Protein AF-A0A966CWB8-F1 (afdb_monomer)

Solvent-accessible surface area (backbone atoms only — not comparable to full-atom values): 23550 Å² total; per-residue (Å²): 134,89,81,81,77,79,82,56,62,66,61,51,50,53,54,48,52,54,50,48,54,52,50,51,52,49,50,55,50,50,57,49,66,75,38,50,70,63,52,50,51,51,51,50,52,50,51,51,50,48,52,49,58,73,41,42,63,60,53,49,53,50,52,48,49,56,50,52,53,50,53,51,49,52,53,52,52,51,50,52,53,50,52,52,49,50,54,51,51,51,50,50,50,48,22,51,52,28,54,66,62,64,37,64,66,55,56,42,50,52,50,39,49,51,42,50,73,35,65,46,81,71,55,40,69,40,75,34,88,96,42,88,98,39,73,39,48,28,24,76,61,92,88,41,76,42,73,61,86,74,88,74,53,72,27,56,51,49,50,53,53,49,52,52,50,49,50,56,69,78,42,51,92,43,62,61,53,56,71,65,79,37,75,47,79,44,77,42,91,58,64,77,49,55,76,56,40,41,55,50,52,39,52,55,49,40,51,54,50,49,28,28,48,43,70,70,55,85,61,94,62,99,63,66,44,44,34,73,44,78,46,80,46,70,90,50,63,67,59,52,48,69,58,37,73,92,46,46,84,39,44,93,82,43,87,48,74,47,80,47,67,50,101,83,72,49,78,49,79,43,74,30,62,44,77,41,90,50,94,89,49,60,70,35,49,42,77,86,71,73,51,75,70,54,52,41,43,34,47,54,63,71,52,86,46,50,66,62,37,51,54,34,51,30,52,52,50,43,48,44,45,38,67,69,72,58,46,50,78,69,52,51,49,40,63,53,50,70,72,38,50,88,80,40,54,78,68,46,42,52,50,48,52,48,49,53,49,56,48,57,56,66,77,77,50,97,69,94,68,82,92,68,69,71,90,79,55,53,59,68,54,54,51,52,41,54,54,46,52,32,48,77,72,71,40,42,68,58,54,56,52,49,54,61,75,39,105

Sequence (407 aa):
EIITLEDLVPLSVDLNAVATTINDEVTAYMAVLADIPGQQQKCNEMVWGMMANDCANEIRDWLQRTSDDRDAWKAKTEEEKQLRAQAGDLGKEIALLNSQNVNTTKTMQDINRSISSAGFRGFELQEKPGAKYVYQLVRDQGGKKEVVDKNLSEGERHFIAFLYFYHLVMGSQSDEGKVENKIVIIDDPVSSMDSSSLFVVASLVREMIAVCYNNYELSEENKDDHIRQFFCMTHNPYFFREITYNRLGDYECASFFEIKKDGNNQTSIEECDDDDTLAGGGKINRSPVRNTYDALWDEYMHTENPETLMMVIRQILEYYFVQMVGYQNADLRQDLLDKHPEDFEKDDYVAASAMIAMINVGATGFNDGLYYDSSAADVKQLRSVFEKIFKVMKQEQHYNMMTRRAR

Secondary structure (DSSP, 8-state):
---PPP--HHHHHHHHHHHHHHHHHHHHHHHHHHTHHHHHHHHHHHHHHHHHHHTHHHHHHHHHHHHHHHHHHHHHHHHHHHHHHHHHHHHHHHHHHHHHH--HHHHHHHHHHHHHHTT--S-EEEEPTT-TT-EEEEEEETTEEEE-SS---HHHHHHHHHHHHHHHHHS--STT-----EEEEEE-TTTT--HHHHHHHHHHHHHHHHHHHTTTS---S-----EEEEEEE-S-HHHHHHHHTTTTT-TTT---EEEEE-TTS-EEEEE-EEE-SSTT--EEEPPS---HHHHHHHHHHH---HHHHHHHHHHHHIIIIIIIS---HHHHHIIIIIS-GGGS-HHHHHHHHHHHHHHHHTTSS--------TTS--HHHHHHHHHHHHHHTT-HHHHHHHHHHT-

Radius of gyration: 49.51 Å; Cα contacts (8 Å, |Δi|>4): 347; chains: 1; bounding box: 162×90×101 Å

pLDDT: mean 81.26, std 12.11, range [39.44, 96.62]

Foldseek 3Di:
DPDDDDDCVVVVVVVVVVVVVVVVVVVVVVVCVVCVPVVVVVVVVVVVVVVCVVCVVVVVVVVVVVVVVVVVVVVVVVVVVVVVVVVVVVLVVLLVVLLVVVPLVVLQVVLQVLCVQLVNQAWGWDDDPPDPPDIFIFGDDPNDTDTPPDDDDPQRVLLSVLSVVLCVQVADPDSSRDLAADAEAEEASQPPHDPSSLLSSLVSLLVLVVLCCVVVVPDPPPGNNSHVHYHYHHPDLVSVCSNCVVPQAVVVRDWDWDWDADPVRDIDIDTQWDADPDDVGGITGDDPDDDPLLVLLLCCQPDQQQVSNLVSLLVNCCCPVCVPVNDDLVRLCCQQCVVPVVLADPLLSVLLVVSSVSNVVVVPDDDPDDPDPSVSDGSVSNVVSSCSSCVSVVNNVVVVVSNVSSD

Nearest PDB structures (foldseek):
  8roh-assembly1_A  TM=3.800E-01  e=2.284E-03  Homo sapiens
  2hsb-assembly1_A  TM=4.294E-01  e=1.655E+00  Archaeoglobus fulgidus
  8fn1-assembly1_A  TM=1.098E-01  e=3.213E+00  Rattus norvegicus

Mean predicted aligned error: 16.62 Å

Structure (mmCIF, N/CA/C/O backbone):
data_AF-A0A966CWB8-F1
#
_entry.id   AF-A0A966CWB8-F1
#
loop_
_atom_site.group_PDB
_atom_site.id
_atom_site.type_symbol
_atom_site.label_atom_id
_atom_site.label_alt_id
_atom_site.label_comp_id
_atom_site.label_asym_id
_atom_site.label_entity_id
_atom_site.label_seq_id
_atom_site.pdbx_PDB_ins_code
_atom_site.Cartn_x
_atom_site.Cartn_y
_atom_site.Cartn_z
_atom_site.occupancy
_atom_site.B_iso_or_equiv
_atom_site.auth_seq_id
_atom_site.auth_comp_id
_atom_site.auth_asym_id
_atom_site.auth_atom_id
_atom_site.pdbx_PDB_model_num
ATOM 1 N N . GLU A 1 1 ? -128.162 -60.404 44.913 1.00 47.28 1 GLU A N 1
ATOM 2 C CA . GLU A 1 1 ? -126.728 -60.700 44.732 1.00 47.28 1 GLU A CA 1
ATOM 3 C C . GLU A 1 1 ? -125.954 -60.005 45.827 1.00 47.28 1 GLU A C 1
ATOM 5 O O . GLU A 1 1 ? -126.180 -58.823 46.055 1.00 47.28 1 GLU A O 1
ATOM 10 N N . ILE A 1 2 ? -125.127 -60.745 46.562 1.00 49.69 2 ILE A N 1
ATOM 11 C CA . ILE A 1 2 ? -124.214 -60.137 47.529 1.00 49.69 2 ILE A CA 1
ATOM 12 C C . ILE A 1 2 ? -123.005 -59.694 46.712 1.00 49.69 2 ILE A C 1
ATOM 14 O O . ILE A 1 2 ? -122.260 -60.529 46.210 1.00 49.69 2 ILE A O 1
ATOM 18 N N . ILE A 1 3 ? -122.880 -58.387 46.506 1.00 54.22 3 ILE A N 1
ATOM 19 C CA . ILE A 1 3 ? -121.762 -57.787 45.782 1.00 54.22 3 ILE A CA 1
ATOM 20 C C . ILE A 1 3 ? -120.574 -57.766 46.746 1.00 54.22 3 ILE A C 1
ATOM 22 O O . ILE A 1 3 ? -120.573 -57.015 47.720 1.00 54.22 3 ILE A O 1
ATOM 26 N N . THR A 1 4 ? -119.586 -58.624 46.509 1.00 65.25 4 THR A N 1
ATOM 27 C CA . THR A 1 4 ? -118.279 -58.555 47.171 1.00 65.25 4 THR A CA 1
ATOM 28 C C . THR A 1 4 ? -117.494 -57.389 46.590 1.00 65.25 4 THR A C 1
ATOM 30 O O . THR A 1 4 ? -117.187 -57.381 45.400 1.00 65.25 4 THR A O 1
ATOM 33 N N . LEU A 1 5 ? -117.202 -56.399 47.430 1.00 66.50 5 LEU A N 1
ATOM 34 C CA . LEU A 1 5 ? -116.341 -55.272 47.085 1.00 66.50 5 LEU A CA 1
ATOM 35 C C . LEU A 1 5 ? -114.877 -55.723 47.149 1.00 66.50 5 LEU A C 1
ATOM 37 O O . LEU A 1 5 ? -114.477 -56.360 48.124 1.00 66.50 5 LEU A O 1
ATOM 41 N N . GLU A 1 6 ? -114.100 -55.410 46.112 1.00 73.88 6 GLU A N 1
ATOM 42 C CA . GLU A 1 6 ? -112.649 -55.611 46.115 1.00 73.88 6 GLU A CA 1
ATOM 43 C C . GLU A 1 6 ? -111.985 -54.760 47.201 1.00 73.88 6 GLU A C 1
ATOM 45 O O . GLU A 1 6 ? -112.377 -53.617 47.449 1.00 73.88 6 GLU A O 1
ATOM 50 N N . ASP A 1 7 ? -110.973 -55.335 47.852 1.00 76.75 7 ASP A N 1
ATOM 51 C CA . ASP A 1 7 ? -110.164 -54.632 48.838 1.00 76.75 7 ASP A CA 1
ATOM 52 C C . ASP A 1 7 ? -109.239 -53.638 48.126 1.00 76.75 7 ASP A C 1
ATOM 54 O O . ASP A 1 7 ? -108.260 -54.008 47.479 1.00 76.75 7 ASP A O 1
ATOM 58 N N . LEU A 1 8 ? -109.581 -52.356 48.234 1.00 78.88 8 LEU A N 1
ATOM 59 C CA . LEU A 1 8 ? -108.845 -51.250 47.626 1.00 78.88 8 LEU A CA 1
ATOM 60 C C . LEU A 1 8 ? -107.685 -50.751 48.506 1.00 78.88 8 LEU A C 1
ATOM 62 O O . LEU A 1 8 ? -106.982 -49.821 48.105 1.00 78.88 8 LEU A O 1
ATOM 66 N N . VAL A 1 9 ? -107.461 -51.339 49.689 1.00 82.38 9 VAL A N 1
ATOM 67 C CA . VAL A 1 9 ? -106.385 -50.929 50.607 1.00 82.38 9 VAL A CA 1
ATOM 68 C C . VAL A 1 9 ? -104.990 -51.039 49.968 1.00 82.38 9 VAL A C 1
ATOM 70 O O . VAL A 1 9 ? -104.239 -50.069 50.082 1.00 82.38 9 VAL A O 1
ATOM 73 N N . PRO A 1 10 ? -104.618 -52.113 49.239 1.00 82.69 10 PRO A N 1
ATOM 74 C CA . PRO A 1 10 ? -103.304 -52.201 48.593 1.00 82.69 10 PRO A CA 1
ATOM 75 C C . PRO A 1 10 ? -103.083 -51.099 47.548 1.00 82.69 10 PRO A C 1
ATOM 77 O O . PRO A 1 10 ? -102.050 -50.436 47.553 1.00 82.69 10 PRO A O 1
ATOM 80 N N . LEU A 1 11 ? -104.097 -50.824 46.720 1.00 82.31 11 LEU A N 1
ATOM 81 C CA . LEU A 1 11 ? -104.038 -49.766 45.708 1.00 82.31 11 LEU A CA 1
ATOM 82 C C . LEU A 1 11 ? -103.922 -48.373 46.353 1.00 82.31 11 LEU A C 1
ATOM 84 O O . LEU A 1 11 ? -103.203 -47.509 45.858 1.00 82.31 11 LEU A O 1
ATOM 88 N N . SER A 1 12 ? -104.602 -48.157 47.483 1.00 81.56 12 SER A N 1
ATOM 89 C CA . SER A 1 12 ? -104.478 -46.936 48.284 1.00 81.56 12 SER A CA 1
ATOM 90 C C . SER A 1 12 ? -103.073 -46.755 48.859 1.00 81.56 12 SER A C 1
ATOM 92 O O . SER A 1 12 ? -102.603 -45.619 48.932 1.00 81.56 12 SER A O 1
ATOM 94 N N . VAL A 1 13 ? -102.417 -47.832 49.293 1.00 87.19 13 VAL A N 1
ATOM 95 C CA . VAL A 1 13 ? -101.048 -47.777 49.823 1.00 87.19 13 VAL A CA 1
ATOM 96 C C . VAL A 1 13 ? -100.061 -47.431 48.712 1.00 87.19 13 VAL A C 1
ATOM 98 O O . VAL A 1 13 ? -99.249 -46.527 48.901 1.00 87.19 13 VAL A O 1
ATOM 101 N N . ASP A 1 14 ? -100.183 -48.057 47.541 1.00 86.56 14 ASP A N 1
ATOM 102 C CA . ASP A 1 14 ? -99.322 -47.772 46.389 1.00 86.56 14 ASP A CA 1
ATOM 103 C C . ASP A 1 14 ? -99.495 -46.329 45.891 1.00 86.56 14 ASP A C 1
ATOM 105 O O . ASP A 1 14 ? -98.514 -45.618 45.670 1.00 86.56 14 ASP A O 1
ATOM 109 N N . LEU A 1 15 ? -100.740 -45.847 45.789 1.00 85.81 15 LEU A N 1
ATOM 110 C CA . LEU A 1 15 ? -101.022 -44.457 45.419 1.00 85.81 15 LEU A CA 1
ATOM 111 C C . LEU A 1 15 ? -100.471 -43.463 46.445 1.00 85.81 15 LEU A C 1
ATOM 113 O O . LEU A 1 15 ? -99.948 -42.420 46.058 1.00 85.81 15 LEU A O 1
ATOM 117 N N . ASN A 1 16 ? -100.540 -43.784 47.740 1.00 87.88 16 ASN A N 1
ATOM 118 C CA . ASN A 1 16 ? -99.958 -42.945 48.786 1.00 87.88 16 ASN A CA 1
ATOM 119 C C . ASN A 1 16 ? -98.425 -42.959 48.753 1.00 87.88 16 ASN A C 1
ATOM 121 O O . ASN A 1 16 ? -97.809 -41.921 48.993 1.00 87.88 16 ASN A O 1
ATOM 125 N N . ALA A 1 17 ? -97.797 -44.092 48.430 1.00 90.38 17 ALA A N 1
ATOM 126 C CA . ALA A 1 17 ? -96.351 -44.171 48.247 1.00 90.38 17 ALA A CA 1
ATOM 127 C C . ALA A 1 17 ? -95.898 -43.288 47.075 1.00 90.38 17 ALA A C 1
ATOM 129 O O . ALA A 1 17 ? -95.015 -42.451 47.247 1.00 90.38 17 ALA A O 1
ATOM 130 N N . VAL A 1 18 ? -96.579 -43.387 45.927 1.00 89.81 18 VAL A N 1
ATOM 131 C CA . VAL A 1 18 ? -96.333 -42.522 44.762 1.00 89.81 18 VAL A CA 1
ATOM 132 C C . VAL A 1 18 ? -96.567 -41.049 45.107 1.00 89.81 18 VAL A C 1
ATOM 134 O O . VAL A 1 18 ? -95.736 -40.204 44.783 1.00 89.81 18 VAL A O 1
ATOM 137 N N . ALA A 1 19 ? -97.655 -40.725 45.812 1.00 87.00 19 ALA A N 1
ATOM 138 C CA . ALA A 1 19 ? -97.941 -39.357 46.243 1.00 87.00 19 ALA A CA 1
ATOM 139 C C . ALA A 1 19 ? -96.866 -38.811 47.194 1.00 87.00 19 ALA A C 1
ATOM 141 O O . ALA A 1 19 ? -96.529 -37.631 47.125 1.00 87.00 19 ALA A O 1
ATOM 142 N N . THR A 1 20 ? -96.304 -39.659 48.057 1.00 92.44 20 THR A N 1
ATOM 143 C CA . THR A 1 20 ? -95.221 -39.278 48.973 1.00 92.44 20 THR A CA 1
ATOM 144 C C . THR A 1 20 ? -93.943 -38.987 48.194 1.00 92.44 20 THR A C 1
ATOM 146 O O . THR A 1 20 ? -93.377 -37.916 48.369 1.00 92.44 20 THR A O 1
ATOM 149 N N . THR A 1 21 ? -93.549 -39.853 47.254 1.00 92.62 21 THR A N 1
ATOM 150 C CA . THR A 1 21 ? -92.386 -39.612 46.384 1.00 92.62 21 THR A CA 1
ATOM 151 C C . THR A 1 21 ? -92.523 -38.312 45.590 1.00 92.62 21 THR A C 1
ATOM 153 O O . THR A 1 21 ? -91.589 -37.516 45.552 1.00 92.62 21 THR A O 1
ATOM 156 N N . ILE A 1 22 ? -93.702 -38.049 45.017 1.00 89.19 22 ILE A N 1
ATOM 157 C CA . ILE A 1 22 ? -93.961 -36.796 44.293 1.00 89.19 22 ILE A CA 1
ATOM 158 C C . ILE A 1 22 ? -93.875 -35.593 45.241 1.00 89.19 22 ILE A C 1
ATOM 160 O O . ILE A 1 22 ? -93.283 -34.577 44.889 1.00 89.19 22 ILE A O 1
ATOM 164 N N . ASN A 1 23 ? -94.436 -35.685 46.448 1.00 88.94 23 ASN A N 1
ATOM 165 C CA . ASN A 1 23 ? -94.363 -34.596 47.423 1.00 88.94 23 ASN A CA 1
ATOM 166 C C . ASN A 1 23 ? -92.929 -34.334 47.903 1.00 88.94 23 ASN A C 1
ATOM 168 O O . ASN A 1 23 ? -92.564 -33.172 48.100 1.00 88.94 23 ASN A O 1
ATOM 172 N N . ASP A 1 24 ? -92.108 -35.373 48.046 1.00 92.25 24 ASP A N 1
ATOM 173 C CA . ASP A 1 24 ? -90.689 -35.242 48.381 1.00 92.25 24 ASP A CA 1
ATOM 174 C C . ASP A 1 24 ? -89.922 -34.537 47.247 1.00 92.25 24 ASP A C 1
ATOM 176 O O . ASP A 1 24 ? -89.163 -33.598 47.505 1.00 92.25 24 ASP A O 1
ATOM 180 N N . GLU A 1 25 ? -90.178 -34.902 45.983 1.00 89.81 25 GLU A N 1
ATOM 181 C CA . GLU A 1 25 ? -89.609 -34.228 44.806 1.00 89.81 25 GLU A CA 1
ATOM 182 C C . GLU A 1 25 ? -90.044 -32.759 44.709 1.00 89.81 25 GLU A C 1
ATOM 184 O O . GLU A 1 25 ? -89.217 -31.872 44.474 1.00 89.81 25 GLU A O 1
ATOM 189 N N . VAL A 1 26 ? -91.328 -32.474 44.944 1.00 83.88 26 VAL A N 1
ATOM 190 C CA . VAL A 1 26 ? -91.864 -31.106 44.958 1.00 83.88 26 VAL A CA 1
ATOM 191 C C . VAL A 1 26 ? -91.223 -30.291 46.076 1.00 83.88 26 VAL A C 1
ATOM 193 O O . VAL A 1 26 ? -90.824 -29.151 45.848 1.00 83.88 26 VAL A O 1
ATOM 196 N N . THR A 1 27 ? -91.065 -30.866 47.268 1.00 89.31 27 THR A N 1
ATOM 197 C CA . THR A 1 27 ? -90.435 -30.184 48.406 1.00 89.31 27 THR A CA 1
ATOM 198 C C . THR A 1 27 ? -88.968 -29.870 48.114 1.00 89.31 27 THR A C 1
ATOM 200 O O . THR A 1 27 ? -88.519 -28.748 48.359 1.00 89.31 27 THR A O 1
ATOM 203 N N . ALA A 1 28 ? -88.231 -30.814 47.521 1.00 84.56 28 ALA A N 1
ATOM 204 C CA . ALA A 1 28 ? -86.855 -30.596 47.084 1.00 84.56 28 ALA A CA 1
ATOM 205 C C . ALA A 1 28 ? -86.760 -29.489 46.017 1.00 84.56 28 ALA A C 1
ATOM 207 O O . ALA A 1 28 ? -85.888 -28.623 46.097 1.00 84.56 28 ALA A O 1
ATOM 208 N N . TYR A 1 29 ? -87.689 -29.460 45.058 1.00 83.25 29 TYR A N 1
ATOM 209 C CA . TYR A 1 29 ? -87.750 -28.418 44.033 1.00 83.25 29 TYR A CA 1
ATOM 210 C C . TYR A 1 29 ? -88.093 -27.036 44.613 1.00 83.25 29 TYR A C 1
ATOM 212 O O . TYR A 1 29 ? -87.454 -26.038 44.275 1.00 83.25 29 TYR A O 1
ATOM 220 N N . MET A 1 30 ? -89.053 -26.958 45.538 1.00 84.19 30 MET A N 1
ATOM 221 C CA . MET A 1 30 ? -89.394 -25.703 46.212 1.00 84.19 30 MET A CA 1
ATOM 222 C C . MET A 1 30 ? -88.238 -25.179 47.073 1.00 84.19 30 MET A C 1
ATOM 224 O O . MET A 1 30 ? -88.034 -23.969 47.127 1.00 84.19 30 MET A O 1
ATOM 228 N N . ALA A 1 31 ? -87.440 -26.061 47.684 1.00 83.06 31 ALA A N 1
ATOM 229 C CA . ALA A 1 31 ? -86.232 -25.670 48.411 1.00 83.06 31 ALA A CA 1
ATOM 230 C C . ALA A 1 31 ? -85.162 -25.048 47.491 1.00 83.06 31 ALA A C 1
ATOM 232 O O . ALA A 1 31 ? -84.494 -24.098 47.893 1.00 83.06 31 ALA A O 1
ATOM 233 N N . VAL A 1 32 ? -85.037 -25.522 46.244 1.00 81.31 32 VAL A N 1
ATOM 234 C CA . VAL A 1 32 ? -84.165 -24.907 45.222 1.00 81.31 32 VAL A CA 1
ATOM 235 C C . VAL A 1 32 ? -84.671 -23.516 44.826 1.00 81.31 32 VAL A C 1
ATOM 237 O O . VAL A 1 32 ? -83.877 -22.586 44.705 1.00 81.31 32 VAL A O 1
ATOM 240 N N . LEU A 1 33 ? -85.987 -23.347 44.659 1.00 81.06 33 LEU A N 1
ATOM 241 C CA . LEU A 1 33 ? -86.590 -22.053 44.312 1.00 81.06 33 LEU A CA 1
ATOM 242 C C . LEU A 1 33 ? -86.564 -21.033 45.458 1.00 81.06 33 LEU A C 1
ATOM 244 O O . LEU A 1 33 ? -86.566 -19.829 45.201 1.00 81.06 33 LEU A O 1
ATOM 248 N N . ALA A 1 34 ? -86.538 -21.493 46.709 1.00 86.06 34 ALA A N 1
ATOM 249 C CA . ALA A 1 34 ? -86.452 -20.623 47.878 1.00 86.06 34 ALA A CA 1
ATOM 250 C C . ALA A 1 34 ? -85.098 -19.892 47.983 1.00 86.06 34 ALA A C 1
ATOM 252 O O . ALA A 1 34 ? -85.045 -18.811 48.568 1.00 86.06 34 ALA A O 1
ATOM 253 N N . ASP A 1 35 ? -84.030 -20.445 47.394 1.00 86.81 35 ASP A N 1
ATOM 254 C CA . ASP A 1 35 ? -82.678 -19.870 47.395 1.00 86.81 35 ASP A CA 1
ATOM 255 C C . ASP A 1 35 ? -82.020 -19.947 46.005 1.00 86.81 35 ASP A C 1
ATOM 257 O O . ASP A 1 35 ? -80.982 -20.576 45.787 1.00 86.81 35 ASP A O 1
ATOM 261 N N . ILE A 1 36 ? -82.646 -19.286 45.029 1.00 83.06 36 ILE A N 1
ATOM 262 C CA . ILE A 1 36 ? -82.109 -19.172 43.665 1.00 83.06 36 ILE A CA 1
ATOM 263 C C . ILE A 1 36 ? -80.678 -18.593 43.647 1.00 83.06 36 ILE A C 1
ATOM 265 O O . ILE A 1 36 ? -79.840 -19.165 42.944 1.00 83.06 36 ILE A O 1
ATOM 269 N N . PRO A 1 37 ? -80.343 -17.515 44.394 1.00 87.25 37 PRO A N 1
ATOM 270 C CA . PRO A 1 37 ? -78.991 -16.954 44.376 1.00 87.25 37 PRO A CA 1
ATOM 271 C C . PRO A 1 37 ? -77.926 -17.936 44.884 1.00 87.25 37 PRO A C 1
ATOM 273 O O . PRO A 1 37 ? -76.882 -18.080 44.245 1.00 87.25 37 PRO A O 1
ATOM 276 N N . GLY A 1 38 ? -78.192 -18.651 45.985 1.00 88.38 38 GLY A N 1
ATOM 277 C CA . GLY A 1 38 ? -77.258 -19.634 46.538 1.00 88.38 38 GLY A CA 1
ATOM 278 C C . GLY A 1 38 ? -77.046 -20.836 45.616 1.00 88.38 38 GLY A C 1
ATOM 279 O O . GLY A 1 38 ? -75.912 -21.280 45.421 1.00 88.38 38 GLY A O 1
ATOM 280 N N . GLN A 1 39 ? -78.106 -21.328 44.965 1.00 86.56 39 GLN A N 1
ATOM 281 C CA . GLN A 1 39 ? -77.988 -22.431 44.002 1.00 86.56 39 GLN A CA 1
ATOM 282 C C . GLN A 1 39 ? -77.254 -22.016 42.722 1.00 86.56 39 GLN A C 1
ATOM 284 O O . GLN A 1 39 ? -76.437 -22.783 42.214 1.00 86.56 39 GLN A O 1
ATOM 289 N N . GLN A 1 40 ? -77.465 -20.791 42.229 1.00 86.69 40 GLN A N 1
ATOM 290 C CA . GLN A 1 40 ? -76.696 -20.248 41.104 1.00 86.69 40 GLN A CA 1
ATOM 291 C C . GLN A 1 40 ? -75.203 -20.144 41.431 1.00 86.69 40 GLN A C 1
ATOM 293 O O . GLN A 1 40 ? -74.371 -20.543 40.615 1.00 86.69 40 GLN A O 1
ATOM 298 N N . GLN A 1 41 ? -74.852 -19.659 42.626 1.00 91.12 41 GLN A N 1
ATOM 299 C CA . GLN A 1 41 ? -73.461 -19.612 43.073 1.00 91.12 41 GLN A CA 1
ATOM 300 C C . GLN A 1 41 ? -72.849 -21.016 43.132 1.00 91.12 41 GLN A C 1
ATOM 302 O O . GLN A 1 41 ? -71.764 -21.234 42.596 1.00 91.12 41 GLN A O 1
ATOM 307 N N . LYS A 1 42 ? -73.566 -21.982 43.710 1.00 89.44 42 LYS A N 1
ATOM 308 C CA . LYS A 1 42 ? -73.109 -23.371 43.797 1.00 89.44 42 LYS A CA 1
ATOM 309 C C . LYS A 1 42 ? -72.904 -24.000 42.418 1.00 89.44 42 LYS A C 1
ATOM 311 O O . LYS A 1 42 ? -71.895 -24.662 42.193 1.00 89.44 42 LYS A O 1
ATOM 316 N N . CYS A 1 43 ? -73.816 -23.767 41.473 1.00 87.56 43 CYS A N 1
ATOM 317 C CA . CYS A 1 43 ? -73.644 -24.202 40.088 1.00 87.56 43 CYS A CA 1
ATOM 318 C C . CYS A 1 43 ? -72.410 -23.564 39.442 1.00 87.56 43 CYS A C 1
ATOM 320 O O . CYS A 1 43 ? -71.642 -24.273 38.798 1.00 87.56 43 CYS A O 1
ATOM 322 N N . ASN A 1 44 ? -72.179 -22.264 39.646 1.00 90.62 44 ASN A N 1
ATOM 323 C CA . ASN A 1 44 ? -70.979 -21.598 39.141 1.00 90.62 44 ASN A CA 1
ATOM 324 C C . ASN A 1 44 ? -69.706 -22.224 39.726 1.00 90.62 44 ASN A C 1
ATOM 326 O O . ASN A 1 44 ? -68.785 -22.532 38.977 1.00 90.62 44 ASN A O 1
ATOM 330 N N . 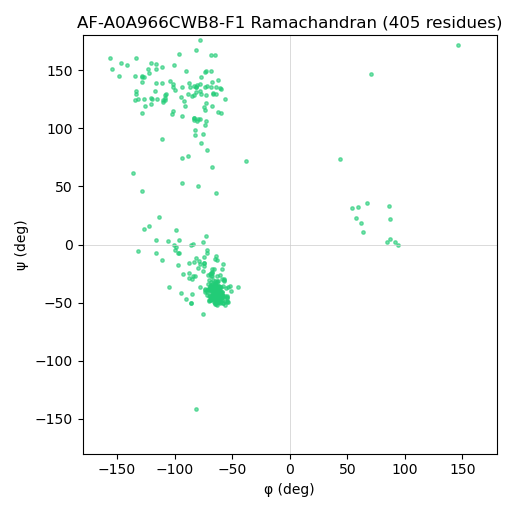GLU A 1 45 ? -69.660 -22.466 41.037 1.00 93.00 45 GLU A N 1
ATOM 331 C CA . GLU A 1 45 ? -68.529 -23.128 41.698 1.00 93.00 45 GLU A CA 1
ATOM 332 C C . GLU A 1 45 ? -68.300 -24.548 41.166 1.00 93.00 45 GLU A C 1
ATOM 334 O O . GLU A 1 45 ? -67.158 -24.937 40.934 1.00 93.00 45 GLU A O 1
ATOM 339 N N . MET A 1 46 ? -69.367 -25.310 40.908 1.00 91.44 46 MET A N 1
ATOM 340 C CA . MET A 1 46 ? -69.272 -26.649 40.320 1.00 91.44 46 MET A CA 1
ATOM 341 C C . MET A 1 46 ? -68.744 -26.618 38.884 1.00 91.44 46 MET A C 1
ATOM 343 O O . MET A 1 46 ? -67.887 -27.431 38.542 1.00 91.44 46 MET A O 1
ATOM 347 N N . VAL A 1 47 ? -69.217 -25.683 38.054 1.00 91.69 47 VAL A N 1
ATOM 348 C CA . VAL A 1 47 ? -68.735 -25.514 36.673 1.00 91.69 47 VAL A CA 1
ATOM 349 C C . VAL A 1 47 ? -67.263 -25.108 36.676 1.00 91.69 47 VAL A C 1
ATOM 351 O O . VAL A 1 47 ? -66.463 -25.733 35.985 1.00 91.69 47 VAL A O 1
ATOM 354 N N . TRP A 1 48 ? -66.874 -24.133 37.501 1.00 90.44 48 TRP A N 1
ATOM 355 C CA . TRP A 1 48 ? -65.472 -23.737 37.646 1.00 90.44 48 TRP A CA 1
ATOM 356 C C . TRP A 1 48 ? -64.601 -24.862 38.203 1.00 90.44 48 TRP A C 1
ATOM 358 O O . TRP A 1 48 ? -63.482 -25.044 37.735 1.00 90.44 48 TRP A O 1
ATOM 368 N N . GLY A 1 49 ? -65.107 -25.643 39.159 1.00 91.62 49 GLY A N 1
ATOM 369 C CA . GLY A 1 49 ? -64.415 -26.809 39.704 1.00 91.62 49 GLY A CA 1
ATOM 370 C C . GLY A 1 49 ? -64.204 -27.906 38.661 1.00 91.62 49 GLY A C 1
ATOM 371 O O . GLY A 1 49 ? -63.118 -28.476 38.589 1.00 91.62 49 GLY A O 1
ATOM 372 N N . MET A 1 50 ? -65.206 -28.159 37.814 1.00 91.69 50 MET A N 1
ATOM 373 C CA . MET A 1 50 ? -65.096 -29.095 36.694 1.00 91.69 50 MET A CA 1
ATOM 374 C C . MET A 1 50 ? -64.074 -28.602 35.666 1.00 91.69 50 MET A C 1
ATOM 376 O O . MET A 1 50 ? -63.147 -29.336 35.345 1.00 91.69 50 MET A O 1
ATOM 380 N N . MET A 1 51 ? -64.170 -27.342 35.231 1.00 89.56 51 MET A N 1
ATOM 381 C CA . MET A 1 51 ? -63.209 -26.745 34.295 1.00 89.56 51 MET A CA 1
ATOM 382 C C . MET A 1 51 ? -61.780 -26.757 34.854 1.00 89.56 51 MET A C 1
ATOM 384 O O . MET A 1 51 ? -60.838 -27.089 34.140 1.00 89.56 51 MET A O 1
ATOM 388 N N . ALA A 1 52 ? -61.602 -26.442 36.140 1.00 88.31 52 ALA A N 1
ATOM 389 C CA . ALA A 1 52 ? -60.301 -26.491 36.800 1.00 88.31 52 ALA A CA 1
ATOM 390 C C . ALA A 1 52 ? -59.737 -27.918 36.872 1.00 88.31 52 ALA A C 1
ATOM 392 O O . ALA A 1 52 ? -58.527 -28.096 36.751 1.00 88.31 52 ALA A O 1
ATOM 393 N N . ASN A 1 53 ? -60.594 -28.925 37.057 1.00 92.25 53 ASN A N 1
ATOM 394 C CA . ASN A 1 53 ? -60.193 -30.327 37.063 1.00 92.25 53 ASN A CA 1
ATOM 395 C C . ASN A 1 53 ? -59.823 -30.825 35.658 1.00 92.25 53 ASN A C 1
ATOM 397 O O . ASN A 1 53 ? -58.794 -31.479 35.498 1.00 92.25 53 ASN A O 1
ATOM 401 N N . ASP A 1 54 ? -60.610 -30.467 34.644 1.00 92.06 54 ASP A N 1
ATOM 402 C CA . ASP A 1 54 ? -60.351 -30.829 33.248 1.00 92.06 54 ASP A CA 1
ATOM 403 C C . ASP A 1 54 ? -59.031 -30.208 32.756 1.00 92.06 54 ASP A C 1
ATOM 405 O O . ASP A 1 54 ? -58.210 -30.886 32.138 1.00 92.06 54 ASP A O 1
ATOM 409 N N . CYS A 1 55 ? -58.759 -28.953 33.131 1.00 92.94 55 CYS A N 1
ATOM 410 C CA . CYS A 1 55 ? -57.508 -28.255 32.822 1.00 92.94 55 CYS A CA 1
ATOM 411 C C . CYS A 1 55 ? -56.359 -28.555 33.808 1.00 92.94 55 CYS A C 1
ATOM 413 O O . CYS A 1 55 ? -55.267 -28.005 33.654 1.00 92.94 55 CYS A O 1
ATOM 415 N N . ALA A 1 56 ? -56.547 -29.392 34.836 1.00 92.31 56 ALA A N 1
ATOM 416 C CA . ALA A 1 56 ? -55.567 -29.536 35.921 1.00 92.31 56 ALA A CA 1
ATOM 417 C C . ALA A 1 56 ? -54.197 -30.032 35.434 1.00 92.31 56 ALA A C 1
ATOM 419 O O . ALA A 1 56 ? -53.158 -29.610 35.947 1.00 92.31 56 ALA A O 1
ATOM 420 N N . ASN A 1 57 ? -54.189 -30.930 34.445 1.00 92.12 57 ASN A N 1
ATOM 421 C CA . ASN A 1 57 ? -52.954 -31.439 33.849 1.00 92.12 57 ASN A CA 1
ATOM 422 C C . ASN A 1 57 ? -52.256 -30.361 33.012 1.00 92.12 57 ASN A C 1
ATOM 424 O O . ASN A 1 57 ? -51.063 -30.149 33.187 1.00 92.12 57 ASN A O 1
ATOM 428 N N . GLU A 1 58 ? -53.005 -29.620 32.193 1.00 92.12 58 GLU A N 1
ATOM 429 C CA . GLU A 1 58 ? -52.471 -28.530 31.367 1.00 92.12 58 GLU A CA 1
ATOM 430 C C . GLU A 1 58 ? -51.867 -27.411 32.224 1.00 92.12 58 GLU A C 1
ATOM 432 O O . GLU A 1 58 ? -50.778 -26.918 31.933 1.00 92.12 58 GLU A O 1
ATOM 437 N N . ILE A 1 59 ? -52.535 -27.050 33.326 1.00 90.19 59 ILE A N 1
ATOM 438 C CA . ILE A 1 59 ? -52.035 -26.063 34.290 1.00 90.19 59 ILE A CA 1
ATOM 439 C C . ILE A 1 59 ? -50.752 -26.567 34.957 1.00 90.19 59 ILE A C 1
ATOM 441 O O . ILE A 1 59 ? -49.801 -25.800 35.107 1.00 90.19 59 ILE A O 1
ATOM 445 N N . ARG A 1 60 ? -50.699 -27.846 35.350 1.00 93.44 60 ARG A N 1
ATOM 446 C CA . ARG A 1 60 ? -49.504 -28.439 35.966 1.00 93.44 60 ARG A CA 1
ATOM 447 C C . ARG A 1 60 ? -48.324 -28.447 34.997 1.00 93.44 60 ARG A C 1
ATOM 449 O O . ARG A 1 60 ? -47.234 -28.030 35.381 1.00 93.44 60 ARG A O 1
ATOM 456 N N . ASP A 1 61 ? -48.553 -28.857 33.755 1.00 93.62 61 ASP A N 1
ATOM 457 C CA . ASP A 1 61 ? -47.527 -28.889 32.713 1.00 93.62 61 ASP A CA 1
ATOM 458 C C . ASP A 1 61 ? -47.036 -27.476 32.379 1.00 93.62 61 ASP A C 1
ATOM 460 O O . ASP A 1 61 ? -45.834 -27.252 32.231 1.00 93.62 61 ASP A O 1
ATOM 464 N N . TRP A 1 62 ? -47.943 -26.497 32.312 1.00 93.19 62 TRP A N 1
ATOM 465 C CA . TRP A 1 62 ? -47.585 -25.094 32.112 1.00 93.19 62 TRP A CA 1
ATOM 466 C C . TRP A 1 62 ? -46.763 -24.533 33.278 1.00 93.19 62 TRP A C 1
ATOM 468 O O . TRP A 1 62 ? -45.752 -23.867 33.045 1.00 93.19 62 TRP A O 1
ATOM 478 N N . LEU A 1 63 ? -47.148 -24.821 34.526 1.00 94.25 63 LEU A N 1
ATOM 479 C CA . LEU A 1 63 ? -46.395 -24.405 35.713 1.00 94.25 63 LEU A CA 1
ATOM 480 C C . LEU A 1 63 ? -44.995 -25.021 35.730 1.00 94.25 63 LEU A C 1
ATOM 482 O O . LEU A 1 63 ? -44.031 -24.312 36.017 1.00 94.25 63 LEU A O 1
ATOM 486 N N . GLN A 1 64 ? -44.881 -26.308 35.387 1.00 94.38 64 GLN A N 1
ATOM 487 C CA . GLN A 1 64 ? -43.597 -26.998 35.316 1.00 94.38 64 GLN A CA 1
ATOM 488 C C . GLN A 1 64 ? -42.707 -26.379 34.235 1.00 94.38 64 GLN A C 1
ATOM 490 O O . GLN A 1 64 ? -41.607 -25.936 34.547 1.00 94.38 64 GLN A O 1
ATOM 495 N N . ARG A 1 65 ? -43.214 -26.228 33.004 1.00 94.56 65 ARG A N 1
ATOM 496 C CA . ARG A 1 65 ? -42.483 -25.578 31.900 1.00 94.56 65 ARG A CA 1
ATOM 497 C C . ARG A 1 65 ? -42.034 -24.167 32.258 1.00 94.56 65 ARG A C 1
ATOM 499 O O . ARG A 1 65 ? -40.888 -23.810 32.033 1.00 94.56 65 ARG A O 1
ATOM 506 N N . THR A 1 66 ? -42.913 -23.384 32.879 1.00 93.94 66 THR A N 1
ATOM 507 C CA . THR A 1 66 ? -42.596 -22.014 33.305 1.00 93.94 66 THR A CA 1
ATOM 508 C C . THR A 1 66 ? -41.515 -21.987 34.390 1.00 93.94 66 THR A C 1
ATOM 510 O O . THR A 1 66 ? -40.733 -21.036 34.457 1.00 93.94 66 THR A O 1
ATOM 513 N N . SER A 1 67 ? -41.467 -22.999 35.261 1.00 94.44 67 SER A N 1
ATOM 514 C CA . SER A 1 67 ? -40.393 -23.157 36.245 1.00 94.44 67 SER A CA 1
ATOM 515 C C . SER A 1 67 ? -39.077 -23.537 35.568 1.00 94.44 67 SER A C 1
ATOM 517 O O . SER A 1 67 ? -38.067 -22.881 35.811 1.00 94.44 67 SER A O 1
ATOM 519 N N . ASP A 1 68 ? -39.107 -24.532 34.682 1.00 94.25 68 ASP A N 1
ATOM 520 C CA . ASP A 1 68 ? -37.929 -25.032 33.970 1.00 94.25 68 ASP A CA 1
ATOM 521 C C . ASP A 1 68 ? -37.304 -23.932 33.094 1.00 94.25 68 ASP A C 1
ATOM 523 O O . ASP A 1 68 ? -36.098 -23.692 33.162 1.00 94.25 68 ASP A O 1
ATOM 527 N N . ASP A 1 69 ? -38.124 -23.185 32.346 1.00 93.19 69 ASP A N 1
ATOM 528 C CA . ASP A 1 69 ? -37.687 -22.052 31.520 1.00 93.19 69 ASP A CA 1
ATOM 529 C C . ASP A 1 69 ? -37.072 -20.936 32.374 1.00 93.19 69 ASP A C 1
ATOM 531 O O . ASP A 1 69 ? -36.069 -20.323 32.000 1.00 93.19 69 ASP A O 1
ATOM 535 N N . ARG A 1 70 ? -37.646 -20.671 33.556 1.00 94.38 70 ARG A N 1
ATOM 536 C CA . ARG A 1 70 ? -37.121 -19.670 34.493 1.00 94.38 70 ARG A CA 1
ATOM 537 C C . ARG A 1 70 ? -35.761 -20.082 35.044 1.00 94.38 70 ARG A C 1
ATOM 539 O O . ARG A 1 70 ? -34.883 -19.227 35.179 1.00 94.38 70 ARG A O 1
ATOM 546 N N . ASP A 1 71 ? -35.583 -21.355 35.374 1.00 94.19 71 ASP A N 1
ATOM 547 C CA . ASP A 1 71 ? -34.318 -21.872 35.890 1.00 94.19 71 ASP A CA 1
ATOM 548 C C . ASP A 1 71 ? -33.250 -21.931 34.788 1.00 94.19 71 ASP A C 1
ATOM 550 O O . ASP A 1 71 ? -32.113 -21.511 35.019 1.00 94.19 71 ASP A O 1
ATOM 554 N N . ALA A 1 72 ? -33.623 -22.311 33.561 1.00 93.56 72 ALA A N 1
ATOM 555 C CA . ALA A 1 72 ? -32.752 -22.242 32.388 1.00 93.56 72 ALA A CA 1
ATOM 556 C C . ALA A 1 72 ? -32.312 -20.799 32.076 1.00 93.56 72 ALA A C 1
ATOM 558 O O . ALA A 1 72 ? -31.129 -20.545 31.832 1.00 93.56 72 ALA A O 1
ATOM 559 N N . TRP A 1 73 ? -33.236 -19.834 32.144 1.00 93.62 73 TRP A N 1
ATOM 560 C CA . TRP A 1 73 ? -32.931 -18.415 31.950 1.00 93.62 73 TRP A CA 1
ATOM 561 C C . TRP A 1 73 ? -31.955 -17.884 33.007 1.00 93.62 73 TRP A C 1
ATOM 563 O O . TRP A 1 73 ? -30.972 -17.219 32.666 1.00 93.62 73 TRP A O 1
ATOM 573 N N . LYS A 1 74 ? -32.172 -18.220 34.287 1.00 95.00 74 LYS A N 1
ATOM 574 C CA . LYS A 1 74 ? -31.247 -17.858 35.375 1.00 95.00 74 LYS A CA 1
ATOM 575 C C . LYS A 1 74 ? -29.858 -18.453 35.161 1.00 95.00 74 LYS A C 1
ATOM 577 O O . LYS A 1 74 ? -28.875 -17.738 35.330 1.00 95.00 74 LYS A O 1
ATOM 582 N N . ALA A 1 75 ? -29.774 -19.726 34.770 1.00 94.56 75 ALA A N 1
ATOM 583 C CA . ALA A 1 75 ? -28.500 -20.383 34.489 1.00 94.56 75 ALA A CA 1
ATOM 584 C C . ALA A 1 75 ? -27.743 -19.678 33.353 1.00 94.56 75 ALA A C 1
ATOM 586 O O . ALA A 1 75 ? -26.559 -19.383 33.498 1.00 94.56 75 ALA A O 1
ATOM 587 N N . LYS A 1 76 ? -28.440 -19.321 32.264 1.00 94.25 76 LYS A N 1
ATOM 588 C CA . LYS A 1 76 ? -27.847 -18.580 31.140 1.00 94.25 76 LYS A CA 1
ATOM 589 C C . LYS A 1 76 ? -27.410 -17.165 31.510 1.00 94.25 76 LYS A C 1
ATOM 591 O O . LYS A 1 76 ? -26.363 -16.721 31.055 1.00 94.25 76 LYS A O 1
ATOM 596 N N . THR A 1 77 ? -28.164 -16.476 32.363 1.00 94.88 77 THR A N 1
ATOM 597 C CA . THR A 1 77 ? -27.785 -15.136 32.846 1.00 94.88 77 THR A CA 1
ATOM 598 C C . THR A 1 77 ? -26.537 -15.193 33.731 1.00 94.88 77 THR A C 1
ATOM 600 O O . THR A 1 77 ? -25.674 -14.320 33.641 1.00 94.88 77 THR A O 1
ATOM 603 N N . GLU A 1 78 ? -26.398 -16.228 34.563 1.00 94.38 78 GLU A N 1
ATOM 604 C CA . GLU A 1 78 ? -25.191 -16.409 35.375 1.00 94.38 78 GLU A CA 1
ATOM 605 C C . GLU A 1 78 ? -23.977 -16.792 34.511 1.00 94.38 78 GLU A C 1
ATOM 607 O O . GLU A 1 78 ? -22.889 -16.259 34.723 1.00 94.38 78 GLU A O 1
ATOM 612 N N . GLU A 1 79 ? -24.162 -17.635 33.488 1.00 94.62 79 GLU A N 1
ATOM 613 C CA . GLU A 1 79 ? -23.129 -17.952 32.491 1.00 94.62 79 GLU A CA 1
ATOM 614 C C . GLU A 1 79 ? -22.664 -16.689 31.745 1.00 94.62 79 GLU A C 1
ATOM 616 O O . GLU A 1 79 ? -21.465 -16.426 31.658 1.00 94.62 79 GLU A O 1
ATOM 621 N N . GLU A 1 80 ? -23.593 -15.845 31.282 1.00 93.88 80 GLU A N 1
ATOM 622 C CA . GLU A 1 80 ? -23.269 -14.568 30.634 1.00 93.88 80 GLU A CA 1
ATOM 623 C C . GLU A 1 80 ? -22.455 -13.657 31.563 1.00 93.88 80 GLU A C 1
ATOM 625 O O . GLU A 1 80 ? -21.464 -13.048 31.152 1.00 93.88 80 GLU A O 1
ATOM 630 N N . LYS A 1 81 ? -22.842 -13.575 32.838 1.00 94.88 81 LYS A N 1
ATOM 631 C CA . LYS A 1 81 ? -22.136 -12.774 33.839 1.00 94.88 81 LYS A CA 1
ATOM 632 C C . LYS A 1 81 ? -20.717 -13.290 34.085 1.00 94.88 81 LYS A C 1
ATOM 634 O O . LYS A 1 81 ? -19.796 -12.479 34.192 1.00 94.88 81 LYS A O 1
ATOM 639 N N . GLN A 1 82 ? -20.529 -14.609 34.140 1.00 94.25 82 GLN A N 1
ATOM 640 C CA . GLN A 1 82 ? -19.207 -15.229 34.261 1.00 94.25 82 GLN A CA 1
ATOM 641 C C . GLN A 1 82 ? -18.344 -14.954 33.029 1.00 94.25 82 GLN A C 1
ATOM 643 O O . GLN A 1 82 ? -17.199 -14.535 33.181 1.00 94.25 82 GLN A O 1
ATOM 648 N N . LEU A 1 83 ? -18.894 -15.104 31.821 1.00 93.31 83 LEU A N 1
ATOM 649 C CA . LEU A 1 83 ? -18.181 -14.808 30.575 1.00 93.31 83 LEU A CA 1
ATOM 650 C C . LEU A 1 83 ? -17.796 -13.327 30.475 1.00 93.31 83 LEU A C 1
ATOM 652 O O . LEU A 1 83 ? -16.669 -13.010 30.104 1.00 93.31 83 LEU A O 1
ATOM 656 N N . ARG A 1 84 ? -18.683 -12.405 30.873 1.00 92.56 84 ARG A N 1
ATOM 657 C CA . ARG A 1 84 ? -18.368 -10.966 30.939 1.00 92.56 84 ARG A CA 1
ATOM 658 C C . ARG A 1 84 ? -17.259 -10.664 31.948 1.00 92.56 84 ARG A C 1
ATOM 660 O O . ARG A 1 84 ? -16.407 -9.825 31.668 1.00 92.56 84 ARG A O 1
ATOM 667 N N . ALA A 1 85 ? -17.255 -11.334 33.102 1.00 93.38 85 ALA A N 1
ATOM 668 C CA . ALA A 1 85 ? -16.188 -11.190 34.091 1.00 93.38 85 ALA A CA 1
ATOM 669 C C . ALA A 1 85 ? -14.847 -11.709 33.548 1.00 93.38 85 ALA A C 1
ATOM 671 O O . ALA A 1 85 ? -13.855 -10.987 33.604 1.00 93.38 85 ALA A O 1
ATOM 672 N N . GLN A 1 86 ? -14.840 -12.896 32.932 1.00 93.38 86 GLN A N 1
ATOM 673 C CA . GLN A 1 86 ? -13.656 -13.474 32.288 1.00 93.38 86 GLN A CA 1
ATOM 674 C C . GLN A 1 86 ? -13.120 -12.586 31.161 1.00 93.38 86 GLN A C 1
ATOM 676 O O . GLN A 1 86 ? -11.920 -12.345 31.100 1.00 93.38 86 GLN A O 1
ATOM 681 N N . ALA A 1 87 ? -13.991 -12.044 30.306 1.00 88.19 87 ALA A N 1
ATOM 682 C CA . ALA A 1 87 ? -13.597 -11.103 29.259 1.00 88.19 87 ALA A CA 1
ATOM 683 C C . ALA A 1 87 ? -12.977 -9.822 29.843 1.00 88.19 87 ALA A C 1
ATOM 685 O O . ALA A 1 87 ? -11.992 -9.310 29.315 1.00 88.19 87 ALA A O 1
ATOM 686 N N . GLY A 1 88 ? -13.523 -9.319 30.955 1.00 89.31 88 GLY A N 1
ATOM 687 C CA . GLY A 1 88 ? -12.961 -8.178 31.674 1.00 89.31 88 GLY A CA 1
ATOM 688 C C . GLY A 1 88 ? -11.585 -8.468 32.277 1.00 89.31 88 GLY A C 1
ATOM 689 O O . GLY A 1 88 ? -10.697 -7.620 32.201 1.00 89.31 88 GLY A O 1
ATOM 690 N N . ASP A 1 89 ? -11.386 -9.652 32.853 1.00 91.62 89 ASP A N 1
ATOM 691 C CA . ASP A 1 89 ? -10.104 -10.053 33.439 1.00 91.62 89 ASP A CA 1
ATOM 692 C C . ASP A 1 89 ? -9.044 -10.336 32.366 1.00 91.62 89 ASP A C 1
ATOM 694 O O . ASP A 1 89 ? -7.927 -9.833 32.488 1.00 91.62 89 ASP A O 1
ATOM 698 N N . LEU A 1 90 ? -9.411 -11.000 31.264 1.00 88.56 90 LEU A N 1
ATOM 699 C CA . LEU A 1 90 ? -8.560 -11.129 30.075 1.00 88.56 90 LEU A CA 1
ATOM 700 C C . LEU A 1 90 ? -8.191 -9.758 29.500 1.00 88.56 90 LEU A C 1
ATOM 702 O O . LEU A 1 90 ? -7.040 -9.531 29.148 1.00 88.56 90 LEU A O 1
ATOM 706 N N . GLY A 1 91 ? -9.129 -8.807 29.458 1.00 79.94 91 GLY A N 1
ATOM 707 C CA . GLY A 1 91 ? -8.849 -7.433 29.036 1.00 79.94 91 GLY A CA 1
ATOM 708 C C . GLY A 1 91 ? -7.814 -6.730 29.923 1.00 79.94 91 GLY A C 1
ATOM 709 O O . GLY A 1 91 ? -6.937 -6.036 29.410 1.00 79.94 91 GLY A O 1
ATOM 710 N N . LYS A 1 92 ? -7.861 -6.940 31.247 1.00 84.06 92 LYS A N 1
ATOM 711 C CA . LYS A 1 92 ? -6.842 -6.420 32.179 1.00 84.06 92 LYS A CA 1
ATOM 712 C C . LYS A 1 92 ? -5.494 -7.108 31.994 1.00 84.06 92 LYS A C 1
ATOM 714 O O . LYS A 1 92 ? -4.470 -6.441 32.085 1.00 84.06 92 LYS A O 1
ATOM 719 N N . GLU A 1 93 ? -5.484 -8.418 31.758 1.00 83.00 93 GLU A N 1
ATOM 720 C CA . GLU A 1 93 ? -4.257 -9.178 31.509 1.00 83.00 93 GLU A CA 1
ATOM 721 C C . GLU A 1 93 ? -3.595 -8.741 30.199 1.00 83.00 93 GLU A C 1
ATOM 723 O O . GLU A 1 93 ? -2.397 -8.473 30.186 1.00 83.00 93 GLU A O 1
ATOM 728 N N . ILE A 1 94 ? -4.380 -8.559 29.134 1.00 73.31 94 ILE A N 1
ATOM 729 C CA . ILE A 1 94 ? -3.921 -7.989 27.863 1.00 73.31 94 ILE A CA 1
ATOM 730 C C . ILE A 1 94 ? -3.361 -6.585 28.085 1.00 73.31 94 ILE A C 1
ATOM 732 O O . ILE A 1 94 ? -2.254 -6.313 27.641 1.00 73.31 94 ILE A O 1
ATOM 736 N N . ALA A 1 95 ? -4.058 -5.708 28.814 1.00 67.88 95 ALA A N 1
ATOM 737 C CA . ALA A 1 95 ? -3.550 -4.369 29.121 1.00 67.88 95 ALA A CA 1
ATOM 738 C C . ALA A 1 95 ? -2.253 -4.410 29.951 1.00 67.88 95 ALA A C 1
ATOM 740 O O . ALA A 1 95 ? -1.333 -3.637 29.702 1.00 67.88 95 ALA A O 1
ATOM 741 N N . LEU A 1 96 ? -2.129 -5.336 30.907 1.00 72.00 96 LEU A N 1
ATOM 742 C CA . LEU A 1 96 ? -0.907 -5.517 31.690 1.00 72.00 96 LEU A CA 1
ATOM 743 C C . LEU A 1 96 ? 0.249 -6.009 30.811 1.00 72.00 96 LEU A C 1
ATOM 745 O O . LEU A 1 96 ? 1.331 -5.423 30.844 1.00 72.00 96 LEU A O 1
ATOM 749 N N . LEU A 1 97 ? 0.023 -7.046 30.006 1.00 67.12 97 LEU A N 1
ATOM 750 C CA . LEU A 1 97 ? 1.009 -7.574 29.067 1.00 67.12 97 LEU A CA 1
ATOM 751 C C . LEU A 1 97 ? 1.396 -6.519 28.034 1.00 67.12 97 LEU A C 1
ATOM 753 O O . LEU A 1 97 ? 2.581 -6.353 27.777 1.00 67.12 97 LEU A O 1
ATOM 757 N N . ASN A 1 98 ? 0.440 -5.751 27.511 1.00 57.53 98 ASN A N 1
ATOM 758 C CA . ASN A 1 98 ? 0.689 -4.634 26.608 1.00 57.53 98 ASN A CA 1
ATOM 759 C C . ASN A 1 98 ? 1.472 -3.526 27.303 1.00 57.53 98 ASN A C 1
ATOM 761 O O . ASN A 1 98 ? 2.459 -3.090 26.744 1.00 57.53 98 ASN A O 1
ATOM 765 N N . SER A 1 99 ? 1.172 -3.141 28.544 1.00 59.41 99 SER A N 1
ATOM 766 C CA . SER A 1 99 ? 1.998 -2.171 29.285 1.00 59.41 99 SER A CA 1
ATOM 767 C C . SER A 1 99 ? 3.449 -2.644 29.492 1.00 59.41 99 SER A C 1
ATOM 769 O O . SER A 1 99 ? 4.362 -1.826 29.591 1.00 59.41 99 SER A O 1
ATOM 771 N N . GLN A 1 100 ? 3.678 -3.963 29.514 1.00 54.19 100 GLN A N 1
ATOM 772 C CA . GLN A 1 100 ? 5.010 -4.578 29.531 1.00 54.19 100 GLN A CA 1
ATOM 773 C C . GLN A 1 100 ? 5.622 -4.711 28.118 1.00 54.19 100 GLN A C 1
ATOM 775 O O . GLN A 1 100 ? 6.845 -4.713 27.982 1.00 54.19 100 GLN A O 1
ATOM 780 N N . ASN A 1 101 ? 4.790 -4.809 27.072 1.00 48.31 101 ASN A N 1
ATOM 781 C CA . ASN A 1 101 ? 5.163 -4.920 25.655 1.00 48.31 101 ASN A CA 1
ATOM 782 C C . ASN A 1 101 ? 5.168 -3.590 24.887 1.00 48.31 101 ASN A C 1
ATOM 784 O O . ASN A 1 101 ? 5.672 -3.567 23.764 1.00 48.31 101 ASN A O 1
ATOM 788 N N . VAL A 1 102 ? 4.704 -2.477 25.477 1.00 53.41 102 VAL A N 1
ATOM 789 C CA . VAL A 1 102 ? 5.049 -1.091 25.110 1.00 53.41 102 VAL A CA 1
ATOM 790 C C . VAL A 1 102 ? 6.519 -0.938 25.481 1.00 53.41 102 VAL A C 1
ATOM 792 O O . VAL A 1 102 ? 6.947 -0.298 26.437 1.00 53.41 102 VAL A O 1
ATOM 795 N N . ASN A 1 103 ? 7.308 -1.693 24.740 1.00 53.06 103 ASN A N 1
ATOM 796 C CA . ASN A 1 103 ? 8.693 -1.967 24.958 1.00 53.06 103 ASN A CA 1
ATOM 797 C C . ASN A 1 103 ? 9.378 -0.828 24.220 1.00 53.06 103 ASN A C 1
ATOM 799 O O . ASN A 1 103 ? 9.843 -0.979 23.090 1.00 53.06 103 ASN A O 1
ATOM 803 N N . THR A 1 104 ? 9.349 0.349 24.849 1.00 61.59 104 THR A N 1
ATOM 804 C CA . THR A 1 104 ? 10.027 1.573 24.403 1.00 61.59 104 THR A CA 1
ATOM 805 C C . THR A 1 104 ? 11.448 1.264 23.958 1.00 61.59 104 THR A C 1
ATOM 807 O O . THR A 1 104 ? 11.915 1.753 22.934 1.00 61.59 104 THR A O 1
ATOM 810 N N . THR A 1 105 ? 12.089 0.329 24.660 1.00 63.62 105 THR A N 1
ATOM 811 C CA . THR A 1 105 ? 13.408 -0.195 24.338 1.00 63.62 105 THR A CA 1
ATOM 812 C C . THR A 1 105 ? 13.451 -0.993 23.029 1.00 63.62 105 THR A C 1
ATOM 814 O O . THR A 1 105 ? 14.384 -0.788 22.258 1.00 63.62 105 THR A O 1
ATOM 817 N N . LYS A 1 106 ? 12.474 -1.862 22.728 1.00 68.00 106 LYS A N 1
ATOM 818 C CA . LYS A 1 106 ? 12.436 -2.628 21.465 1.00 68.00 106 LYS A CA 1
ATOM 819 C C . LYS A 1 106 ? 12.182 -1.711 20.269 1.00 68.00 106 LYS A C 1
ATOM 821 O O . LYS A 1 106 ? 12.948 -1.752 19.314 1.00 68.00 106 LYS A O 1
ATOM 826 N N . THR A 1 107 ? 11.192 -0.822 20.360 1.00 69.75 107 THR A N 1
ATOM 827 C CA . THR A 1 107 ? 10.910 0.166 19.306 1.00 69.75 107 THR A CA 1
ATOM 828 C C . THR A 1 107 ? 12.116 1.070 19.069 1.00 69.75 107 THR A C 1
ATOM 830 O O . THR A 1 107 ? 12.527 1.266 17.932 1.00 69.75 107 THR A O 1
ATOM 833 N N . MET A 1 108 ? 12.755 1.564 20.132 1.00 74.75 108 MET A N 1
ATOM 834 C CA . MET A 1 108 ? 13.995 2.337 20.026 1.00 74.75 108 MET A CA 1
ATOM 835 C C . MET A 1 108 ? 15.127 1.527 19.374 1.00 74.75 108 MET A C 1
ATOM 837 O O . MET A 1 108 ? 15.855 2.057 18.538 1.00 74.75 108 MET A O 1
ATOM 841 N N . GLN A 1 109 ? 15.289 0.249 19.727 1.00 77.00 109 GLN A N 1
ATOM 842 C CA . GLN A 1 109 ? 16.283 -0.630 19.104 1.00 77.00 109 GLN A CA 1
ATOM 843 C C . GLN A 1 109 ? 16.002 -0.860 17.614 1.00 77.00 109 GLN A C 1
ATOM 845 O O . GLN A 1 109 ? 16.942 -0.868 16.819 1.00 77.00 109 GLN A O 1
ATOM 850 N N . ASP A 1 110 ? 14.738 -1.015 17.224 1.00 76.12 110 ASP A N 1
ATOM 851 C CA . ASP A 1 110 ? 14.333 -1.187 15.828 1.00 76.12 110 ASP A CA 1
ATOM 852 C C . ASP A 1 110 ? 14.508 0.118 15.025 1.00 76.12 110 ASP A C 1
ATOM 854 O O . ASP A 1 110 ? 15.031 0.087 13.906 1.00 76.12 110 ASP A O 1
ATOM 858 N N . ILE A 1 111 ? 14.217 1.280 15.628 1.00 78.00 111 ILE A N 1
ATOM 859 C CA . ILE A 1 111 ? 14.546 2.602 15.067 1.00 78.00 111 ILE A CA 1
ATOM 860 C C . ILE A 1 111 ? 16.059 2.725 14.860 1.00 78.00 111 ILE A C 1
ATOM 862 O O . ILE A 1 111 ? 16.506 3.064 13.767 1.00 78.00 111 ILE A O 1
ATOM 866 N N . ASN A 1 112 ? 16.870 2.399 15.870 1.00 82.31 112 ASN A N 1
ATOM 867 C CA . ASN A 1 112 ? 18.331 2.461 15.769 1.00 82.31 112 ASN A CA 1
ATOM 868 C C . ASN A 1 112 ? 18.886 1.502 14.709 1.00 82.31 112 ASN A C 1
ATOM 870 O O . ASN A 1 112 ? 19.829 1.850 13.995 1.00 82.31 112 ASN A O 1
ATOM 874 N N . ARG A 1 113 ? 18.280 0.320 14.547 1.00 81.44 113 ARG A N 1
ATOM 875 C CA . ARG A 1 113 ? 18.624 -0.608 13.462 1.00 81.44 113 ARG A CA 1
ATOM 876 C C . ARG A 1 113 ? 18.305 -0.005 12.095 1.00 81.44 113 ARG A C 1
ATOM 878 O O . ARG A 1 113 ? 19.123 -0.126 11.184 1.00 81.44 113 ARG A O 1
ATOM 885 N N . SER A 1 114 ? 17.166 0.671 11.966 1.00 78.38 114 SER A N 1
ATOM 886 C CA . SER A 1 114 ? 16.744 1.346 10.731 1.00 78.38 114 SER A CA 1
ATOM 887 C C . SER A 1 114 ? 17.664 2.519 10.378 1.00 78.38 114 SER A C 1
ATOM 889 O O . SER A 1 114 ? 18.110 2.623 9.238 1.00 78.38 114 SER A O 1
ATOM 891 N N . ILE A 1 115 ? 18.043 3.336 11.370 1.00 80.12 115 ILE A N 1
ATOM 892 C CA . ILE A 1 115 ? 19.032 4.421 11.242 1.00 80.12 115 ILE A CA 1
ATOM 893 C C . ILE A 1 115 ? 20.378 3.874 10.750 1.00 80.12 115 ILE A C 1
ATOM 895 O O . ILE A 1 115 ? 20.922 4.362 9.759 1.00 80.12 115 ILE A O 1
ATOM 899 N N . SER A 1 116 ? 20.885 2.816 11.389 1.00 80.25 116 SER A N 1
ATOM 900 C CA . SER A 1 116 ? 22.160 2.202 11.007 1.00 80.25 116 SER A CA 1
ATOM 901 C C . SER A 1 116 ? 22.120 1.603 9.595 1.00 80.25 116 SER A C 1
ATOM 903 O O . SER A 1 116 ? 23.063 1.780 8.821 1.00 80.25 116 SER A O 1
ATOM 905 N N . SER A 1 117 ? 21.010 0.950 9.235 1.00 75.12 117 SER A N 1
ATOM 906 C CA . SER A 1 117 ? 20.813 0.323 7.919 1.00 75.12 117 SER A CA 1
ATOM 907 C C . SER A 1 117 ? 20.701 1.348 6.789 1.00 75.12 117 SER A C 1
ATOM 909 O O . SER A 1 117 ? 21.174 1.087 5.687 1.00 75.12 117 SER A O 1
ATOM 911 N N . ALA A 1 118 ? 20.141 2.529 7.065 1.00 73.31 118 ALA A N 1
ATOM 912 C CA . ALA A 1 118 ? 20.093 3.649 6.123 1.00 73.31 118 ALA A CA 1
ATOM 913 C C . ALA A 1 118 ? 21.461 4.326 5.904 1.00 73.31 118 ALA A C 1
ATOM 915 O O . ALA A 1 118 ? 21.594 5.174 5.028 1.00 73.31 118 ALA A O 1
ATOM 916 N N . GLY A 1 119 ? 22.493 3.943 6.667 1.00 73.62 119 GLY A N 1
ATOM 917 C CA . GLY A 1 119 ? 23.848 4.483 6.542 1.00 73.62 119 GLY A CA 1
ATOM 918 C C . GLY A 1 119 ? 24.151 5.651 7.483 1.00 73.62 119 GLY A C 1
ATOM 919 O O . GLY A 1 119 ? 25.293 6.117 7.526 1.00 73.62 119 GLY A O 1
ATOM 920 N N . PHE A 1 120 ? 23.188 6.080 8.304 1.00 75.81 120 PHE A N 1
ATOM 921 C CA . PHE A 1 120 ? 23.418 7.090 9.332 1.00 75.81 120 PHE A CA 1
ATOM 922 C C . PHE A 1 120 ? 24.215 6.480 10.492 1.00 75.81 120 PHE A C 1
ATOM 924 O O . PHE A 1 120 ? 23.698 5.745 11.327 1.00 75.81 120 PHE A O 1
ATOM 931 N N . ARG A 1 121 ? 25.516 6.783 10.546 1.00 71.06 121 ARG A N 1
ATOM 932 C CA . ARG A 1 121 ? 26.422 6.347 11.632 1.00 71.06 121 ARG A CA 1
ATOM 933 C C . ARG A 1 121 ? 26.683 7.431 12.674 1.00 71.06 121 ARG A C 1
ATOM 935 O O . ARG A 1 121 ? 27.396 7.198 13.642 1.00 71.06 121 ARG A O 1
ATOM 942 N N . GLY A 1 122 ? 26.166 8.634 12.435 1.00 71.31 122 GLY A N 1
ATOM 943 C CA . GLY A 1 122 ? 26.480 9.814 13.228 1.00 71.31 122 GLY A CA 1
ATOM 944 C C . GLY A 1 122 ? 25.659 9.956 14.504 1.00 71.31 122 GLY A C 1
ATOM 945 O O . GLY A 1 122 ? 26.034 10.774 15.332 1.00 71.31 122 GLY A O 1
ATOM 946 N N . PHE A 1 123 ? 24.549 9.232 14.670 1.00 77.94 123 PHE A N 1
ATOM 947 C CA . PHE A 1 123 ? 23.657 9.382 15.822 1.00 77.94 123 PHE A CA 1
ATOM 948 C C . PHE A 1 123 ? 22.832 8.117 16.092 1.00 77.94 123 PHE A C 1
ATOM 950 O O . PHE A 1 123 ? 22.642 7.286 15.208 1.00 77.94 123 PHE A O 1
ATOM 957 N N . GLU A 1 124 ? 22.306 8.010 17.309 1.00 83.06 124 GLU A N 1
ATOM 958 C CA . GLU A 1 124 ? 21.367 6.975 17.754 1.00 83.06 124 GLU A CA 1
ATOM 959 C C . GLU A 1 124 ? 20.306 7.591 18.687 1.00 83.06 124 GLU A C 1
ATOM 961 O O . GLU A 1 124 ? 20.545 8.617 19.330 1.00 83.06 124 GLU A O 1
ATOM 966 N N . LEU A 1 125 ? 19.125 6.980 18.769 1.00 82.81 125 LEU A N 1
ATOM 967 C CA . LEU A 1 125 ? 18.130 7.283 19.793 1.00 82.81 125 LEU A CA 1
ATOM 968 C C . LEU A 1 125 ? 18.510 6.633 21.125 1.00 82.81 125 LEU A C 1
ATOM 970 O O . LEU A 1 125 ? 18.867 5.455 21.190 1.00 82.81 125 LEU A O 1
ATOM 974 N N . GLN A 1 126 ? 18.323 7.393 22.200 1.00 81.62 126 GLN A N 1
ATOM 975 C CA . GLN A 1 126 ? 18.427 6.939 23.579 1.00 81.62 126 GLN A CA 1
ATOM 976 C C . GLN A 1 126 ? 17.234 7.458 24.391 1.00 81.62 126 GLN A C 1
ATOM 978 O O . GLN A 1 126 ? 16.777 8.581 24.181 1.00 81.62 126 GLN A O 1
ATOM 983 N N . GLU A 1 127 ? 16.743 6.679 25.353 1.00 78.88 127 GLU A N 1
ATOM 984 C CA . GLU A 1 127 ? 15.774 7.175 26.338 1.00 78.88 127 GLU A CA 1
ATOM 985 C C . GLU A 1 127 ? 16.366 8.333 27.156 1.00 78.88 127 GLU A C 1
ATOM 987 O O . GLU A 1 127 ? 17.508 8.279 27.626 1.00 78.88 127 GLU A O 1
ATOM 992 N N . LYS A 1 128 ? 15.585 9.402 27.331 1.00 79.31 128 LYS A N 1
ATOM 993 C CA . LYS A 1 128 ? 15.997 10.568 28.106 1.00 79.31 128 LYS A CA 1
ATOM 994 C C . LYS A 1 128 ? 15.992 10.215 29.599 1.00 79.31 128 LYS A C 1
ATOM 996 O O . LYS A 1 128 ? 14.934 9.885 30.142 1.00 79.31 128 LYS A O 1
ATOM 1001 N N . PRO A 1 129 ? 17.128 10.350 30.308 1.00 76.31 129 PRO A N 1
ATOM 1002 C CA . PRO A 1 129 ? 17.176 10.079 31.739 1.00 76.31 129 PRO A CA 1
ATOM 1003 C C . PRO A 1 129 ? 16.145 10.925 32.500 1.00 76.31 129 PRO A C 1
ATOM 1005 O O . PRO A 1 129 ? 16.123 12.150 32.380 1.00 76.31 129 PRO A O 1
ATOM 1008 N N . GLY A 1 130 ? 15.286 10.272 33.285 1.00 70.31 130 GLY A N 1
ATOM 1009 C CA . GLY A 1 130 ? 14.281 10.939 34.119 1.00 70.31 130 GLY A CA 1
ATOM 1010 C C . GLY A 1 130 ? 12.964 11.309 33.424 1.00 70.31 130 GLY A C 1
ATOM 1011 O O . GLY A 1 130 ? 12.094 11.868 34.087 1.00 70.31 130 GLY A O 1
ATOM 1012 N N . ALA A 1 131 ? 12.776 10.982 32.141 1.00 69.50 131 ALA A N 1
ATOM 1013 C CA . ALA A 1 131 ? 11.507 11.176 31.438 1.00 69.50 131 ALA A CA 1
ATOM 1014 C C . ALA A 1 131 ? 11.069 9.876 30.750 1.00 69.50 131 ALA A C 1
ATOM 1016 O O . ALA A 1 131 ? 11.709 9.416 29.808 1.00 69.50 131 ALA A O 1
ATOM 1017 N N . LYS A 1 132 ? 9.966 9.279 31.220 1.00 61.00 132 LYS A N 1
ATOM 1018 C CA . LYS A 1 132 ? 9.389 8.092 30.573 1.00 61.00 132 LYS A CA 1
ATOM 1019 C C . LYS A 1 132 ? 8.841 8.468 29.194 1.00 61.00 132 LYS A C 1
ATOM 1021 O O . LYS A 1 132 ? 8.233 9.526 29.058 1.00 61.00 132 LYS A O 1
ATOM 1026 N N . TYR A 1 133 ? 9.050 7.598 28.205 1.00 63.94 133 TYR A N 1
ATOM 1027 C CA . TYR A 1 133 ? 8.575 7.746 26.817 1.00 63.94 133 TYR A CA 1
ATOM 1028 C C . TYR A 1 133 ? 9.154 8.938 26.034 1.00 63.94 133 TYR A C 1
ATOM 1030 O O . TYR A 1 133 ? 8.681 9.248 24.943 1.00 63.94 133 TYR A O 1
ATOM 1038 N N . VAL A 1 134 ? 10.187 9.605 26.556 1.00 72.38 134 VAL A N 1
ATOM 1039 C CA . VAL A 1 134 ? 10.880 10.691 25.855 1.00 72.38 134 VAL A CA 1
ATOM 1040 C C . VAL A 1 134 ? 12.239 10.189 25.400 1.00 72.38 134 VAL A C 1
ATOM 1042 O O . VAL A 1 134 ? 13.012 9.668 26.202 1.00 72.38 134 VAL A O 1
ATOM 1045 N N . TYR A 1 135 ? 12.554 10.395 24.125 1.00 76.50 135 TYR A N 1
ATOM 1046 C CA . TYR A 1 135 ? 13.836 10.014 23.544 1.00 76.50 135 TYR A CA 1
ATOM 1047 C C . TYR A 1 135 ? 14.658 11.247 23.187 1.00 76.50 135 TYR A C 1
ATOM 1049 O O . TYR A 1 135 ? 14.126 12.323 22.912 1.00 76.50 135 TYR A O 1
ATOM 1057 N N . GLN A 1 136 ? 15.970 11.076 23.194 1.00 81.25 136 GLN A N 1
ATOM 1058 C CA . GLN A 1 136 ? 16.943 12.062 22.763 1.00 81.25 136 GLN A CA 1
ATOM 1059 C C . GLN A 1 136 ? 17.897 11.422 21.758 1.00 81.25 136 GLN A C 1
ATOM 1061 O O . GLN A 1 136 ? 18.236 10.244 21.865 1.00 81.25 136 GLN A O 1
ATOM 1066 N N . LEU A 1 137 ? 18.332 12.212 20.784 1.00 84.94 137 LEU A N 1
ATOM 1067 C CA . LEU A 1 137 ? 19.377 11.806 19.857 1.00 84.94 137 LEU A CA 1
ATOM 1068 C C . LEU A 1 137 ? 20.732 12.022 20.520 1.00 84.94 137 LEU A C 1
ATOM 1070 O O . LEU A 1 137 ? 20.965 13.078 21.111 1.00 84.94 137 LEU A O 1
ATOM 1074 N N . VAL A 1 138 ? 21.628 11.049 20.398 1.00 84.44 138 VAL A N 1
ATOM 1075 C CA . VAL A 1 138 ? 23.003 11.141 20.900 1.00 84.44 138 VAL A CA 1
ATOM 1076 C C . VAL A 1 138 ? 24.006 10.785 19.805 1.00 84.44 138 VAL A C 1
ATOM 1078 O O . VAL A 1 138 ? 23.728 9.920 18.978 1.00 84.44 138 VAL A O 1
ATOM 1081 N N . ARG A 1 139 ? 25.170 11.450 19.777 1.00 83.25 139 ARG A N 1
ATOM 1082 C CA . ARG A 1 139 ? 26.337 11.031 18.976 1.00 83.25 139 ARG A CA 1
ATOM 1083 C C . ARG A 1 139 ? 27.373 10.399 19.887 1.00 83.25 139 ARG A C 1
ATOM 1085 O O . ARG A 1 139 ? 27.625 10.921 20.971 1.00 83.25 139 ARG A O 1
ATOM 1092 N N . ASP A 1 140 ? 28.017 9.337 19.421 1.00 76.62 140 ASP A N 1
ATOM 1093 C CA . ASP A 1 140 ? 29.228 8.829 20.059 1.00 76.62 140 ASP A CA 1
ATOM 1094 C C . ASP A 1 140 ? 30.441 9.629 19.561 1.00 76.62 140 ASP A C 1
ATOM 1096 O O . ASP A 1 140 ? 30.845 9.521 18.401 1.00 76.62 140 ASP A O 1
ATOM 1100 N N . GLN A 1 141 ? 31.010 10.463 20.431 1.00 71.31 141 GLN A N 1
ATOM 1101 C CA . GLN A 1 141 ? 32.286 11.131 20.192 1.00 71.31 141 GLN A CA 1
ATOM 1102 C C . GLN A 1 141 ? 33.346 10.554 21.133 1.00 71.31 141 GLN A C 1
ATOM 1104 O O . GLN A 1 141 ? 33.535 11.015 22.259 1.00 71.31 141 GLN A O 1
ATOM 1109 N N . GLY A 1 142 ? 34.051 9.518 20.669 1.00 64.38 142 GLY A N 1
ATOM 1110 C CA . GLY A 1 142 ? 35.187 8.941 21.394 1.00 64.38 142 GLY A CA 1
ATOM 1111 C C . GLY A 1 142 ? 34.808 8.247 22.709 1.00 64.38 142 GLY A C 1
ATOM 1112 O O . GLY A 1 142 ? 35.559 8.334 23.680 1.00 64.38 142 GLY A O 1
ATOM 1113 N N . GLY A 1 143 ? 33.649 7.583 22.759 1.00 68.56 143 GLY A N 1
ATOM 1114 C CA . GLY A 1 143 ? 33.145 6.857 23.927 1.00 68.56 143 GLY A CA 1
ATOM 1115 C C . GLY A 1 143 ? 32.265 7.696 24.857 1.00 68.56 143 GLY A C 1
ATOM 1116 O O . GLY A 1 143 ? 31.813 7.194 25.889 1.00 68.56 143 GLY A O 1
ATOM 1117 N N . LYS A 1 144 ? 32.008 8.967 24.518 1.00 71.88 144 LYS A N 1
ATOM 1118 C CA . LYS A 1 144 ? 31.043 9.826 25.212 1.00 71.88 144 LYS A CA 1
ATOM 1119 C C . LYS A 1 144 ? 29.836 10.075 24.317 1.00 71.88 144 LYS A C 1
ATOM 1121 O O . LYS A 1 144 ? 29.970 10.603 23.217 1.00 71.88 144 LYS A O 1
ATOM 1126 N N . LYS A 1 145 ? 28.657 9.714 24.829 1.00 77.12 145 LYS A N 1
ATOM 1127 C CA . LYS A 1 145 ? 27.369 10.004 24.197 1.00 77.12 145 LYS A CA 1
ATOM 1128 C C . LYS A 1 145 ? 26.972 11.442 24.512 1.00 77.12 145 LYS A C 1
ATOM 1130 O O . LYS A 1 145 ? 26.605 11.745 25.647 1.00 77.12 145 LYS A O 1
ATOM 1135 N N . GLU A 1 146 ? 27.072 12.319 23.524 1.00 78.19 146 GLU A N 1
ATOM 1136 C CA . GLU A 1 146 ? 26.660 13.719 23.638 1.00 78.19 146 GLU A CA 1
ATOM 1137 C C . GLU A 1 146 ? 25.296 13.920 22.980 1.00 78.19 146 GLU A C 1
ATOM 1139 O O . GLU A 1 146 ? 25.047 13.404 21.889 1.00 78.19 146 GLU A O 1
ATOM 1144 N N . VAL A 1 147 ? 24.401 14.657 23.645 1.00 79.12 147 VAL A N 1
ATOM 1145 C CA . VAL A 1 147 ? 23.060 14.947 23.120 1.00 79.12 147 VAL A CA 1
ATOM 1146 C C . VAL A 1 147 ? 23.175 15.843 21.892 1.00 79.12 147 VAL A C 1
ATOM 1148 O O . VAL A 1 147 ? 23.818 16.890 21.934 1.00 79.12 147 VAL A O 1
ATOM 1151 N N . VAL A 1 148 ? 22.519 15.443 20.806 1.00 74.81 148 VAL A N 1
ATOM 1152 C CA . VAL A 1 148 ? 22.464 16.215 19.564 1.00 74.81 148 VAL A CA 1
ATOM 1153 C C . VAL A 1 148 ? 21.385 17.277 19.701 1.00 74.81 148 VAL A C 1
ATOM 1155 O O . VAL A 1 148 ? 20.210 17.017 19.458 1.00 74.81 148 VAL A O 1
ATOM 1158 N N . ASP A 1 149 ? 21.772 18.480 20.115 1.00 65.25 149 ASP A N 1
ATOM 1159 C CA . ASP A 1 149 ? 20.864 19.626 20.205 1.00 65.25 149 ASP A CA 1
ATOM 1160 C C . ASP A 1 149 ? 20.876 20.486 18.927 1.00 65.25 149 ASP A C 1
ATOM 1162 O O . ASP A 1 149 ? 19.893 21.163 18.615 1.00 65.25 149 ASP A O 1
ATOM 1166 N N . LYS A 1 150 ? 21.978 20.449 18.164 1.00 63.81 150 LYS A N 1
ATOM 1167 C CA . LYS A 1 150 ? 22.216 21.194 16.917 1.00 63.81 150 LYS A CA 1
ATOM 1168 C C . LYS A 1 150 ? 23.082 20.354 15.962 1.00 63.81 150 LYS A C 1
ATOM 1170 O O . LYS A 1 150 ? 23.843 19.498 16.404 1.00 63.81 150 LYS A O 1
ATOM 1175 N N . ASN A 1 151 ? 23.000 20.626 14.652 1.00 69.38 151 ASN A N 1
ATOM 1176 C CA . ASN A 1 151 ? 23.774 19.986 13.560 1.00 69.38 151 ASN A CA 1
ATOM 1177 C C . ASN A 1 151 ? 23.222 18.679 12.948 1.00 69.38 151 ASN A C 1
ATOM 1179 O O . ASN A 1 151 ? 24.014 17.844 12.507 1.00 69.38 151 ASN A O 1
ATOM 1183 N N . LEU A 1 152 ? 21.898 18.506 12.876 1.00 75.88 152 LEU A N 1
ATOM 1184 C CA . LEU A 1 152 ? 21.290 17.533 11.952 1.00 75.88 152 LEU A CA 1
ATOM 1185 C C . LEU A 1 152 ? 21.075 18.169 10.579 1.00 75.88 152 LEU A C 1
ATOM 1187 O O . LEU A 1 152 ? 20.562 19.299 10.519 1.00 75.88 152 LEU A O 1
ATOM 1191 N N . SER A 1 153 ? 21.423 17.438 9.521 1.00 79.19 153 SER A N 1
ATOM 1192 C CA . SER A 1 153 ? 21.093 17.811 8.144 1.00 79.19 153 SER A CA 1
ATOM 1193 C C . SER A 1 153 ? 19.575 17.785 7.924 1.00 79.19 153 SER A C 1
ATOM 1195 O O . SER A 1 153 ? 18.820 17.221 8.719 1.00 79.19 153 SER A O 1
ATOM 1197 N N . GLU A 1 154 ? 19.104 18.423 6.857 1.00 81.19 154 GLU A N 1
ATOM 1198 C CA . GLU A 1 154 ? 17.681 18.409 6.508 1.00 81.19 154 GLU A CA 1
ATOM 1199 C C . GLU A 1 154 ? 17.174 16.984 6.243 1.00 81.19 154 GLU A C 1
ATOM 1201 O O . GLU A 1 154 ? 16.128 16.607 6.772 1.00 81.19 154 GLU A O 1
ATOM 1206 N N . GLY A 1 155 ? 17.951 16.174 5.516 1.00 80.44 155 GLY A N 1
ATOM 1207 C CA . GLY A 1 155 ? 17.629 14.772 5.247 1.00 80.44 155 GLY A CA 1
ATOM 1208 C C . GLY A 1 155 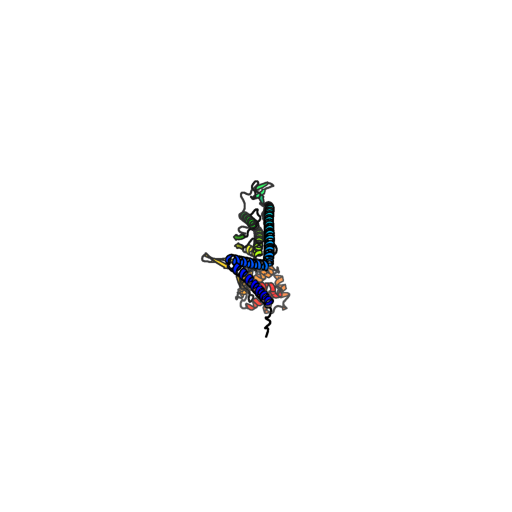? 17.589 13.914 6.514 1.00 80.44 155 GLY A C 1
ATOM 1209 O O . GLY A 1 155 ? 16.664 13.129 6.690 1.00 80.44 155 GLY A O 1
ATOM 1210 N N . GLU A 1 156 ? 18.520 14.116 7.455 1.00 80.56 156 GLU A N 1
ATOM 1211 C CA . GLU A 1 156 ? 18.514 13.402 8.744 1.00 80.56 156 GLU A CA 1
ATOM 1212 C C . GLU A 1 156 ? 17.258 13.726 9.565 1.00 80.56 156 GLU A C 1
ATOM 1214 O O . GLU A 1 156 ? 16.648 12.834 10.153 1.00 80.56 156 GLU A O 1
ATOM 1219 N N . ARG A 1 157 ? 16.837 14.998 9.592 1.00 84.00 157 ARG A N 1
ATOM 1220 C CA . ARG A 1 157 ? 15.616 15.408 10.305 1.00 84.00 157 ARG A CA 1
ATOM 1221 C C . ARG A 1 157 ? 14.370 14.790 9.687 1.00 84.00 157 ARG A C 1
ATOM 1223 O O . ARG A 1 157 ? 13.551 14.256 10.432 1.00 84.00 157 ARG A O 1
ATOM 1230 N N . HIS A 1 158 ? 14.242 14.841 8.360 1.00 85.56 158 HIS A N 1
ATOM 1231 C CA . HIS A 1 158 ? 13.113 14.231 7.657 1.00 85.56 158 HIS A CA 1
ATOM 1232 C C . HIS A 1 158 ? 13.078 12.719 7.872 1.00 85.56 158 HIS A C 1
ATOM 1234 O O . HIS A 1 158 ? 12.018 12.171 8.159 1.00 85.56 158 HIS A O 1
ATOM 1240 N N . PHE A 1 159 ? 14.232 12.050 7.835 1.00 84.75 159 PHE A N 1
ATOM 1241 C CA . PHE A 1 159 ? 14.308 10.607 8.038 1.00 84.75 159 PHE A CA 1
ATOM 1242 C C . PHE A 1 159 ? 13.888 10.196 9.456 1.00 84.75 159 PHE A C 1
ATOM 1244 O O . PHE A 1 159 ? 13.092 9.276 9.629 1.00 84.75 159 PHE A O 1
ATOM 1251 N N . ILE A 1 160 ? 14.351 10.911 10.487 1.00 82.81 160 ILE A N 1
ATOM 1252 C CA . ILE A 1 160 ? 13.953 10.644 11.879 1.00 82.81 160 ILE A CA 1
ATOM 1253 C C . ILE A 1 160 ? 12.459 10.923 12.086 1.00 82.81 160 ILE A C 1
ATOM 1255 O O . ILE A 1 160 ? 11.776 10.138 12.744 1.00 82.81 160 ILE A O 1
ATOM 1259 N N . ALA A 1 161 ? 11.941 12.017 11.519 1.00 86.56 161 ALA A N 1
ATOM 1260 C CA . ALA A 1 161 ? 10.517 12.336 11.576 1.00 86.56 161 ALA A CA 1
ATOM 1261 C C . ALA A 1 161 ? 9.670 11.251 10.893 1.00 86.56 161 ALA A C 1
ATOM 1263 O O . ALA A 1 161 ? 8.659 10.826 11.451 1.00 86.56 161 ALA A O 1
ATOM 1264 N N . PHE A 1 162 ? 10.120 10.751 9.739 1.00 89.00 162 PHE A N 1
ATOM 1265 C CA . PHE A 1 162 ? 9.481 9.643 9.038 1.00 89.00 162 PHE A CA 1
ATOM 1266 C C . PHE A 1 162 ? 9.491 8.358 9.873 1.00 89.00 162 PHE A C 1
ATOM 1268 O O . PHE A 1 162 ? 8.451 7.727 10.011 1.00 89.00 162 PHE A O 1
ATOM 1275 N N . LEU A 1 163 ? 10.620 7.981 10.486 1.00 84.56 163 LEU A N 1
ATOM 1276 C CA . LEU A 1 163 ? 10.678 6.795 11.351 1.00 84.56 163 LEU A CA 1
ATOM 1277 C C . LEU A 1 163 ? 9.752 6.924 12.564 1.00 84.56 163 LEU A C 1
ATOM 1279 O O . LEU A 1 163 ? 9.070 5.969 12.929 1.00 84.56 163 LEU A O 1
ATOM 1283 N N . TYR A 1 164 ? 9.693 8.107 13.175 1.00 82.81 164 TYR A N 1
ATOM 1284 C CA . TYR A 1 164 ? 8.755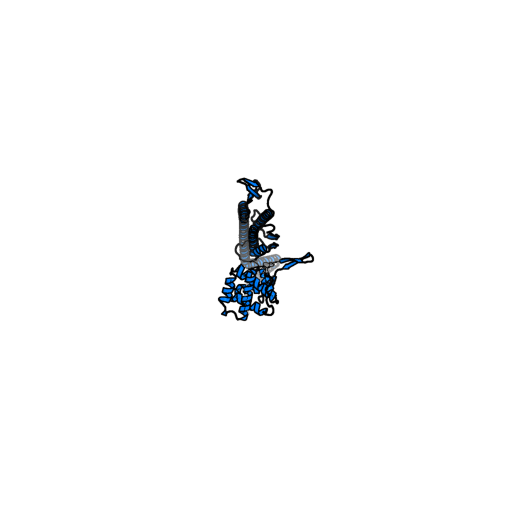 8.367 14.262 1.00 82.81 164 TYR A CA 1
ATOM 1285 C C . TYR A 1 164 ? 7.302 8.198 13.799 1.00 82.81 164 TYR A C 1
ATOM 1287 O O . TYR A 1 164 ? 6.523 7.511 14.458 1.00 82.81 164 TYR A O 1
ATOM 1295 N N . PHE A 1 165 ? 6.953 8.766 12.642 1.00 88.56 165 PHE A N 1
ATOM 1296 C CA . PHE A 1 165 ? 5.640 8.596 12.023 1.00 88.56 165 PHE A CA 1
ATOM 1297 C C . PHE A 1 165 ? 5.334 7.127 11.697 1.00 88.56 165 PHE A C 1
ATOM 1299 O O . PHE A 1 165 ? 4.257 6.639 12.017 1.00 88.56 165 PHE A O 1
ATOM 1306 N N . TYR A 1 166 ? 6.289 6.395 11.133 1.00 88.00 166 TYR A N 1
ATOM 1307 C CA . TYR A 1 166 ? 6.148 4.977 10.820 1.00 88.00 166 TYR A CA 1
ATOM 1308 C C . TYR A 1 166 ? 5.813 4.153 12.069 1.00 88.00 166 TYR A C 1
ATOM 1310 O O . TYR A 1 166 ? 4.824 3.426 12.090 1.00 88.00 166 TYR A O 1
ATOM 1318 N N . HIS A 1 167 ? 6.576 4.314 13.153 1.00 79.44 167 HIS A N 1
ATOM 1319 C CA . HIS A 1 167 ? 6.306 3.595 14.400 1.00 79.44 167 HIS A CA 1
ATOM 1320 C C . HIS A 1 167 ? 5.027 4.064 15.098 1.00 79.44 167 HIS A C 1
ATOM 1322 O O . HIS A 1 167 ? 4.410 3.288 15.824 1.00 79.44 167 HIS A O 1
ATOM 1328 N N . LEU A 1 168 ? 4.597 5.303 14.861 1.00 82.12 168 LEU A N 1
ATOM 1329 C CA . LEU A 1 168 ? 3.289 5.786 15.288 1.00 82.12 168 LEU A CA 1
ATOM 1330 C C . LEU A 1 168 ? 2.147 5.093 14.530 1.00 82.12 168 LEU A C 1
ATOM 1332 O O . LEU A 1 168 ? 1.113 4.770 15.118 1.00 82.12 168 LEU A O 1
ATOM 1336 N N . VAL A 1 169 ? 2.325 4.863 13.230 1.00 86.44 169 VAL A N 1
ATOM 1337 C CA . VAL A 1 169 ? 1.363 4.145 12.393 1.00 86.44 169 VAL A CA 1
ATOM 1338 C C . VAL A 1 169 ? 1.334 2.665 12.762 1.00 86.44 169 VAL A C 1
ATOM 1340 O O . VAL A 1 169 ? 0.256 2.161 13.036 1.00 86.44 169 VAL A O 1
ATOM 1343 N N . MET A 1 170 ? 2.484 2.005 12.887 1.00 81.12 170 MET A N 1
ATOM 1344 C CA . MET A 1 170 ? 2.561 0.564 13.169 1.00 81.12 170 MET A CA 1
ATOM 1345 C C . MET A 1 170 ? 2.343 0.200 14.647 1.00 81.12 170 MET A C 1
ATOM 1347 O O . MET A 1 170 ? 2.056 -0.947 14.974 1.00 81.12 170 MET A O 1
ATOM 1351 N N . GLY A 1 171 ? 2.518 1.150 15.568 1.00 70.94 171 GLY A N 1
ATOM 1352 C CA . GLY A 1 171 ? 2.370 0.934 17.008 1.00 70.94 171 GLY A CA 1
ATOM 1353 C C . GLY A 1 171 ? 0.991 1.312 17.559 1.00 70.94 171 GLY A C 1
ATOM 1354 O O . GLY A 1 171 ? 0.226 2.072 16.958 1.00 70.94 171 GLY A O 1
ATOM 1355 N N . SER A 1 172 ? 0.688 0.838 18.769 1.00 59.38 172 SER A N 1
ATOM 1356 C CA . SER A 1 172 ? -0.442 1.312 19.576 1.00 59.38 172 SER A CA 1
ATOM 1357 C C . SER A 1 172 ? 0.007 2.453 20.499 1.00 59.38 172 SER A C 1
ATOM 1359 O O . SER A 1 172 ? 0.913 2.271 21.308 1.00 59.38 172 SER A O 1
ATOM 1361 N N . GLN A 1 173 ? -0.638 3.620 20.410 1.00 50.25 173 GLN A N 1
ATOM 1362 C CA . GLN A 1 173 ? -0.407 4.762 21.316 1.00 50.25 173 GLN A CA 1
ATOM 1363 C C . GLN A 1 173 ? -1.020 4.554 22.717 1.00 50.25 173 GLN A C 1
ATOM 1365 O O . GLN A 1 173 ? -0.671 5.270 23.649 1.00 50.25 173 GLN A O 1
ATOM 1370 N N . SER A 1 174 ? -1.938 3.594 22.882 1.00 47.44 174 SER A N 1
ATOM 1371 C CA . SER A 1 174 ? -2.610 3.337 24.160 1.00 47.44 174 SER A CA 1
ATOM 1372 C C . SER A 1 174 ? -1.898 2.253 24.973 1.00 47.44 174 SER A C 1
ATOM 1374 O O . SER A 1 174 ? -1.645 1.172 24.438 1.00 47.44 174 SER A O 1
ATOM 1376 N N . ASP A 1 175 ? -1.723 2.475 26.279 1.00 44.41 175 ASP A N 1
ATOM 1377 C CA . ASP A 1 175 ? -1.285 1.454 27.251 1.00 44.41 175 ASP A CA 1
ATOM 1378 C C . ASP A 1 175 ? -2.223 0.224 27.299 1.00 44.41 175 ASP A C 1
ATOM 1380 O O . ASP A 1 175 ? -1.836 -0.845 27.761 1.00 44.41 175 ASP A O 1
ATOM 1384 N N . GLU A 1 176 ? -3.449 0.343 26.775 1.00 48.06 176 GLU A N 1
ATOM 1385 C CA . GLU A 1 176 ? -4.403 -0.766 26.616 1.00 48.06 176 GLU A CA 1
ATOM 1386 C C . GLU A 1 176 ? -4.038 -1.723 25.460 1.00 48.06 176 GLU A C 1
ATOM 1388 O O . GLU A 1 176 ? -4.633 -2.792 25.329 1.00 48.06 176 GLU A O 1
ATOM 1393 N N . GLY A 1 177 ? -3.072 -1.344 24.612 1.00 52.91 177 GLY A N 1
ATOM 1394 C CA . GLY A 1 177 ? -2.675 -2.030 23.376 1.00 52.91 177 GLY A CA 1
ATOM 1395 C C . GLY A 1 177 ? -3.815 -2.297 22.393 1.00 52.91 177 GLY A C 1
ATOM 1396 O O . GLY A 1 177 ? -3.780 -3.268 21.640 1.00 52.91 177 GLY A O 1
ATOM 1397 N N . LYS A 1 178 ? -4.824 -1.417 22.374 1.00 56.28 178 LYS A N 1
ATOM 1398 C CA . LYS A 1 178 ? -5.775 -1.354 21.265 1.00 56.28 178 LYS A CA 1
ATOM 1399 C C . LYS A 1 178 ? -5.080 -0.709 20.073 1.00 56.28 178 LYS A C 1
ATOM 1401 O O . LYS A 1 178 ? -4.642 0.441 20.141 1.00 56.28 178 LYS A O 1
ATOM 1406 N N . VAL A 1 179 ? -4.971 -1.456 18.981 1.00 66.38 179 VAL A N 1
ATOM 1407 C CA . VAL A 1 179 ? -4.571 -0.902 17.690 1.00 66.38 179 VAL A CA 1
ATOM 1408 C C . VAL A 1 179 ? -5.811 -0.246 17.089 1.00 66.38 179 VAL A C 1
ATOM 1410 O O . VAL A 1 179 ? -6.777 -0.919 16.737 1.00 66.38 179 VAL A O 1
ATOM 1413 N N . GLU A 1 180 ? -5.832 1.083 17.068 1.00 79.38 180 GLU A N 1
ATOM 1414 C CA . GLU A 1 180 ? -6.928 1.834 16.457 1.00 79.38 180 GLU A CA 1
ATOM 1415 C C . GLU A 1 180 ? -6.850 1.759 14.931 1.00 79.38 180 GLU A C 1
ATOM 1417 O O . GLU A 1 180 ? -5.761 1.716 14.356 1.00 79.38 180 GLU A O 1
ATOM 1422 N N . ASN A 1 181 ? -8.014 1.795 14.280 1.00 87.81 181 ASN A N 1
ATOM 1423 C CA . ASN A 1 181 ? -8.102 1.911 12.830 1.00 87.81 181 ASN A CA 1
ATOM 1424 C C . ASN A 1 181 ? -7.585 3.286 12.376 1.00 87.81 181 ASN A C 1
ATOM 1426 O O . ASN A 1 181 ? -8.022 4.314 12.896 1.00 87.81 181 ASN A O 1
ATOM 1430 N N . LYS A 1 182 ? -6.693 3.316 11.382 1.00 89.81 182 LYS A N 1
ATOM 1431 C CA . LYS A 1 182 ? -5.990 4.522 10.920 1.00 89.81 182 LYS A CA 1
ATOM 1432 C C . LYS A 1 182 ? -6.228 4.786 9.436 1.00 89.81 182 LYS A C 1
ATOM 1434 O O . LYS A 1 182 ? -6.335 3.863 8.631 1.00 89.81 182 LYS A O 1
ATOM 1439 N N . ILE A 1 183 ? -6.246 6.068 9.084 1.00 94.50 183 ILE A N 1
ATOM 1440 C CA . ILE A 1 183 ? -6.078 6.554 7.712 1.00 94.50 183 ILE A CA 1
ATOM 1441 C C . ILE A 1 183 ? -4.702 7.206 7.657 1.00 94.50 183 ILE A C 1
ATOM 1443 O O . ILE A 1 183 ? -4.402 8.088 8.462 1.00 94.50 183 ILE A O 1
ATOM 1447 N N . VAL A 1 184 ? -3.862 6.747 6.739 1.00 95.38 184 VAL A N 1
ATOM 1448 C CA . VAL A 1 184 ? -2.466 7.172 6.637 1.00 95.38 184 VAL A CA 1
ATOM 1449 C C . VAL A 1 184 ? -2.312 8.047 5.403 1.00 95.38 184 VAL A C 1
ATOM 1451 O O . VAL A 1 184 ? -2.692 7.645 4.308 1.00 95.38 184 VAL A O 1
ATOM 1454 N N . ILE A 1 185 ? -1.764 9.248 5.583 1.00 96.56 185 ILE A N 1
ATOM 1455 C CA . ILE A 1 185 ? -1.485 10.197 4.502 1.00 96.56 185 ILE A CA 1
ATOM 1456 C C . ILE A 1 185 ? -0.019 10.600 4.612 1.00 96.56 185 ILE A C 1
ATOM 1458 O O . ILE A 1 185 ? 0.421 11.046 5.672 1.00 96.56 185 ILE A O 1
ATOM 1462 N N . ILE A 1 186 ? 0.728 10.435 3.525 1.00 94.75 186 ILE A N 1
ATOM 1463 C CA . ILE A 1 186 ? 2.149 10.761 3.444 1.00 94.75 186 ILE A CA 1
ATOM 1464 C C . ILE A 1 186 ? 2.370 11.699 2.262 1.00 94.75 186 ILE A C 1
ATOM 1466 O O . ILE A 1 186 ? 2.109 11.319 1.120 1.00 94.75 186 ILE A O 1
ATOM 1470 N N . ASP A 1 187 ? 2.880 12.896 2.541 1.00 93.38 187 ASP A N 1
ATOM 1471 C CA . ASP A 1 187 ? 3.296 13.861 1.525 1.00 93.38 187 ASP A CA 1
ATOM 1472 C C . ASP A 1 187 ? 4.822 13.851 1.392 1.00 93.38 187 ASP A C 1
ATOM 1474 O O . ASP A 1 187 ? 5.544 14.183 2.330 1.00 93.38 187 ASP A O 1
ATOM 1478 N N . ASP A 1 188 ? 5.288 13.385 0.240 1.00 91.00 188 ASP A N 1
ATOM 1479 C CA . ASP A 1 188 ? 6.675 13.317 -0.210 1.00 91.00 188 ASP A CA 1
ATOM 1480 C C . ASP A 1 188 ? 7.706 12.821 0.829 1.00 91.00 188 ASP A C 1
ATOM 1482 O O . ASP A 1 188 ? 8.543 13.581 1.329 1.00 91.00 188 ASP A O 1
ATOM 1486 N N . PRO A 1 189 ? 7.722 11.508 1.130 1.00 87.81 189 PRO A N 1
ATOM 1487 C CA . PRO A 1 189 ? 8.511 10.953 2.234 1.00 87.81 189 PRO A CA 1
ATOM 1488 C C . PRO A 1 189 ? 10.029 10.927 2.005 1.00 87.81 189 PRO A C 1
ATOM 1490 O O . PRO A 1 189 ? 10.765 10.521 2.900 1.00 87.81 189 PRO A O 1
ATOM 1493 N N . VAL A 1 190 ? 10.507 11.306 0.817 1.00 86.75 190 VAL A N 1
ATOM 1494 C CA . VAL A 1 190 ? 11.914 11.164 0.396 1.00 86.75 190 VAL A CA 1
ATOM 1495 C C . VAL A 1 190 ? 12.573 12.487 0.000 1.00 86.75 190 VAL A C 1
ATOM 1497 O O . VAL A 1 190 ? 13.630 12.492 -0.635 1.00 86.75 190 VAL A O 1
ATOM 1500 N N . SER A 1 191 ? 11.973 13.617 0.377 1.00 79.56 191 SER A N 1
ATOM 1501 C CA . SER A 1 191 ? 12.544 14.944 0.142 1.00 79.56 191 SER A CA 1
ATOM 1502 C C . SER A 1 191 ? 13.912 15.104 0.822 1.00 79.56 191 SER A C 1
ATOM 1504 O O . SER A 1 191 ? 14.113 14.727 1.977 1.00 79.56 191 SER A O 1
ATOM 1506 N N . SER A 1 192 ? 14.886 15.649 0.085 1.00 76.75 192 SER A N 1
ATOM 1507 C CA . SER A 1 192 ? 16.238 15.945 0.595 1.00 76.75 192 SER A CA 1
ATOM 1508 C C . SER A 1 192 ? 17.003 14.729 1.168 1.00 76.75 192 SER A C 1
ATOM 1510 O O . SER A 1 192 ? 17.933 14.903 1.962 1.00 76.75 192 SER A O 1
ATOM 1512 N N . MET A 1 193 ? 16.638 13.502 0.766 1.00 79.19 193 MET A N 1
ATOM 1513 C CA . MET A 1 193 ? 17.267 12.247 1.205 1.00 79.19 193 MET A CA 1
ATOM 1514 C C . MET A 1 193 ? 18.260 11.682 0.180 1.00 79.19 193 MET A C 1
ATOM 1516 O O . MET A 1 193 ? 18.144 11.913 -1.023 1.00 79.19 193 MET A O 1
ATOM 1520 N N . ASP A 1 194 ? 19.232 10.902 0.659 1.00 79.00 194 ASP A N 1
ATOM 1521 C CA . ASP A 1 194 ? 20.144 10.143 -0.199 1.00 79.00 194 ASP A CA 1
ATOM 1522 C C . ASP A 1 194 ? 19.516 8.825 -0.700 1.00 79.00 194 ASP A C 1
ATOM 1524 O O . ASP A 1 194 ? 18.464 8.375 -0.234 1.00 79.00 194 ASP A O 1
ATOM 1528 N N . SER A 1 195 ? 20.161 8.187 -1.681 1.00 77.94 195 SER A N 1
ATOM 1529 C CA . SER A 1 195 ? 19.643 6.965 -2.312 1.00 77.94 195 SER A CA 1
ATOM 1530 C C . SER A 1 195 ? 19.517 5.782 -1.340 1.00 77.94 195 SER A C 1
ATOM 1532 O O . SER A 1 195 ? 18.614 4.963 -1.501 1.00 77.94 195 SER A O 1
ATOM 1534 N N . SER A 1 196 ? 20.388 5.681 -0.328 1.00 76.50 196 SER A N 1
ATOM 1535 C CA . SER A 1 196 ? 20.313 4.637 0.706 1.00 76.50 196 SER A CA 1
ATOM 1536 C C . SER A 1 196 ? 19.111 4.820 1.626 1.00 76.50 196 SER A C 1
ATOM 1538 O O . SER A 1 196 ? 18.391 3.855 1.885 1.00 76.50 196 SER A O 1
ATOM 1540 N N . SER A 1 197 ? 18.843 6.050 2.071 1.00 81.50 197 SER A N 1
ATOM 1541 C CA . SER A 1 197 ? 17.672 6.352 2.897 1.00 81.50 197 SER A CA 1
ATOM 1542 C C . SER A 1 197 ? 16.377 6.122 2.128 1.00 81.50 197 SER A C 1
ATOM 1544 O O . SER A 1 197 ? 15.434 5.561 2.685 1.00 81.50 197 SER A O 1
ATOM 1546 N N . LEU A 1 198 ? 16.350 6.466 0.834 1.00 86.81 198 LEU A N 1
ATOM 1547 C CA . LEU A 1 198 ? 15.195 6.241 -0.036 1.00 86.81 198 LEU A CA 1
ATOM 1548 C C . LEU A 1 198 ? 14.755 4.771 -0.019 1.00 86.81 198 LEU A C 1
ATOM 1550 O O . LEU A 1 198 ? 13.568 4.498 0.139 1.00 86.81 198 LEU A O 1
ATOM 1554 N N . PHE A 1 199 ? 15.688 3.820 -0.138 1.00 84.31 199 PHE A N 1
ATOM 1555 C CA . PHE A 1 199 ? 15.353 2.391 -0.148 1.00 84.31 199 PHE A CA 1
ATOM 1556 C C . PHE A 1 199 ? 14.741 1.914 1.178 1.00 84.31 199 PHE A C 1
ATOM 1558 O O . PHE A 1 199 ? 13.797 1.115 1.187 1.00 84.31 199 PHE A O 1
ATOM 1565 N N . VAL A 1 200 ? 15.257 2.418 2.303 1.00 85.88 200 VAL A N 1
ATOM 1566 C CA . VAL A 1 200 ? 14.712 2.113 3.632 1.00 85.88 200 VAL A CA 1
ATOM 1567 C C . VAL A 1 200 ? 13.300 2.678 3.760 1.00 85.88 200 VAL A C 1
ATOM 1569 O O . VAL A 1 200 ? 12.380 1.934 4.090 1.00 85.88 200 VAL A O 1
ATOM 1572 N N . VAL A 1 201 ? 13.099 3.950 3.409 1.00 90.19 201 VAL A N 1
ATOM 1573 C CA . VAL A 1 201 ? 11.778 4.597 3.428 1.00 90.19 201 VAL A CA 1
ATOM 1574 C C . VAL A 1 201 ? 10.789 3.864 2.519 1.00 90.19 201 VAL A C 1
ATOM 1576 O O . VAL A 1 201 ? 9.678 3.565 2.947 1.00 90.19 201 VAL A O 1
ATOM 1579 N N . ALA A 1 202 ? 11.189 3.496 1.299 1.00 91.00 202 ALA A N 1
ATOM 1580 C CA . ALA A 1 202 ? 10.338 2.763 0.360 1.00 91.00 202 ALA A CA 1
ATOM 1581 C C . ALA A 1 202 ? 9.926 1.392 0.905 1.00 91.00 202 ALA A C 1
ATOM 1583 O O . ALA A 1 202 ? 8.785 0.969 0.734 1.00 91.00 202 ALA A O 1
ATOM 1584 N N . SER A 1 203 ? 10.832 0.696 1.593 1.00 89.12 203 SER A N 1
ATOM 1585 C CA . SER A 1 203 ? 10.517 -0.588 2.224 1.00 89.12 203 SER A CA 1
ATOM 1586 C C . SER A 1 203 ? 9.514 -0.437 3.368 1.00 89.12 203 SER A C 1
ATOM 1588 O O . SER A 1 203 ? 8.548 -1.193 3.415 1.00 89.12 203 SER A O 1
ATOM 1590 N N . LEU A 1 204 ? 9.677 0.577 4.221 1.00 90.94 204 LEU A N 1
ATOM 1591 C CA . LEU A 1 204 ? 8.741 0.865 5.314 1.00 90.94 204 LEU A CA 1
ATOM 1592 C C . LEU A 1 204 ? 7.364 1.320 4.798 1.00 90.94 204 LEU A C 1
ATOM 1594 O O . LEU A 1 204 ? 6.331 0.928 5.335 1.00 90.94 204 LEU A O 1
ATOM 1598 N N . VAL A 1 205 ? 7.326 2.103 3.715 1.00 94.00 205 VAL A N 1
ATOM 1599 C CA . VAL A 1 205 ? 6.067 2.474 3.050 1.00 94.00 205 VAL A CA 1
ATOM 1600 C C . VAL A 1 205 ? 5.360 1.253 2.467 1.00 94.00 205 VAL A C 1
ATOM 1602 O O . VAL A 1 205 ? 4.153 1.113 2.653 1.00 94.00 205 VAL A O 1
ATOM 1605 N N . ARG A 1 206 ? 6.086 0.330 1.827 1.00 91.56 206 ARG A N 1
ATOM 1606 C CA . ARG A 1 206 ? 5.501 -0.927 1.331 1.00 91.56 206 ARG A CA 1
ATOM 1607 C C . ARG A 1 206 ? 4.917 -1.788 2.445 1.00 91.56 206 ARG A C 1
ATOM 1609 O O . ARG A 1 206 ? 3.895 -2.427 2.218 1.00 91.56 206 ARG A O 1
ATOM 1616 N N . GLU A 1 207 ? 5.532 -1.799 3.623 1.00 90.12 207 GLU A N 1
ATOM 1617 C CA . GLU A 1 207 ? 4.995 -2.501 4.792 1.00 90.12 207 GLU A CA 1
ATOM 1618 C C . GLU A 1 207 ? 3.642 -1.911 5.219 1.00 90.12 207 GLU A C 1
ATOM 1620 O O . GLU A 1 207 ? 2.668 -2.650 5.346 1.00 90.12 207 GLU A O 1
ATOM 1625 N N . MET A 1 208 ? 3.528 -0.580 5.305 1.00 92.44 208 MET A N 1
ATOM 1626 C CA . MET A 1 208 ? 2.247 0.090 5.584 1.00 92.44 208 MET A CA 1
ATOM 1627 C C . MET A 1 208 ? 1.193 -0.169 4.492 1.00 92.44 208 MET A C 1
ATOM 1629 O O . MET A 1 208 ? 0.025 -0.407 4.798 1.00 92.44 208 MET A O 1
ATOM 1633 N N . ILE A 1 209 ? 1.592 -0.170 3.215 1.00 92.12 209 ILE A N 1
ATOM 1634 C CA . ILE A 1 209 ? 0.696 -0.522 2.100 1.00 92.12 209 ILE A CA 1
ATOM 1635 C C . ILE A 1 209 ? 0.219 -1.973 2.230 1.00 92.12 209 ILE A C 1
ATOM 1637 O O . ILE A 1 209 ? -0.951 -2.246 1.982 1.00 92.12 209 ILE A O 1
ATOM 1641 N N . ALA A 1 210 ? 1.086 -2.905 2.636 1.00 89.19 210 ALA A N 1
ATOM 1642 C CA . ALA A 1 210 ? 0.719 -4.307 2.823 1.00 89.19 210 ALA A CA 1
ATOM 1643 C C . ALA A 1 210 ? -0.310 -4.491 3.950 1.00 89.19 210 ALA A C 1
ATOM 1645 O O . ALA A 1 210 ? -1.287 -5.209 3.758 1.00 89.19 210 ALA A O 1
ATOM 1646 N N . VAL A 1 211 ? -0.144 -3.790 5.077 1.00 89.31 211 VAL A N 1
ATOM 1647 C CA . VAL A 1 211 ? -1.150 -3.751 6.156 1.00 89.31 211 VAL A CA 1
ATOM 1648 C C . VAL A 1 211 ? -2.488 -3.223 5.630 1.00 89.31 211 VAL A C 1
ATOM 1650 O O . VAL A 1 211 ? -3.534 -3.803 5.907 1.00 89.31 211 VAL A O 1
ATOM 1653 N N . CYS A 1 212 ? -2.473 -2.167 4.810 1.00 90.94 212 CYS A N 1
ATOM 1654 C CA . CYS A 1 212 ? -3.694 -1.654 4.188 1.00 90.94 212 CYS A CA 1
ATOM 1655 C C . CYS A 1 212 ? -4.332 -2.671 3.229 1.00 90.94 212 CYS A C 1
ATOM 1657 O O . CYS A 1 212 ? -5.546 -2.866 3.249 1.00 90.94 212 CYS A O 1
ATOM 1659 N N . TYR A 1 213 ? -3.516 -3.348 2.423 1.00 87.44 213 TYR A N 1
ATOM 1660 C CA . TYR A 1 213 ? -3.951 -4.334 1.434 1.00 87.44 213 TYR A CA 1
ATOM 1661 C C . TYR A 1 213 ? -4.638 -5.558 2.060 1.00 87.44 213 TYR A C 1
ATOM 1663 O O . TYR A 1 213 ? -5.521 -6.147 1.440 1.00 87.44 213 TYR A O 1
ATOM 1671 N N . ASN A 1 214 ? -4.313 -5.906 3.308 1.00 85.25 214 ASN A N 1
ATOM 1672 C CA . ASN A 1 214 ? -4.981 -6.993 4.034 1.00 85.25 214 ASN A CA 1
ATOM 1673 C C . ASN A 1 214 ? -6.499 -6.776 4.192 1.00 85.25 214 ASN A C 1
ATOM 1675 O O . ASN A 1 214 ? -7.232 -7.741 4.371 1.00 85.25 214 ASN A O 1
ATOM 1679 N N . ASN A 1 215 ? -6.990 -5.537 4.075 1.00 82.12 215 ASN A N 1
ATOM 1680 C CA . ASN A 1 215 ? -8.429 -5.249 4.059 1.00 82.12 215 ASN A CA 1
ATOM 1681 C C . ASN A 1 215 ? -9.134 -5.765 2.794 1.00 82.12 215 ASN A C 1
ATOM 1683 O O . ASN A 1 215 ? -10.346 -5.969 2.809 1.00 82.12 215 ASN A O 1
ATOM 1687 N N . TYR A 1 216 ? -8.394 -5.926 1.696 1.00 82.25 216 TYR A N 1
ATOM 1688 C CA . TYR A 1 216 ? -8.908 -6.407 0.417 1.00 82.25 216 TYR A CA 1
ATOM 1689 C C . TYR A 1 216 ? -8.718 -7.921 0.264 1.00 82.25 216 TYR A C 1
ATOM 1691 O O . TYR A 1 216 ? -9.628 -8.630 -0.164 1.00 82.25 216 TYR A O 1
ATOM 1699 N N . GLU A 1 217 ? -7.557 -8.447 0.663 1.00 74.44 217 GLU A N 1
ATOM 1700 C CA . GLU A 1 217 ? -7.295 -9.885 0.651 1.00 74.44 217 GLU A CA 1
ATOM 1701 C C . GLU A 1 217 ? -7.999 -10.556 1.846 1.00 74.44 217 GLU A C 1
ATOM 1703 O O . GLU A 1 217 ? -7.410 -10.714 2.912 1.00 74.44 217 GLU A O 1
ATOM 1708 N N . LEU A 1 218 ? -9.272 -10.938 1.660 1.00 64.25 218 LEU A N 1
ATOM 1709 C CA . LEU A 1 218 ? -10.186 -11.560 2.642 1.00 64.25 218 LEU A CA 1
ATOM 1710 C C . LEU A 1 218 ? -9.744 -12.962 3.134 1.00 64.25 218 LEU A C 1
ATOM 1712 O O . LEU A 1 218 ? -10.542 -13.898 3.190 1.00 64.25 218 LEU A O 1
ATOM 1716 N N . SER A 1 219 ? -8.469 -13.159 3.466 1.00 61.59 219 SER A N 1
ATOM 1717 C CA . SER A 1 219 ? -7.992 -14.385 4.106 1.00 61.59 219 SER A CA 1
ATOM 1718 C C . SER A 1 219 ? -8.226 -14.312 5.615 1.00 61.59 219 SER A C 1
ATOM 1720 O O . SER A 1 219 ? -7.768 -13.368 6.251 1.00 61.59 219 SER A O 1
ATOM 1722 N N . GLU A 1 220 ? -8.863 -15.328 6.198 1.00 57.75 220 GLU A N 1
ATOM 1723 C CA . GLU A 1 220 ? -9.253 -15.359 7.621 1.00 57.75 220 GLU A CA 1
ATOM 1724 C C . GLU A 1 220 ? -8.102 -15.562 8.629 1.00 57.75 220 GLU A C 1
ATOM 1726 O O . GLU A 1 220 ? -8.335 -15.743 9.824 1.00 57.75 220 GLU A O 1
ATOM 1731 N N . GLU A 1 221 ? -6.846 -15.546 8.188 1.00 57.81 221 GLU A N 1
ATOM 1732 C CA . GLU A 1 221 ? -5.704 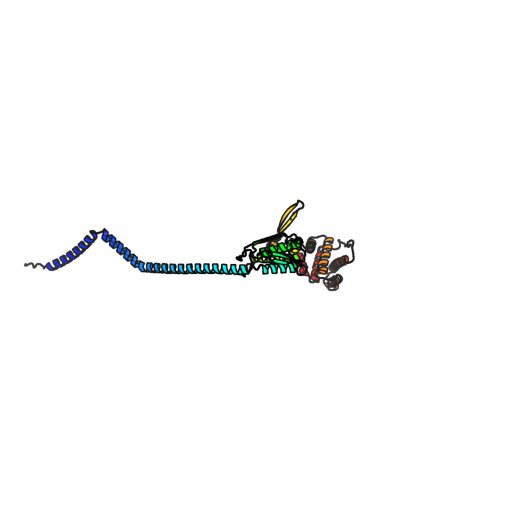-15.690 9.093 1.00 57.81 221 GLU A CA 1
ATOM 1733 C C . GLU A 1 221 ? -5.278 -14.330 9.645 1.00 57.81 221 GLU A C 1
ATOM 1735 O O . GLU A 1 221 ? -5.242 -13.371 8.886 1.00 57.81 221 GLU A O 1
ATOM 1740 N N . ASN A 1 222 ? -4.943 -14.282 10.945 1.00 55.41 222 ASN A N 1
ATOM 1741 C CA . ASN A 1 222 ? -4.468 -13.141 11.753 1.00 55.41 222 ASN A CA 1
ATOM 1742 C C . ASN A 1 222 ? -3.509 -12.171 11.023 1.00 55.41 222 ASN A C 1
ATOM 1744 O O . ASN A 1 222 ? -2.310 -12.123 11.312 1.00 55.41 222 ASN A O 1
ATOM 1748 N N . LYS A 1 223 ? -4.037 -11.384 10.090 1.00 71.50 223 LYS A N 1
ATOM 1749 C CA . LYS A 1 223 ? -3.332 -10.356 9.341 1.00 71.50 223 LYS A CA 1
ATOM 1750 C C . LYS A 1 223 ? -3.646 -9.016 9.976 1.00 71.50 223 LYS A C 1
ATOM 1752 O O . LYS A 1 223 ? -4.792 -8.711 10.289 1.00 71.50 223 LYS A O 1
ATOM 1757 N N . ASP A 1 224 ? -2.600 -8.237 10.186 1.00 77.69 224 ASP A N 1
ATOM 1758 C CA . ASP A 1 224 ? -2.731 -6.885 10.695 1.00 77.69 224 ASP A CA 1
ATOM 1759 C C . ASP A 1 224 ? -3.429 -6.000 9.645 1.00 77.69 224 ASP A C 1
ATOM 1761 O O . ASP A 1 224 ? -2.929 -5.886 8.526 1.00 77.69 224 ASP A O 1
ATOM 1765 N N . ASP A 1 225 ? -4.589 -5.422 9.970 1.00 85.50 225 ASP A N 1
ATOM 1766 C CA . ASP A 1 225 ? -5.470 -4.695 9.035 1.00 85.50 225 ASP A CA 1
ATOM 1767 C C . ASP A 1 225 ? -5.826 -3.274 9.516 1.00 85.50 225 ASP A C 1
ATOM 1769 O O . ASP A 1 225 ? -6.734 -2.620 8.993 1.00 85.50 225 ASP A O 1
ATOM 1773 N N . HIS A 1 226 ? -5.111 -2.776 10.528 1.00 88.12 226 HIS A N 1
ATOM 1774 C CA . HIS A 1 226 ? -5.469 -1.534 11.211 1.00 88.12 226 HIS A CA 1
ATOM 1775 C C . HIS A 1 226 ? -5.365 -0.282 10.327 1.00 88.12 226 HIS A C 1
ATOM 1777 O O . HIS A 1 226 ? -5.999 0.730 10.621 1.00 88.12 226 HIS A O 1
ATOM 1783 N N . ILE A 1 227 ? -4.595 -0.311 9.238 1.00 92.12 227 ILE A N 1
ATOM 1784 C CA . ILE A 1 227 ? -4.582 0.769 8.244 1.00 92.12 227 ILE A CA 1
ATOM 1785 C C . ILE A 1 227 ? -5.754 0.540 7.294 1.00 92.12 227 ILE A C 1
ATOM 1787 O O . ILE A 1 227 ? -5.725 -0.380 6.492 1.00 92.12 227 ILE A O 1
ATOM 1791 N N . ARG A 1 228 ? -6.792 1.376 7.367 1.00 92.06 228 ARG A N 1
ATOM 1792 C CA . ARG A 1 228 ? -8.005 1.221 6.546 1.00 92.06 228 ARG A CA 1
ATOM 1793 C C . ARG A 1 228 ? -7.901 1.900 5.186 1.00 92.06 228 ARG A C 1
ATOM 1795 O O . ARG A 1 228 ? -8.566 1.477 4.249 1.00 92.06 228 ARG A O 1
ATOM 1802 N N . GLN A 1 229 ? -7.114 2.970 5.093 1.00 94.06 229 GLN A N 1
ATOM 1803 C CA . GLN A 1 229 ? -6.843 3.692 3.850 1.00 94.06 229 GLN A CA 1
ATOM 1804 C C . GLN A 1 229 ? -5.433 4.275 3.884 1.00 94.06 229 GLN A C 1
ATOM 1806 O O . GLN A 1 229 ? -4.961 4.720 4.936 1.00 94.06 229 GLN A O 1
ATOM 1811 N N . PHE A 1 230 ? -4.789 4.308 2.722 1.00 95.19 230 PHE A N 1
ATOM 1812 C CA . PHE A 1 230 ? -3.421 4.773 2.569 1.00 95.19 230 PHE A CA 1
ATOM 1813 C C . PHE A 1 230 ? -3.304 5.708 1.363 1.00 95.19 230 PHE A C 1
ATOM 1815 O O . PHE A 1 230 ? -3.634 5.332 0.242 1.00 95.19 230 PHE A O 1
ATOM 1822 N N . PHE A 1 231 ? -2.798 6.916 1.596 1.00 96.62 231 PHE A N 1
ATOM 1823 C CA . PHE A 1 231 ? -2.507 7.913 0.573 1.00 96.62 231 PHE A CA 1
ATOM 1824 C C . PHE A 1 231 ? -1.021 8.254 0.629 1.00 96.62 231 PHE A C 1
ATOM 1826 O O . PHE A 1 231 ? -0.505 8.637 1.680 1.00 96.62 231 PHE A O 1
ATOM 1833 N N . CYS A 1 232 ? -0.326 8.147 -0.501 1.00 95.31 232 CYS A N 1
ATOM 1834 C CA . CYS A 1 232 ? 1.063 8.573 -0.615 1.00 95.31 232 CYS A CA 1
ATOM 1835 C C . CYS A 1 232 ? 1.248 9.430 -1.859 1.00 95.31 232 CYS A C 1
ATOM 1837 O O . CYS A 1 232 ? 0.908 9.026 -2.969 1.00 95.31 232 CYS A O 1
ATOM 1839 N N . MET A 1 233 ? 1.787 10.623 -1.645 1.00 95.00 233 MET A N 1
ATOM 1840 C CA . MET A 1 233 ? 2.098 11.600 -2.674 1.00 95.00 233 MET A CA 1
ATOM 1841 C C . MET A 1 233 ? 3.615 11.699 -2.783 1.00 95.00 233 MET A C 1
ATOM 1843 O O . MET A 1 233 ? 4.322 11.677 -1.778 1.00 95.00 233 MET A O 1
ATOM 1847 N N . THR A 1 234 ? 4.140 11.782 -3.999 1.00 93.06 234 THR A N 1
ATOM 1848 C CA . THR A 1 234 ? 5.571 11.992 -4.222 1.00 93.06 234 THR A CA 1
ATOM 1849 C C . THR A 1 234 ? 5.798 12.651 -5.570 1.00 93.06 234 THR A C 1
ATOM 1851 O O . THR A 1 234 ? 5.037 12.441 -6.514 1.00 93.06 234 THR A O 1
ATOM 1854 N N . HIS A 1 235 ? 6.882 13.413 -5.667 1.00 91.12 235 HIS A N 1
ATOM 1855 C CA . HIS A 1 235 ? 7.394 13.915 -6.938 1.00 91.12 235 HIS A CA 1
ATOM 1856 C C . HIS A 1 235 ? 8.566 13.072 -7.471 1.00 91.12 235 HIS A C 1
ATOM 1858 O O . HIS A 1 235 ? 9.092 13.366 -8.542 1.00 91.12 235 HIS A O 1
ATOM 1864 N N . ASN A 1 236 ? 9.005 12.044 -6.732 1.00 89.94 236 ASN A N 1
ATOM 1865 C CA . ASN A 1 236 ? 10.161 11.224 -7.074 1.00 89.94 236 ASN A CA 1
ATOM 1866 C C . ASN A 1 236 ? 9.731 9.972 -7.873 1.00 89.94 236 ASN A C 1
ATOM 1868 O O . ASN A 1 236 ? 9.153 9.045 -7.295 1.00 89.94 236 ASN A O 1
ATOM 1872 N N . PRO A 1 237 ? 10.061 9.877 -9.179 1.00 87.75 237 PRO A N 1
ATOM 1873 C CA . PRO A 1 237 ? 9.611 8.766 -10.019 1.00 87.75 237 PRO A CA 1
ATOM 1874 C C . PRO A 1 237 ? 10.219 7.413 -9.625 1.00 87.75 237 PRO A C 1
ATOM 1876 O O . PRO A 1 237 ? 9.591 6.369 -9.802 1.00 87.75 237 PRO A O 1
ATOM 1879 N N . TYR A 1 238 ? 11.442 7.419 -9.083 1.00 86.19 238 TYR A N 1
ATOM 1880 C CA . TYR A 1 238 ? 12.099 6.203 -8.606 1.00 86.19 238 TYR A CA 1
ATOM 1881 C C . TYR A 1 238 ? 11.381 5.658 -7.368 1.00 86.19 238 TYR A C 1
ATOM 1883 O O . TYR A 1 238 ? 11.062 4.473 -7.316 1.00 86.19 238 TYR A O 1
ATOM 1891 N N . PHE A 1 239 ? 11.075 6.530 -6.404 1.00 90.50 239 PHE A N 1
ATOM 1892 C CA . PHE A 1 239 ? 10.338 6.152 -5.200 1.00 90.50 239 PHE A CA 1
ATOM 1893 C C . PHE A 1 239 ? 8.937 5.631 -5.530 1.00 90.50 239 PHE A C 1
ATOM 1895 O O . PHE A 1 239 ? 8.554 4.571 -5.040 1.00 90.50 239 PHE A O 1
ATOM 1902 N N . PHE A 1 240 ? 8.214 6.324 -6.420 1.00 91.44 240 PHE A N 1
ATOM 1903 C CA . PHE A 1 240 ? 6.911 5.871 -6.906 1.00 91.44 240 PHE A CA 1
ATOM 1904 C C . PHE A 1 240 ? 6.991 4.447 -7.467 1.00 91.44 240 PHE A C 1
ATOM 1906 O O . PHE A 1 240 ? 6.212 3.581 -7.074 1.00 91.44 240 PHE A O 1
ATOM 1913 N N . ARG A 1 241 ? 7.961 4.166 -8.345 1.00 87.50 241 ARG A N 1
ATOM 1914 C CA . ARG A 1 241 ? 8.129 2.825 -8.918 1.00 87.50 241 ARG A CA 1
ATOM 1915 C C . ARG A 1 241 ? 8.409 1.776 -7.842 1.00 87.50 241 ARG A C 1
ATOM 1917 O O . ARG A 1 241 ? 7.826 0.697 -7.897 1.00 87.50 241 ARG A O 1
ATOM 1924 N N . GLU A 1 242 ? 9.250 2.091 -6.859 1.00 88.44 242 GLU A N 1
ATOM 1925 C CA . GLU A 1 242 ? 9.587 1.138 -5.796 1.00 88.44 242 GLU A CA 1
ATOM 1926 C C . GLU A 1 242 ? 8.404 0.759 -4.909 1.00 88.44 242 GLU A C 1
ATOM 1928 O O . GLU A 1 242 ? 8.318 -0.386 -4.474 1.00 88.44 242 GLU A O 1
ATOM 1933 N N . ILE A 1 243 ? 7.470 1.675 -4.649 1.00 91.38 243 ILE A N 1
ATOM 1934 C CA . ILE A 1 243 ? 6.311 1.368 -3.799 1.00 91.38 243 ILE 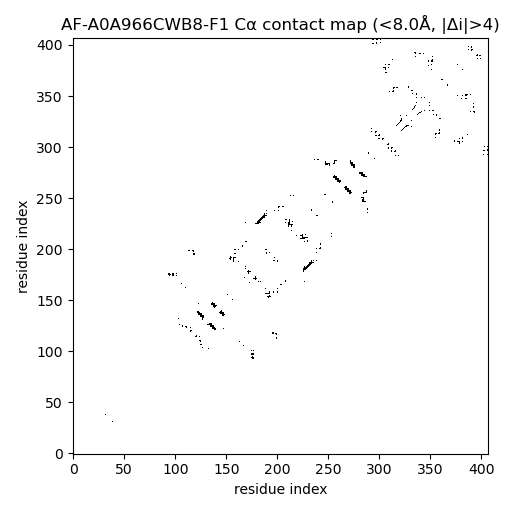A CA 1
ATOM 1935 C C . ILE A 1 243 ? 5.123 0.775 -4.575 1.00 91.38 243 ILE A C 1
ATOM 1937 O O . ILE A 1 243 ? 4.240 0.192 -3.952 1.00 91.38 243 ILE A O 1
ATOM 1941 N N . THR A 1 244 ? 5.096 0.896 -5.911 1.00 88.94 244 THR A N 1
ATOM 1942 C CA . THR A 1 244 ? 3.938 0.516 -6.752 1.00 88.94 244 THR A CA 1
ATOM 1943 C C . THR A 1 244 ? 4.144 -0.711 -7.644 1.00 88.94 244 THR A C 1
ATOM 1945 O O . THR A 1 244 ? 3.159 -1.229 -8.168 1.00 88.94 244 THR A O 1
ATOM 1948 N N . TYR A 1 245 ? 5.375 -1.210 -7.831 1.00 75.31 245 TYR A N 1
ATOM 1949 C CA . TYR A 1 245 ? 5.686 -2.201 -8.880 1.00 75.31 245 TYR A CA 1
ATOM 1950 C C . TYR A 1 245 ? 4.810 -3.469 -8.864 1.00 75.31 245 TYR A C 1
ATOM 1952 O O . TYR A 1 245 ? 4.479 -3.989 -9.925 1.00 75.31 245 TYR A O 1
ATOM 1960 N N . ASN A 1 246 ? 4.424 -3.969 -7.688 1.00 81.88 246 ASN A N 1
ATOM 1961 C CA . ASN A 1 246 ? 3.584 -5.160 -7.530 1.00 81.88 246 ASN A CA 1
ATOM 1962 C C . ASN A 1 246 ? 2.094 -4.845 -7.337 1.00 81.88 246 ASN A C 1
ATOM 1964 O O . ASN A 1 246 ? 1.325 -5.765 -7.096 1.00 81.88 246 ASN A O 1
ATOM 1968 N N . ARG A 1 247 ? 1.701 -3.569 -7.416 1.00 83.12 247 ARG A N 1
ATOM 1969 C CA . ARG A 1 247 ? 0.332 -3.080 -7.179 1.00 83.12 247 ARG A CA 1
ATOM 1970 C C . ARG A 1 247 ? -0.321 -2.467 -8.411 1.00 83.12 247 ARG A C 1
ATOM 1972 O O . ARG A 1 247 ? -1.511 -2.187 -8.389 1.00 83.12 247 ARG A O 1
ATOM 1979 N N . LEU A 1 248 ? 0.423 -2.299 -9.506 1.00 80.69 248 LEU A N 1
ATOM 1980 C CA . LEU A 1 248 ? -0.138 -1.840 -10.781 1.00 80.69 248 LEU A CA 1
ATOM 1981 C C . LEU A 1 248 ? -1.244 -2.776 -11.302 1.00 80.69 248 LEU A C 1
ATOM 1983 O O . LEU A 1 248 ? -2.170 -2.313 -11.946 1.00 80.69 248 LEU A O 1
ATOM 1987 N N . GLY A 1 249 ? -1.194 -4.076 -11.004 1.00 78.94 249 GLY A N 1
ATOM 1988 C CA . GLY A 1 249 ? -2.267 -5.004 -11.387 1.00 78.94 249 GLY A CA 1
ATOM 1989 C C . GLY A 1 249 ? -3.546 -4.883 -10.548 1.00 78.94 249 GLY A C 1
ATOM 1990 O O . GLY A 1 249 ? -4.593 -5.360 -10.974 1.00 78.94 249 GLY A O 1
ATOM 1991 N N . ASP A 1 250 ? -3.485 -4.233 -9.385 1.00 82.88 250 ASP A N 1
ATOM 1992 C CA . ASP A 1 250 ? -4.521 -4.303 -8.351 1.00 82.88 250 ASP A CA 1
ATOM 1993 C C . ASP A 1 250 ? -5.553 -3.158 -8.487 1.00 82.88 250 ASP A C 1
ATOM 1995 O O . ASP A 1 250 ? -5.795 -2.417 -7.535 1.00 82.88 250 ASP A O 1
ATOM 1999 N N . TYR A 1 251 ? -6.158 -2.982 -9.672 1.00 83.62 251 TYR A N 1
ATOM 2000 C CA . TYR A 1 251 ? -7.092 -1.867 -9.953 1.00 83.62 251 TYR A CA 1
ATOM 2001 C C . TYR A 1 251 ? -8.299 -1.808 -9.001 1.00 83.62 251 TYR A C 1
ATOM 2003 O O . TYR A 1 251 ? -8.791 -0.730 -8.682 1.00 83.62 251 TYR A O 1
ATOM 2011 N N . GLU A 1 252 ? -8.758 -2.953 -8.492 1.00 84.00 252 GLU A N 1
ATOM 2012 C CA . GLU A 1 252 ? -9.912 -3.012 -7.585 1.00 84.00 252 GLU A CA 1
ATOM 2013 C C . GLU A 1 252 ? -9.656 -2.358 -6.216 1.00 84.00 252 GLU A C 1
ATOM 2015 O O . GLU A 1 252 ? -10.606 -1.947 -5.548 1.00 84.00 252 GLU A O 1
ATOM 2020 N N . CYS A 1 253 ? -8.393 -2.249 -5.785 1.00 86.75 253 CYS A N 1
ATOM 2021 C CA . CYS A 1 253 ? -8.044 -1.736 -4.456 1.00 86.75 253 CYS A CA 1
ATOM 2022 C C . CYS A 1 253 ? -6.943 -0.665 -4.440 1.00 86.75 253 CYS A C 1
ATOM 2024 O O . CYS A 1 253 ? -6.646 -0.118 -3.376 1.00 86.75 253 CYS A O 1
ATOM 2026 N N . ALA A 1 254 ? -6.323 -0.366 -5.581 1.00 91.19 254 ALA A N 1
ATOM 2027 C CA . ALA A 1 254 ? -5.304 0.663 -5.720 1.00 91.19 254 ALA A CA 1
ATOM 2028 C C . ALA A 1 254 ? -5.585 1.530 -6.951 1.00 91.19 254 ALA A C 1
ATOM 2030 O O . ALA A 1 254 ? -5.777 1.010 -8.047 1.00 91.19 254 ALA A O 1
ATOM 2031 N N . SER A 1 255 ? -5.531 2.849 -6.770 1.00 92.25 255 SER A N 1
ATOM 2032 C CA . SER A 1 255 ? -5.694 3.840 -7.839 1.00 92.25 255 SER A CA 1
ATOM 2033 C C . SER A 1 255 ? -4.508 4.798 -7.841 1.00 92.25 255 SER A C 1
ATOM 2035 O O . SER A 1 255 ? -3.992 5.169 -6.781 1.00 92.25 255 SER A O 1
ATOM 2037 N N . PHE A 1 256 ? -4.086 5.226 -9.029 1.00 93.44 256 PHE A N 1
ATOM 2038 C CA . PHE A 1 256 ? -2.977 6.162 -9.201 1.00 93.44 256 PHE A CA 1
ATOM 2039 C C . PHE A 1 256 ? -3.469 7.459 -9.828 1.00 93.44 256 PHE A C 1
ATOM 2041 O O . PHE A 1 256 ? -4.266 7.444 -10.760 1.00 93.44 256 PHE A O 1
ATOM 2048 N N . PHE A 1 257 ? -2.958 8.584 -9.337 1.00 93.94 257 PHE A N 1
ATOM 2049 C CA . PHE A 1 257 ? -3.343 9.909 -9.807 1.00 93.94 257 PHE A CA 1
ATOM 2050 C C . PHE A 1 257 ? -2.104 10.717 -10.171 1.00 93.94 257 PHE A C 1
ATOM 2052 O O . PHE A 1 257 ? -1.101 10.696 -9.457 1.00 93.94 257 PHE A O 1
ATOM 2059 N N . GLU A 1 258 ? -2.193 11.461 -11.265 1.00 92.88 258 GLU A N 1
ATOM 2060 C CA . GLU A 1 258 ? -1.178 12.406 -11.701 1.00 92.88 258 GLU A CA 1
ATOM 2061 C C . GLU A 1 258 ? -1.709 13.830 -11.529 1.00 92.88 258 GLU A C 1
ATOM 2063 O O . GLU A 1 258 ? -2.772 14.187 -12.039 1.00 92.88 258 GLU A O 1
ATOM 2068 N N . ILE A 1 259 ? -0.967 14.650 -10.784 1.00 93.31 259 ILE A N 1
ATOM 2069 C CA . ILE A 1 259 ? -1.310 16.053 -10.555 1.00 93.31 259 ILE A CA 1
ATOM 2070 C C . ILE A 1 259 ? -0.443 16.901 -11.480 1.00 93.31 259 ILE A C 1
ATOM 2072 O O . ILE A 1 259 ? 0.779 16.945 -11.328 1.00 93.31 259 ILE A O 1
ATOM 2076 N N . LYS A 1 260 ? -1.073 17.591 -12.431 1.00 90.62 260 LYS A N 1
ATOM 2077 C CA . LYS A 1 260 ? 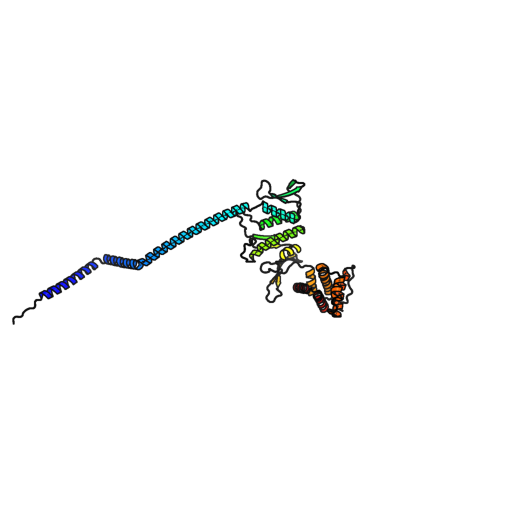-0.395 18.446 -13.413 1.00 90.62 260 LYS A CA 1
ATOM 2078 C C . LYS A 1 260 ? -0.807 19.895 -13.244 1.00 90.62 260 LYS A C 1
ATOM 2080 O O . LYS A 1 260 ? -1.890 20.209 -12.754 1.00 90.62 260 LYS A O 1
ATOM 2085 N N . LYS A 1 261 ? 0.069 20.791 -13.689 1.00 92.38 261 LYS A N 1
ATOM 2086 C CA . LYS A 1 261 ? -0.232 22.211 -13.835 1.00 92.38 261 LYS A CA 1
ATOM 2087 C C . LYS A 1 261 ? -0.061 22.606 -15.295 1.00 92.38 261 LYS A C 1
ATOM 2089 O O . LYS A 1 261 ? 0.993 22.349 -15.873 1.00 92.38 261 LYS A O 1
ATOM 2094 N N . ASP A 1 262 ? -1.096 23.196 -15.880 1.00 90.25 262 ASP A N 1
ATOM 2095 C CA . ASP A 1 262 ? -1.076 23.630 -17.275 1.00 90.25 262 ASP A CA 1
ATOM 2096 C C . ASP A 1 262 ? -0.300 24.951 -17.467 1.00 90.25 262 ASP A C 1
ATOM 2098 O O . ASP A 1 262 ? 0.144 25.598 -16.511 1.00 90.25 262 ASP A O 1
ATOM 2102 N N . GLY A 1 263 ? -0.156 25.386 -18.724 1.00 88.25 263 GLY A N 1
ATOM 2103 C CA . GLY A 1 263 ? 0.501 26.656 -19.065 1.00 88.25 263 GLY A CA 1
ATOM 2104 C C . GLY A 1 263 ? -0.207 27.910 -18.526 1.00 88.25 263 GLY A C 1
ATOM 2105 O O . GLY A 1 263 ? 0.394 28.982 -18.506 1.00 88.25 263 GLY A O 1
ATOM 2106 N N . ASN A 1 264 ? -1.450 27.783 -18.053 1.00 92.38 264 ASN A N 1
ATOM 2107 C CA . ASN A 1 264 ? -2.239 28.846 -17.431 1.00 92.38 264 ASN A CA 1
ATOM 2108 C C . ASN A 1 264 ? -2.210 28.778 -15.891 1.00 92.38 264 ASN A C 1
ATOM 2110 O O . ASN A 1 264 ? -2.986 29.473 -15.232 1.00 92.38 264 ASN A O 1
ATOM 2114 N N . ASN A 1 265 ? -1.318 27.969 -15.306 1.00 91.25 265 ASN A N 1
ATOM 2115 C CA . ASN A 1 265 ? -1.215 27.701 -13.870 1.00 91.25 265 ASN A CA 1
ATOM 2116 C C . ASN A 1 265 ? -2.450 27.033 -13.235 1.00 91.25 265 ASN A C 1
ATOM 2118 O O . ASN A 1 265 ? -2.591 27.054 -12.008 1.00 91.25 265 ASN A O 1
ATOM 2122 N N . GLN A 1 266 ? -3.324 26.410 -14.024 1.00 93.00 266 GLN A N 1
ATOM 2123 C CA . GLN A 1 266 ? -4.448 25.631 -13.515 1.00 93.00 266 GLN A CA 1
ATOM 2124 C C . GLN A 1 266 ? -3.988 24.220 -13.164 1.00 93.00 266 GLN A C 1
ATOM 2126 O O . GLN A 1 266 ? -3.217 23.606 -13.895 1.00 93.00 266 GLN A O 1
ATOM 2131 N N . THR A 1 267 ? -4.433 23.725 -12.009 1.00 95.06 267 THR A N 1
ATOM 2132 C CA . THR A 1 267 ? -4.089 22.381 -11.531 1.00 95.06 267 THR A CA 1
ATOM 2133 C C . THR A 1 267 ? -5.183 21.406 -11.942 1.00 95.06 267 THR A C 1
ATOM 2135 O O . THR A 1 267 ? -6.351 21.649 -11.642 1.00 95.06 267 THR A O 1
ATOM 2138 N N . SER A 1 268 ? -4.803 20.316 -12.602 1.00 93.25 268 SER A N 1
ATOM 2139 C CA . SER A 1 268 ? -5.676 19.188 -12.923 1.00 93.25 268 SER A CA 1
ATOM 2140 C C . SER A 1 268 ? -5.190 17.929 -12.210 1.00 93.25 268 SER A C 1
ATOM 2142 O O . SER A 1 268 ? -4.002 17.779 -11.911 1.00 93.25 268 SER A O 1
ATOM 2144 N N . ILE A 1 269 ? -6.134 17.042 -11.908 1.00 94.69 269 ILE A N 1
ATOM 2145 C CA . ILE A 1 269 ? -5.868 15.718 -11.352 1.00 94.69 269 ILE A CA 1
ATOM 2146 C C . ILE A 1 269 ? -6.443 14.719 -12.345 1.00 94.69 269 ILE A C 1
ATOM 2148 O O . ILE A 1 269 ? -7.635 14.769 -12.648 1.00 94.69 269 ILE A O 1
ATOM 2152 N N . GLU A 1 270 ? -5.585 13.854 -12.864 1.00 91.69 270 GLU A N 1
ATOM 2153 C CA . GLU A 1 270 ? -5.941 12.819 -13.828 1.00 91.69 270 GLU A CA 1
ATOM 2154 C C . GLU A 1 270 ? -5.718 11.456 -13.178 1.00 91.69 270 GLU A C 1
ATOM 2156 O O . GLU A 1 270 ? -4.631 11.172 -12.670 1.00 91.69 270 GLU A O 1
ATOM 2161 N N . GLU A 1 271 ? -6.749 10.615 -13.169 1.00 93.50 271 GLU A N 1
ATOM 2162 C CA . GLU A 1 271 ? -6.585 9.207 -12.814 1.00 93.50 271 GLU A CA 1
ATOM 2163 C C . GLU A 1 271 ? -5.772 8.514 -13.911 1.00 93.50 271 GLU A C 1
ATOM 2165 O O . GLU A 1 271 ? -5.957 8.764 -15.103 1.00 93.50 271 GLU A O 1
ATOM 2170 N N . CYS A 1 272 ? -4.801 7.703 -13.507 1.00 89.69 272 CYS A N 1
ATOM 2171 C CA . CYS A 1 272 ? -3.939 6.971 -14.421 1.00 89.69 272 CYS A CA 1
ATOM 2172 C C . CYS A 1 272 ? -4.517 5.579 -14.646 1.00 89.69 272 CYS A C 1
ATOM 2174 O O . CYS A 1 272 ? -3.995 4.595 -14.124 1.00 89.69 272 CYS 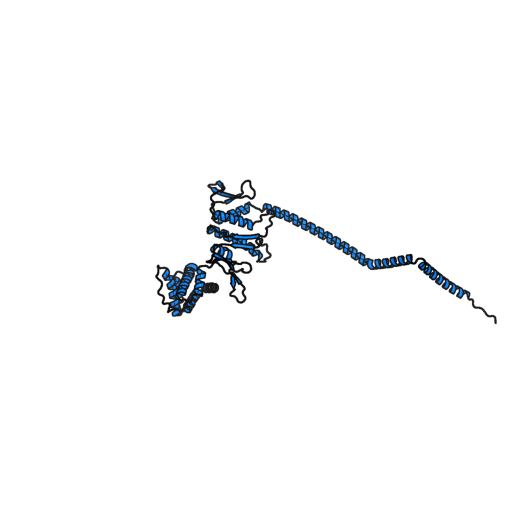A O 1
ATOM 2176 N N . ASP A 1 273 ? -5.589 5.513 -15.424 1.00 89.62 273 ASP A N 1
ATOM 2177 C CA . ASP A 1 273 ? -6.217 4.280 -15.875 1.00 89.62 273 ASP A CA 1
ATOM 2178 C C . ASP A 1 273 ? -6.226 4.188 -17.407 1.00 89.62 273 ASP A C 1
ATOM 2180 O O . ASP A 1 273 ? -6.108 5.195 -18.102 1.00 89.62 273 ASP A O 1
ATOM 2184 N N . ASP A 1 274 ? -6.306 2.963 -17.918 1.00 83.50 274 ASP A N 1
ATOM 2185 C CA . ASP A 1 274 ? -6.525 2.647 -19.331 1.00 83.50 274 ASP A CA 1
ATOM 2186 C C . ASP A 1 274 ? -7.605 1.556 -19.436 1.00 83.50 274 ASP A C 1
ATOM 2188 O O . ASP A 1 274 ? -7.871 0.824 -18.476 1.00 83.50 274 ASP A O 1
ATOM 2192 N N . ASP A 1 275 ? -8.218 1.424 -20.612 1.00 82.75 275 ASP A N 1
ATOM 2193 C CA . ASP A 1 275 ? -9.098 0.294 -20.912 1.00 82.75 275 ASP A CA 1
ATOM 2194 C C . ASP A 1 275 ? -8.267 -0.986 -21.092 1.00 82.75 275 ASP A C 1
ATOM 2196 O O . ASP A 1 275 ? -7.232 -0.991 -21.767 1.00 82.75 275 ASP A O 1
ATOM 2200 N N . ASP A 1 276 ? -8.722 -2.099 -20.515 1.00 78.44 276 ASP A N 1
ATOM 2201 C CA . ASP A 1 276 ? -8.072 -3.386 -20.736 1.00 78.44 276 ASP A CA 1
ATOM 2202 C C . ASP A 1 276 ? -8.183 -3.793 -22.216 1.00 78.44 276 ASP A C 1
ATOM 2204 O O . ASP A 1 276 ? -9.258 -3.830 -22.818 1.00 78.44 276 ASP A O 1
ATOM 2208 N N . THR A 1 277 ? -7.046 -4.151 -22.810 1.00 71.44 277 THR A N 1
ATOM 2209 C CA . THR A 1 277 ? -6.954 -4.645 -24.193 1.00 71.44 277 THR A CA 1
ATOM 2210 C C . THR A 1 277 ? -7.673 -5.985 -24.420 1.00 71.44 277 THR A C 1
ATOM 2212 O O . THR A 1 277 ? -7.849 -6.408 -25.568 1.00 71.44 277 THR A O 1
ATOM 2215 N N . LEU A 1 278 ? -8.075 -6.682 -23.352 1.00 69.81 278 LEU A N 1
ATOM 2216 C CA . LEU A 1 278 ? -8.848 -7.920 -23.414 1.00 69.81 278 LEU A CA 1
ATOM 2217 C C . LEU A 1 278 ? -10.347 -7.644 -23.605 1.00 69.81 278 LEU A C 1
ATOM 2219 O O . LEU A 1 278 ? -10.950 -6.810 -22.938 1.00 69.81 278 LEU A O 1
ATOM 2223 N N . ALA A 1 279 ? -10.990 -8.398 -24.502 1.00 55.50 279 ALA A N 1
ATOM 2224 C CA . ALA A 1 279 ? -12.420 -8.255 -24.767 1.00 55.50 279 ALA A CA 1
ATOM 2225 C C . ALA A 1 279 ? -13.256 -8.563 -23.509 1.00 55.50 279 ALA A C 1
ATOM 2227 O O . ALA A 1 279 ? -13.304 -9.707 -23.057 1.00 55.50 279 ALA A O 1
ATOM 2228 N N . GLY A 1 280 ? -13.938 -7.542 -22.981 1.00 65.81 280 GLY A N 1
ATOM 2229 C CA . GLY A 1 280 ? -14.713 -7.624 -21.738 1.00 65.81 280 GLY A CA 1
ATOM 2230 C C . GLY A 1 280 ? -13.905 -7.344 -20.467 1.00 65.81 280 GLY A C 1
ATOM 2231 O O . GLY A 1 280 ? -14.455 -7.487 -19.377 1.00 65.81 280 GLY A O 1
ATOM 2232 N N . GLY A 1 281 ? -12.633 -6.959 -20.598 1.00 64.12 281 GLY A N 1
ATOM 2233 C CA . GLY A 1 281 ? -11.848 -6.428 -19.494 1.00 64.12 281 GLY A CA 1
ATOM 2234 C C . GLY A 1 281 ? -12.370 -5.056 -19.056 1.00 64.12 281 GLY A C 1
ATOM 2235 O O . GLY A 1 281 ? -12.988 -4.328 -19.835 1.00 64.12 281 GLY A O 1
ATOM 2236 N N . GLY A 1 282 ? -12.206 -4.759 -17.768 1.00 82.12 282 GLY A N 1
ATOM 2237 C CA . GLY A 1 282 ? -12.569 -3.470 -17.187 1.00 82.12 282 GLY A CA 1
ATOM 2238 C C . GLY A 1 282 ? -11.483 -2.425 -17.431 1.00 82.12 282 GLY A C 1
ATOM 2239 O O . GLY A 1 282 ? -10.847 -2.390 -18.481 1.00 82.12 282 GLY A O 1
ATOM 2240 N N . LYS A 1 283 ? -11.256 -1.584 -16.427 1.00 84.75 283 LYS A N 1
ATOM 2241 C CA . LYS A 1 283 ? -10.131 -0.652 -16.407 1.00 84.75 283 LYS A CA 1
ATOM 2242 C C . LYS A 1 283 ? -8.914 -1.290 -15.744 1.00 84.75 283 LYS A C 1
ATOM 2244 O O . LYS A 1 283 ? -9.058 -2.117 -14.844 1.00 84.75 283 LYS A O 1
ATOM 2249 N N . ILE A 1 284 ? -7.729 -0.881 -16.180 1.00 86.75 284 ILE A N 1
ATOM 2250 C CA . ILE A 1 284 ? -6.443 -1.257 -15.591 1.00 86.75 284 ILE A CA 1
ATOM 2251 C C . ILE A 1 284 ? -5.675 -0.004 -15.184 1.00 86.75 284 ILE A C 1
ATOM 2253 O O . ILE A 1 284 ? -5.816 1.051 -15.797 1.00 86.75 284 ILE A O 1
ATOM 2257 N N . ASN A 1 285 ? -4.831 -0.111 -14.159 1.00 88.00 285 ASN A N 1
ATOM 2258 C CA . ASN A 1 285 ? -3.965 1.001 -13.785 1.00 88.00 285 ASN A CA 1
ATOM 2259 C C . ASN A 1 285 ? -2.829 1.175 -14.796 1.00 88.00 285 ASN A C 1
ATOM 2261 O O . ASN A 1 285 ? -2.104 0.231 -15.126 1.00 88.00 285 ASN A O 1
ATOM 2265 N N . ARG A 1 286 ? -2.583 2.427 -15.171 1.00 85.25 286 ARG A N 1
ATOM 2266 C CA . ARG A 1 286 ? -1.411 2.866 -15.919 1.00 85.25 286 ARG A CA 1
ATOM 2267 C C . ARG A 1 286 ? -0.409 3.509 -14.966 1.00 85.25 286 ARG A C 1
ATOM 2269 O O . ARG A 1 286 ? -0.757 4.319 -14.114 1.00 85.25 286 ARG A O 1
ATOM 2276 N N . SER A 1 287 ? 0.879 3.222 -15.142 1.00 82.88 287 SER A N 1
ATOM 2277 C CA . SER A 1 287 ? 1.910 3.977 -14.421 1.00 82.88 287 SER A CA 1
ATOM 2278 C C . SER A 1 287 ? 2.046 5.399 -15.003 1.00 82.88 287 SER A C 1
ATOM 2280 O O . SER A 1 287 ? 2.239 5.534 -16.218 1.00 82.88 287 SER A O 1
ATOM 2282 N N . PRO A 1 288 ? 1.995 6.470 -14.184 1.00 81.44 288 PRO A N 1
ATOM 2283 C CA . PRO A 1 288 ? 2.316 7.827 -14.634 1.00 81.44 288 PRO A CA 1
ATOM 2284 C C . PRO A 1 288 ? 3.808 7.991 -14.957 1.00 81.44 288 PRO A C 1
ATOM 2286 O O . PRO A 1 288 ? 4.187 8.803 -15.798 1.00 81.44 288 PRO A O 1
ATOM 2289 N N . VAL A 1 289 ? 4.671 7.192 -14.323 1.00 79.69 289 VAL A N 1
ATOM 2290 C CA . VAL A 1 289 ? 6.118 7.241 -14.536 1.00 79.69 289 VAL A CA 1
ATOM 2291 C C . VAL A 1 289 ? 6.475 6.438 -15.785 1.00 79.69 289 VAL A C 1
ATOM 2293 O O . VAL A 1 289 ? 6.615 5.215 -15.740 1.00 79.69 289 VAL A O 1
ATOM 2296 N N . ARG A 1 290 ? 6.658 7.131 -16.911 1.00 69.25 290 ARG A N 1
ATOM 2297 C CA . ARG A 1 290 ? 7.186 6.531 -18.144 1.00 69.25 290 ARG A CA 1
ATOM 2298 C C . ARG A 1 290 ? 8.714 6.521 -18.106 1.00 69.25 290 ARG A C 1
ATOM 2300 O O . ARG A 1 290 ? 9.338 7.554 -17.864 1.00 69.25 290 ARG A O 1
ATOM 2307 N N . ASN A 1 291 ? 9.332 5.363 -18.347 1.00 72.94 291 ASN A N 1
ATOM 2308 C CA . ASN A 1 291 ? 10.772 5.314 -18.594 1.00 72.94 291 ASN A CA 1
ATOM 2309 C C . ASN A 1 291 ? 11.057 5.893 -19.992 1.00 72.94 291 ASN A C 1
ATOM 2311 O O . ASN A 1 291 ? 10.248 5.740 -20.905 1.00 72.94 291 ASN A O 1
ATOM 2315 N N . THR A 1 292 ? 12.220 6.510 -20.197 1.00 75.25 292 THR A N 1
ATOM 2316 C CA . THR A 1 292 ? 12.664 6.978 -21.522 1.00 75.25 292 THR A CA 1
ATOM 2317 C C . THR A 1 292 ? 12.698 5.845 -22.545 1.00 75.25 292 THR A C 1
ATOM 2319 O O . THR A 1 292 ? 12.427 6.076 -23.717 1.00 75.25 292 THR A O 1
ATOM 2322 N N . TYR A 1 293 ? 12.949 4.611 -22.102 1.00 84.19 293 TYR A N 1
ATOM 2323 C CA . TYR A 1 293 ? 12.832 3.429 -22.952 1.00 84.19 293 TYR A CA 1
ATOM 2324 C C . TYR A 1 293 ? 11.394 3.164 -23.420 1.00 84.19 293 TYR A C 1
ATOM 2326 O O . TYR A 1 293 ? 11.193 2.833 -24.583 1.00 84.19 293 TYR A O 1
ATOM 2334 N N . ASP A 1 294 ? 10.390 3.362 -22.558 1.00 81.69 294 ASP A N 1
ATOM 2335 C CA . ASP A 1 294 ? 8.979 3.191 -22.932 1.00 81.69 294 ASP A CA 1
ATOM 2336 C C . ASP A 1 294 ? 8.574 4.212 -24.006 1.00 81.69 294 ASP A C 1
ATOM 2338 O O . ASP A 1 294 ? 7.881 3.863 -24.956 1.00 81.69 294 ASP A O 1
ATOM 2342 N N . ALA A 1 295 ? 9.077 5.449 -23.905 1.00 83.50 295 ALA A N 1
ATOM 2343 C CA . ALA A 1 295 ? 8.845 6.496 -24.901 1.00 83.50 295 ALA A CA 1
ATOM 2344 C C . ALA A 1 295 ? 9.435 6.153 -26.282 1.00 83.50 295 ALA A C 1
ATOM 2346 O O . ALA A 1 295 ? 8.859 6.522 -27.300 1.00 83.50 295 ALA A O 1
ATOM 2347 N N . LEU A 1 296 ? 10.552 5.416 -26.337 1.00 89.31 296 LEU A N 1
ATOM 2348 C CA . LEU A 1 296 ? 11.095 4.935 -27.611 1.00 89.31 296 LEU A CA 1
ATOM 2349 C C . LEU A 1 296 ? 10.155 3.926 -28.272 1.00 89.31 296 LEU A C 1
ATOM 2351 O O . LEU A 1 296 ? 9.979 3.967 -29.483 1.00 89.31 296 LEU A O 1
ATOM 2355 N N . TRP A 1 297 ? 9.538 3.029 -27.502 1.00 90.88 297 TRP A N 1
ATOM 2356 C CA . TRP A 1 297 ? 8.578 2.069 -28.054 1.00 90.88 297 TRP A CA 1
ATOM 2357 C C . TRP A 1 297 ? 7.260 2.721 -28.470 1.00 90.88 297 TRP A C 1
ATOM 2359 O O . TRP A 1 297 ? 6.683 2.310 -29.474 1.00 90.88 297 TRP A O 1
ATOM 2369 N N . ASP A 1 298 ? 6.824 3.748 -27.741 1.00 86.44 298 ASP A N 1
ATOM 2370 C CA . ASP A 1 298 ? 5.680 4.589 -28.107 1.00 86.44 298 ASP A CA 1
ATOM 2371 C C . ASP A 1 298 ? 5.927 5.297 -29.452 1.00 86.44 298 ASP A C 1
ATOM 2373 O O . ASP A 1 298 ? 5.140 5.158 -30.389 1.00 86.44 298 ASP A O 1
ATOM 2377 N N . GLU A 1 299 ? 7.083 5.949 -29.614 1.00 88.62 299 GLU A N 1
ATOM 2378 C CA . GLU A 1 299 ? 7.468 6.573 -30.887 1.00 88.62 299 GLU A CA 1
ATOM 2379 C C . GLU A 1 299 ? 7.644 5.525 -32.000 1.00 88.62 299 GLU A C 1
ATOM 2381 O O . GLU A 1 299 ? 7.164 5.719 -33.116 1.00 88.62 299 GLU A O 1
ATOM 2386 N N . TYR A 1 300 ? 8.262 4.373 -31.703 1.00 91.75 300 TYR A N 1
ATOM 2387 C CA . TYR A 1 300 ? 8.376 3.256 -32.649 1.00 91.75 300 TYR A CA 1
ATOM 2388 C C . TYR A 1 300 ? 7.003 2.818 -33.156 1.00 91.75 300 TYR A C 1
ATOM 2390 O O . TYR A 1 300 ? 6.885 2.465 -34.327 1.00 91.75 300 TYR A O 1
ATOM 2398 N N . MET A 1 301 ? 5.970 2.835 -32.306 1.00 89.06 301 MET A N 1
ATOM 2399 C CA . MET A 1 301 ? 4.621 2.436 -32.693 1.00 89.06 301 MET A CA 1
ATOM 2400 C C . MET A 1 301 ? 3.926 3.453 -33.579 1.00 89.06 301 MET A C 1
ATOM 2402 O O . MET A 1 301 ? 3.319 3.045 -34.570 1.00 89.06 301 MET A O 1
ATOM 2406 N N . HIS A 1 302 ? 4.071 4.740 -33.287 1.00 89.44 302 HIS A N 1
ATOM 2407 C CA . HIS A 1 302 ? 3.271 5.793 -33.911 1.00 89.44 302 HIS A CA 1
ATOM 2408 C C . HIS A 1 302 ? 3.954 6.497 -35.087 1.00 89.44 302 HIS A C 1
ATOM 2410 O O . HIS A 1 302 ? 3.280 7.143 -35.889 1.00 89.44 302 HIS A O 1
ATOM 2416 N N . THR A 1 303 ? 5.277 6.382 -35.222 1.00 89.19 303 THR A N 1
ATOM 2417 C CA . THR A 1 303 ? 6.007 7.100 -36.267 1.00 89.19 303 THR A CA 1
ATOM 2418 C C . THR A 1 303 ? 5.831 6.438 -37.642 1.00 89.19 303 THR A C 1
ATOM 2420 O O . THR A 1 303 ? 6.041 5.234 -37.825 1.00 89.19 303 THR A O 1
ATOM 2423 N N . GLU A 1 304 ? 5.457 7.251 -38.631 1.00 87.88 304 GLU A N 1
ATOM 2424 C CA . GLU A 1 304 ? 5.330 6.873 -40.050 1.00 87.88 304 GLU A CA 1
ATOM 2425 C C . GLU A 1 304 ? 6.486 7.438 -40.896 1.00 87.88 304 GLU A C 1
ATOM 2427 O O . GLU A 1 304 ? 6.519 7.289 -42.116 1.00 87.88 304 GLU A O 1
ATOM 2432 N N . ASN A 1 305 ? 7.445 8.118 -40.260 1.00 87.50 305 ASN A N 1
ATOM 2433 C CA . ASN A 1 305 ? 8.636 8.630 -40.924 1.00 87.50 305 ASN A CA 1
ATOM 2434 C C . ASN A 1 305 ? 9.759 7.570 -40.861 1.00 87.50 305 ASN A C 1
ATOM 2436 O O . ASN A 1 305 ? 10.185 7.224 -39.755 1.00 87.50 305 ASN A O 1
ATOM 2440 N N . PRO A 1 306 ? 10.274 7.069 -42.005 1.00 83.44 306 PRO A N 1
ATOM 2441 C CA . PRO A 1 306 ? 11.343 6.066 -42.027 1.00 83.44 306 PRO A CA 1
ATOM 2442 C C . PRO A 1 306 ? 12.628 6.497 -41.305 1.00 83.44 306 PRO A C 1
ATOM 2444 O O . PRO A 1 306 ? 13.277 5.672 -40.666 1.00 83.44 306 PRO A O 1
ATOM 2447 N N . GLU A 1 307 ? 13.000 7.777 -41.376 1.00 81.25 307 GLU A N 1
ATOM 2448 C CA . GLU A 1 307 ? 14.214 8.316 -40.749 1.00 81.25 307 GLU A CA 1
ATOM 2449 C C . GLU A 1 307 ? 14.074 8.323 -39.224 1.00 81.25 307 GLU A C 1
ATOM 2451 O O . GLU A 1 307 ? 14.940 7.801 -38.515 1.00 81.25 307 GLU A O 1
ATOM 2456 N N . THR A 1 308 ? 12.943 8.830 -38.719 1.00 84.19 308 THR A N 1
ATOM 2457 C CA . THR A 1 308 ? 12.612 8.791 -37.288 1.00 84.19 308 THR A CA 1
ATOM 2458 C C . THR A 1 308 ? 12.549 7.351 -36.788 1.00 84.19 308 THR A C 1
ATOM 2460 O O . THR A 1 308 ? 13.153 7.027 -35.765 1.00 84.19 308 THR A O 1
ATOM 2463 N N . LEU A 1 309 ? 11.897 6.459 -37.541 1.00 87.94 309 LEU A N 1
ATOM 2464 C CA . LEU A 1 309 ? 11.797 5.045 -37.191 1.00 87.94 309 LEU A CA 1
ATOM 2465 C C . LEU A 1 309 ? 13.179 4.390 -37.085 1.00 87.94 309 LEU A C 1
ATOM 2467 O O . LEU A 1 309 ? 13.439 3.676 -36.120 1.00 87.94 309 LEU A O 1
ATOM 2471 N N . MET A 1 310 ? 14.086 4.656 -38.028 1.00 84.06 310 MET A N 1
ATOM 2472 C CA . MET A 1 310 ? 15.454 4.130 -37.983 1.00 84.06 310 MET A CA 1
ATOM 2473 C C . MET A 1 310 ? 16.241 4.645 -36.773 1.00 84.06 310 MET A C 1
ATOM 2475 O O . MET A 1 310 ? 16.972 3.874 -36.147 1.00 84.06 310 MET A O 1
ATOM 2479 N N . MET A 1 311 ? 16.083 5.921 -36.402 1.00 83.44 311 MET A N 1
ATOM 2480 C CA . MET A 1 311 ? 16.720 6.478 -35.202 1.00 83.44 311 MET A CA 1
ATOM 2481 C C . MET A 1 311 ? 16.205 5.819 -33.920 1.00 83.44 311 MET A C 1
ATOM 2483 O O . MET A 1 311 ? 16.996 5.461 -33.045 1.00 83.44 311 MET A O 1
ATOM 2487 N N . VAL A 1 312 ? 14.893 5.611 -33.832 1.00 89.19 312 VAL A N 1
ATOM 2488 C CA . VAL A 1 312 ? 14.253 4.959 -32.688 1.00 89.19 312 VAL A CA 1
ATOM 2489 C C . VAL A 1 312 ? 14.650 3.484 -32.607 1.00 89.19 312 VAL A C 1
ATOM 2491 O O . VAL A 1 312 ? 15.066 3.026 -31.545 1.00 89.19 312 VAL A O 1
ATOM 2494 N N . ILE A 1 313 ? 14.625 2.755 -33.730 1.00 89.56 313 ILE A N 1
ATOM 2495 C CA . ILE A 1 313 ? 15.097 1.365 -33.826 1.00 89.56 313 ILE A CA 1
ATOM 2496 C C . ILE A 1 313 ? 16.539 1.256 -33.334 1.00 89.56 313 ILE A C 1
ATOM 2498 O O . ILE A 1 313 ? 16.834 0.407 -32.493 1.00 89.56 313 ILE A O 1
ATOM 2502 N N . ARG A 1 314 ? 17.431 2.133 -33.811 1.00 86.44 314 ARG A N 1
ATOM 2503 C CA . ARG A 1 314 ? 18.831 2.172 -33.373 1.00 86.44 314 ARG A CA 1
ATOM 2504 C C . ARG A 1 314 ? 18.918 2.293 -31.853 1.00 86.44 314 ARG A C 1
ATOM 2506 O O . ARG A 1 314 ? 19.632 1.517 -31.225 1.00 86.44 314 ARG A O 1
ATOM 2513 N N . GLN A 1 315 ? 18.185 3.237 -31.269 1.00 86.75 315 GLN A N 1
ATOM 2514 C CA . GLN A 1 315 ? 18.238 3.503 -29.835 1.00 86.75 315 GLN A CA 1
ATOM 2515 C C . GLN A 1 315 ? 17.642 2.356 -29.004 1.00 86.75 315 GLN A C 1
ATOM 2517 O O . GLN A 1 315 ? 18.178 2.032 -27.945 1.00 86.75 315 GLN A O 1
ATOM 2522 N N . ILE A 1 316 ? 16.594 1.690 -29.502 1.00 90.75 316 ILE A N 1
ATOM 2523 C CA . ILE A 1 316 ? 16.014 0.507 -28.855 1.00 90.75 316 ILE A CA 1
ATOM 2524 C C . ILE A 1 316 ? 16.982 -0.680 -28.897 1.00 90.75 316 ILE A C 1
ATOM 2526 O O . ILE A 1 316 ? 17.170 -1.332 -27.868 1.00 90.75 316 ILE A O 1
ATOM 2530 N N . LEU A 1 317 ? 17.596 -0.966 -30.053 1.00 88.81 317 LEU A N 1
ATOM 2531 C CA . LEU A 1 317 ? 18.551 -2.071 -30.191 1.00 88.81 317 LEU A CA 1
ATOM 2532 C C . LEU A 1 317 ? 19.806 -1.833 -29.347 1.00 88.81 317 LEU A C 1
ATOM 2534 O O . LEU A 1 317 ? 20.256 -2.749 -28.662 1.00 88.81 317 LEU A O 1
ATOM 2538 N N . GLU A 1 318 ? 20.341 -0.609 -29.360 1.00 85.19 318 GLU A N 1
ATOM 2539 C CA . GLU A 1 318 ? 21.497 -0.221 -28.548 1.00 85.19 318 GLU A CA 1
ATOM 2540 C C . GLU A 1 318 ? 21.184 -0.359 -27.051 1.00 85.19 318 GLU A C 1
ATOM 2542 O O . GLU A 1 318 ? 21.913 -1.027 -26.320 1.00 85.19 318 GLU A O 1
ATOM 2547 N N . TYR A 1 319 ? 20.060 0.192 -26.586 1.00 86.12 319 TYR A N 1
ATOM 2548 C CA . TYR A 1 319 ? 19.674 0.081 -25.181 1.00 86.12 319 TYR A CA 1
ATOM 2549 C C . TYR A 1 319 ? 19.450 -1.379 -24.760 1.00 86.12 319 TYR A C 1
ATOM 2551 O O . TYR A 1 319 ? 20.000 -1.835 -23.761 1.00 86.12 319 TYR A O 1
ATOM 2559 N N . TYR A 1 320 ? 18.677 -2.147 -25.527 1.00 88.50 320 TYR A N 1
ATOM 2560 C CA . TYR A 1 320 ? 18.311 -3.503 -25.128 1.00 88.50 320 TYR A CA 1
ATOM 2561 C C . TYR A 1 320 ? 19.459 -4.500 -25.301 1.00 88.50 320 TYR A C 1
ATOM 2563 O O . TYR A 1 320 ? 19.905 -5.099 -24.324 1.00 88.50 320 TYR A O 1
ATOM 2571 N N . PHE A 1 321 ? 19.968 -4.681 -26.521 1.00 85.88 321 PHE A N 1
ATOM 2572 C CA . PHE A 1 321 ? 20.953 -5.728 -26.786 1.00 85.88 321 PHE A CA 1
ATOM 2573 C C . PHE A 1 321 ? 22.331 -5.376 -26.222 1.00 85.88 321 PHE A C 1
ATOM 2575 O O . PHE A 1 321 ? 22.977 -6.255 -25.657 1.00 85.88 321 PHE A O 1
ATOM 2582 N N . VAL A 1 322 ? 22.769 -4.116 -26.312 1.00 82.38 322 VAL A N 1
ATOM 2583 C CA . VAL A 1 322 ? 24.116 -3.725 -25.859 1.00 82.38 322 VAL A CA 1
ATOM 2584 C C . VAL A 1 322 ? 24.132 -3.410 -24.365 1.00 82.38 322 VAL A C 1
ATOM 2586 O O . VAL A 1 322 ? 24.970 -3.949 -23.647 1.00 82.38 322 VAL A O 1
ATOM 2589 N N . GLN A 1 323 ? 23.215 -2.572 -23.866 1.00 80.88 323 GLN A N 1
ATOM 2590 C CA . GLN A 1 323 ? 23.267 -2.130 -22.463 1.00 80.88 323 GLN A CA 1
ATOM 2591 C C . GLN A 1 323 ? 22.592 -3.104 -21.487 1.00 80.88 323 GLN A C 1
ATOM 2593 O O . GLN A 1 323 ? 23.145 -3.344 -20.415 1.00 80.88 323 GLN A O 1
ATOM 2598 N N . MET A 1 324 ? 21.419 -3.662 -21.819 1.00 79.94 324 MET A N 1
ATOM 2599 C CA . MET A 1 324 ? 20.701 -4.562 -20.901 1.00 79.94 324 MET A CA 1
ATOM 2600 C C . MET A 1 324 ? 21.164 -6.017 -21.002 1.00 79.94 324 MET A C 1
ATOM 2602 O O . MET A 1 324 ? 21.439 -6.638 -19.978 1.00 79.94 324 MET A O 1
ATOM 2606 N N . VAL A 1 325 ? 21.231 -6.573 -22.216 1.00 82.81 325 VAL A N 1
ATOM 2607 C CA . VAL A 1 325 ? 21.624 -7.979 -22.420 1.00 82.81 325 VAL A CA 1
ATOM 2608 C C . VAL A 1 325 ? 23.148 -8.146 -22.422 1.00 82.81 325 VAL A C 1
ATOM 2610 O O . VAL A 1 325 ? 23.649 -9.195 -22.022 1.00 82.81 325 VAL A O 1
ATOM 2613 N N . GLY A 1 326 ? 23.894 -7.104 -22.801 1.00 78.62 326 GLY A N 1
ATOM 2614 C CA . GLY A 1 326 ? 25.357 -7.094 -22.742 1.00 78.62 326 GLY A CA 1
ATOM 2615 C C . GLY A 1 326 ? 26.054 -7.663 -23.981 1.00 78.62 326 GLY A C 1
ATOM 2616 O O . GLY A 1 326 ? 27.208 -8.079 -23.882 1.00 78.62 326 GLY A O 1
ATOM 2617 N N . TYR A 1 327 ? 25.386 -7.703 -25.139 1.00 77.81 327 TYR A N 1
ATOM 2618 C CA . TYR A 1 327 ? 26.032 -8.083 -26.395 1.00 77.81 327 TYR A CA 1
ATOM 2619 C C . TYR A 1 327 ? 27.107 -7.069 -26.775 1.00 77.81 327 TYR A C 1
ATOM 2621 O O . TYR A 1 327 ? 26.879 -5.858 -26.754 1.00 77.81 327 TYR A O 1
ATOM 2629 N N . GLN A 1 328 ? 28.271 -7.563 -27.192 1.00 67.44 328 GLN A N 1
ATOM 2630 C CA . GLN A 1 328 ? 29.253 -6.698 -27.823 1.00 67.44 328 GLN A CA 1
ATOM 2631 C C . GLN A 1 328 ? 28.828 -6.416 -29.265 1.00 67.44 328 GLN A C 1
ATOM 2633 O O . GLN A 1 328 ? 28.305 -7.273 -29.972 1.00 67.44 328 GLN A O 1
ATOM 2638 N N . ASN A 1 329 ? 29.091 -5.198 -29.719 1.00 62.69 329 ASN A N 1
ATOM 2639 C CA . ASN A 1 329 ? 28.717 -4.697 -31.041 1.00 62.69 329 ASN A CA 1
ATOM 2640 C C . ASN A 1 329 ? 29.152 -5.595 -32.222 1.00 62.69 329 ASN A C 1
ATOM 2642 O O . ASN A 1 329 ? 28.433 -5.714 -33.215 1.00 62.69 329 ASN A O 1
ATOM 2646 N N . ALA A 1 330 ? 30.320 -6.237 -32.120 1.00 61.88 330 ALA A N 1
ATOM 2647 C CA . ALA A 1 330 ? 30.805 -7.186 -33.125 1.00 61.88 330 ALA A CA 1
ATOM 2648 C C . ALA A 1 330 ? 30.045 -8.524 -33.071 1.00 61.88 330 ALA A C 1
ATOM 2650 O O . ALA A 1 330 ? 29.699 -9.078 -34.117 1.00 61.88 330 ALA A O 1
ATOM 2651 N N . ASP A 1 331 ? 29.727 -8.982 -31.860 1.00 71.88 331 ASP A N 1
ATOM 2652 C CA . ASP A 1 331 ? 29.019 -10.235 -31.614 1.00 71.88 331 ASP A CA 1
ATOM 2653 C C . ASP A 1 331 ? 27.569 -10.142 -32.079 1.00 71.88 331 ASP A C 1
ATOM 2655 O O . ASP A 1 331 ? 27.077 -11.090 -32.666 1.00 71.88 331 ASP A O 1
ATOM 2659 N N . LEU A 1 332 ? 26.898 -8.991 -31.940 1.00 76.50 332 LEU A N 1
ATOM 2660 C CA . LEU A 1 332 ? 25.509 -8.842 -32.391 1.00 76.50 332 LEU A CA 1
ATOM 2661 C C . LEU A 1 332 ? 25.365 -9.044 -33.907 1.00 76.50 332 LEU A C 1
ATOM 2663 O O . LEU A 1 332 ? 24.432 -9.700 -34.360 1.00 76.50 332 LEU A O 1
ATOM 2667 N N . ARG A 1 333 ? 26.302 -8.514 -34.707 1.00 80.25 333 ARG A N 1
ATOM 2668 C CA . ARG A 1 333 ? 26.314 -8.750 -36.159 1.00 80.25 333 ARG A CA 1
ATOM 2669 C C . ARG A 1 333 ? 26.592 -10.218 -36.466 1.00 80.25 333 ARG A C 1
ATOM 2671 O O . ARG A 1 333 ? 25.922 -10.794 -37.318 1.00 80.25 333 ARG A O 1
ATOM 2678 N N . GLN A 1 334 ? 27.576 -10.805 -35.790 1.00 79.56 334 GLN A N 1
ATOM 2679 C CA . GLN A 1 334 ? 27.952 -12.196 -36.009 1.00 79.56 334 GLN A CA 1
ATOM 2680 C C . GLN A 1 334 ? 26.820 -13.154 -35.619 1.00 79.56 334 GLN A C 1
ATOM 2682 O O . GLN A 1 334 ? 26.475 -14.057 -36.378 1.00 79.56 334 GLN A O 1
ATOM 2687 N N . ASP A 1 335 ? 26.219 -12.933 -34.457 1.00 79.25 335 ASP A N 1
ATOM 2688 C CA . ASP A 1 335 ? 25.151 -13.742 -33.888 1.00 79.25 335 ASP A CA 1
ATOM 2689 C C . ASP A 1 335 ? 23.862 -13.640 -34.689 1.00 79.25 335 ASP A C 1
ATOM 2691 O O . ASP A 1 335 ? 23.159 -14.635 -34.805 1.00 79.25 335 ASP A O 1
ATOM 2695 N N . LEU A 1 336 ? 23.574 -12.477 -35.272 1.00 83.19 336 LEU A N 1
ATOM 2696 C CA . LEU A 1 336 ? 22.350 -12.255 -36.031 1.00 83.19 336 LEU A CA 1
ATOM 2697 C C . LEU A 1 336 ? 22.490 -12.582 -37.521 1.00 83.19 336 LEU A C 1
ATOM 2699 O O . LEU A 1 336 ? 21.613 -13.222 -38.086 1.00 83.19 336 LEU A O 1
ATOM 2703 N N . LEU A 1 337 ? 23.558 -12.117 -38.175 1.00 81.88 337 LEU A N 1
ATOM 2704 C CA . LEU A 1 337 ? 23.689 -12.164 -39.637 1.00 81.88 337 LEU A CA 1
ATOM 2705 C C . LEU A 1 337 ? 24.646 -13.250 -40.122 1.00 81.88 337 LEU A C 1
ATOM 2707 O O . LEU A 1 337 ? 24.387 -13.856 -41.157 1.00 81.88 337 LEU A O 1
ATOM 2711 N N . ASP A 1 338 ? 25.737 -13.509 -39.395 1.00 81.88 338 ASP A N 1
ATOM 2712 C CA . ASP A 1 338 ? 26.729 -14.501 -39.831 1.00 81.88 338 ASP A CA 1
ATOM 2713 C C . ASP A 1 338 ? 26.340 -15.932 -39.392 1.00 81.88 338 ASP A C 1
ATOM 2715 O O . ASP A 1 338 ? 26.677 -16.893 -40.085 1.00 81.88 338 ASP A O 1
ATOM 2719 N N . LYS A 1 339 ? 25.620 -16.093 -38.268 1.00 83.12 339 LYS A N 1
ATOM 2720 C CA . LYS A 1 339 ? 25.113 -17.394 -37.773 1.00 83.12 339 LYS A CA 1
ATOM 2721 C C . LYS A 1 339 ? 23.744 -17.795 -38.324 1.00 83.12 339 LYS A C 1
ATOM 2723 O O . LYS A 1 339 ? 23.458 -18.987 -38.341 1.00 83.12 339 LYS A O 1
ATOM 2728 N N . HIS A 1 340 ? 22.936 -16.825 -38.748 1.00 83.06 340 HIS A N 1
ATOM 2729 C CA . HIS A 1 340 ? 21.574 -17.040 -39.248 1.00 83.06 340 HIS A CA 1
ATOM 2730 C C . HIS A 1 340 ? 21.320 -16.373 -40.618 1.00 83.06 340 HIS A C 1
ATOM 2732 O O . HIS A 1 340 ? 20.298 -15.708 -40.796 1.00 83.06 340 HIS A O 1
ATOM 2738 N N . PRO A 1 341 ? 22.223 -16.500 -41.613 1.00 79.69 341 PRO A N 1
ATOM 2739 C CA . PRO A 1 341 ? 22.046 -15.839 -42.905 1.00 79.69 341 PRO A CA 1
ATOM 2740 C C . PRO A 1 341 ? 20.826 -16.364 -43.677 1.00 79.69 341 PRO A C 1
ATOM 2742 O O . PRO A 1 341 ? 20.197 -15.600 -44.402 1.00 79.69 341 PRO A O 1
ATOM 2745 N N . GLU A 1 342 ? 20.471 -17.643 -43.519 1.00 83.31 342 GLU A N 1
ATOM 2746 C CA . GLU A 1 342 ? 19.302 -18.266 -44.151 1.00 83.31 342 GLU A CA 1
ATOM 2747 C C . GLU A 1 342 ? 17.960 -17.740 -43.632 1.00 83.31 342 GLU A C 1
ATOM 2749 O O . GLU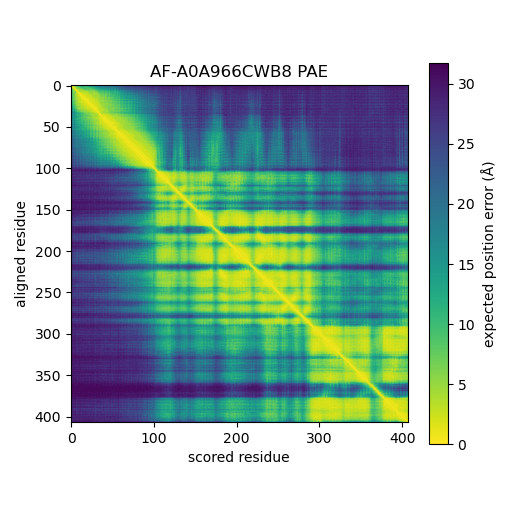 A 1 342 ? 16.953 -17.850 -44.334 1.00 83.31 342 GLU A O 1
ATOM 2754 N N . ASP A 1 343 ? 17.942 -17.144 -42.438 1.00 82.94 343 ASP A N 1
ATOM 2755 C CA . ASP A 1 343 ? 16.719 -16.607 -41.854 1.00 82.94 343 ASP A CA 1
ATOM 2756 C C . ASP A 1 343 ? 16.343 -15.258 -42.485 1.00 82.94 343 ASP A C 1
ATOM 2758 O O . ASP A 1 343 ? 15.185 -14.854 -42.400 1.00 82.94 343 ASP A O 1
ATOM 2762 N N . PHE A 1 344 ? 17.260 -14.570 -43.179 1.00 82.62 344 PHE A N 1
ATOM 2763 C CA . PHE A 1 344 ? 17.017 -13.272 -43.818 1.00 82.62 344 PHE A CA 1
ATOM 2764 C C . PHE A 1 344 ? 16.949 -13.381 -45.348 1.00 82.62 344 PHE A C 1
ATOM 2766 O O . PHE A 1 344 ? 17.863 -13.874 -46.004 1.00 82.62 344 PHE A O 1
ATOM 2773 N N . GLU A 1 345 ? 15.880 -12.843 -45.945 1.00 82.94 345 GLU A N 1
ATOM 2774 C CA . GLU A 1 345 ? 15.849 -12.616 -47.393 1.00 82.94 345 GLU A CA 1
ATOM 2775 C C . GLU A 1 345 ? 16.846 -11.515 -47.779 1.00 82.94 345 GLU A C 1
ATOM 2777 O O . GLU A 1 345 ? 17.291 -10.742 -46.933 1.00 82.94 345 GLU A O 1
ATOM 2782 N N . LYS A 1 346 ? 17.204 -11.409 -49.064 1.00 78.31 346 LYS A N 1
ATOM 2783 C CA . LYS A 1 346 ? 18.259 -10.488 -49.519 1.00 78.31 346 LYS A CA 1
ATOM 2784 C C . LYS A 1 346 ? 18.020 -9.039 -49.073 1.00 78.31 346 LYS A C 1
ATOM 2786 O O . LYS A 1 346 ? 18.957 -8.399 -48.601 1.00 78.31 346 LYS A O 1
ATOM 2791 N N . ASP A 1 347 ? 16.789 -8.550 -49.190 1.00 77.00 347 ASP A N 1
ATOM 2792 C CA . ASP A 1 347 ? 16.443 -7.168 -48.843 1.00 77.00 347 ASP A CA 1
ATOM 2793 C C . ASP A 1 347 ? 16.317 -6.978 -47.318 1.00 77.00 347 ASP A C 1
ATOM 2795 O O . ASP A 1 347 ? 16.791 -5.975 -46.780 1.00 77.00 347 ASP A O 1
ATOM 2799 N N . ASP A 1 348 ? 15.792 -7.978 -46.599 1.00 82.25 348 ASP A N 1
ATOM 2800 C CA . ASP A 1 348 ? 15.768 -8.008 -45.128 1.00 82.25 348 ASP A CA 1
ATOM 2801 C C . ASP A 1 348 ? 17.182 -8.006 -44.534 1.00 82.25 348 ASP A C 1
ATOM 2803 O O . ASP A 1 348 ? 17.442 -7.333 -43.539 1.00 82.25 348 ASP A O 1
ATOM 2807 N N . TYR A 1 349 ? 18.105 -8.750 -45.147 1.00 82.50 349 TYR A N 1
ATOM 2808 C CA . TYR A 1 349 ? 19.500 -8.830 -44.729 1.00 82.50 349 TYR A CA 1
ATOM 2809 C C . TYR A 1 349 ? 20.185 -7.468 -44.864 1.00 82.50 349 TYR A C 1
ATOM 2811 O O . TYR A 1 349 ? 20.918 -7.050 -43.966 1.00 82.50 349 TYR A O 1
ATOM 2819 N N . VAL A 1 350 ? 19.927 -6.742 -45.961 1.00 80.38 350 VAL A N 1
ATOM 2820 C CA . VAL A 1 350 ? 20.450 -5.379 -46.146 1.00 80.38 350 VAL A CA 1
ATOM 2821 C C . VAL A 1 350 ? 19.903 -4.445 -45.068 1.00 80.38 350 VAL A C 1
ATOM 2823 O O . VAL A 1 350 ? 20.681 -3.721 -44.443 1.00 80.38 350 VAL A O 1
ATOM 2826 N N . ALA A 1 351 ? 18.597 -4.494 -44.798 1.00 81.38 351 ALA A N 1
ATOM 2827 C CA . ALA A 1 351 ? 17.966 -3.674 -43.768 1.00 81.38 351 ALA A CA 1
ATOM 2828 C C . ALA A 1 351 ? 18.494 -3.999 -42.356 1.00 81.38 351 ALA A C 1
ATOM 2830 O O . ALA A 1 351 ? 18.881 -3.089 -41.622 1.00 81.38 351 ALA A O 1
ATOM 2831 N N . ALA A 1 352 ? 18.600 -5.279 -41.993 1.00 83.62 352 ALA A N 1
ATOM 2832 C CA . ALA A 1 352 ? 19.136 -5.713 -40.703 1.00 83.62 352 ALA A CA 1
ATOM 2833 C C . ALA A 1 352 ? 20.615 -5.322 -40.551 1.00 83.62 352 ALA A C 1
ATOM 2835 O O . ALA A 1 352 ? 21.022 -4.789 -39.518 1.00 83.62 352 ALA A O 1
ATOM 2836 N N . SER A 1 353 ? 21.418 -5.499 -41.606 1.00 81.81 353 SER A N 1
ATOM 2837 C CA . SER A 1 353 ? 22.814 -5.057 -41.620 1.00 81.81 353 SER A CA 1
ATOM 2838 C C . SER A 1 353 ? 22.940 -3.544 -41.460 1.00 81.81 353 SER A C 1
ATOM 2840 O O . SER A 1 353 ? 23.861 -3.095 -40.778 1.00 81.81 353 SER A O 1
ATOM 2842 N N . ALA A 1 354 ? 22.039 -2.756 -42.053 1.00 80.50 354 ALA A N 1
ATOM 2843 C CA . ALA A 1 354 ? 22.015 -1.307 -41.882 1.00 80.50 354 ALA A CA 1
ATOM 2844 C C . ALA A 1 354 ? 21.669 -0.917 -40.434 1.00 80.50 354 ALA A C 1
ATOM 2846 O O . ALA A 1 354 ? 22.387 -0.114 -39.839 1.00 80.50 354 ALA A O 1
ATOM 2847 N N . MET A 1 355 ? 20.643 -1.532 -39.833 1.00 85.12 355 MET A N 1
ATOM 2848 C CA . MET A 1 355 ? 20.253 -1.288 -38.435 1.00 85.12 355 MET A CA 1
ATOM 2849 C C . MET A 1 355 ? 21.394 -1.584 -37.453 1.00 85.12 355 MET A C 1
ATOM 2851 O O . MET A 1 355 ? 21.683 -0.764 -36.584 1.00 85.12 355 MET A O 1
ATOM 2855 N N . ILE A 1 356 ? 22.092 -2.715 -37.611 1.00 81.81 356 ILE A N 1
ATOM 2856 C CA . ILE A 1 356 ? 23.231 -3.070 -36.747 1.00 81.81 356 ILE A CA 1
ATOM 2857 C C . ILE A 1 356 ? 24.419 -2.136 -36.993 1.00 81.81 356 ILE A C 1
ATOM 2859 O O . ILE A 1 356 ? 25.068 -1.687 -36.049 1.00 81.81 356 ILE A O 1
ATOM 2863 N N . ALA A 1 357 ? 24.710 -1.800 -38.254 1.00 77.81 357 ALA A N 1
ATOM 2864 C CA . ALA A 1 357 ? 25.782 -0.863 -38.573 1.00 77.81 357 ALA A CA 1
ATOM 2865 C C . ALA A 1 357 ? 25.543 0.511 -37.926 1.00 77.81 357 ALA A C 1
ATOM 2867 O O . ALA A 1 357 ? 26.488 1.119 -37.424 1.00 77.81 357 ALA A O 1
ATOM 2868 N N . MET A 1 358 ? 24.290 0.973 -37.855 1.00 73.06 358 MET A N 1
ATOM 2869 C CA . MET A 1 358 ? 23.930 2.225 -37.182 1.00 73.06 358 MET A CA 1
ATOM 2870 C C . MET A 1 358 ? 24.239 2.221 -35.681 1.00 73.06 358 MET A C 1
ATOM 2872 O O . MET A 1 358 ? 24.591 3.270 -35.138 1.00 73.06 358 MET A O 1
ATOM 2876 N N . ILE A 1 359 ? 24.168 1.071 -35.005 1.00 74.38 359 ILE A N 1
ATOM 2877 C CA . ILE A 1 359 ? 24.581 0.945 -33.596 1.00 74.38 359 ILE A CA 1
ATOM 2878 C C . ILE A 1 359 ? 26.084 1.242 -33.474 1.00 74.38 359 ILE A C 1
ATOM 2880 O O . ILE A 1 359 ? 26.500 2.036 -32.631 1.00 74.38 359 ILE A O 1
ATOM 2884 N N . ASN A 1 360 ? 26.889 0.702 -34.394 1.00 63.62 360 ASN A N 1
ATOM 2885 C CA . ASN A 1 360 ? 28.352 0.810 -34.376 1.00 63.62 360 ASN A CA 1
ATOM 2886 C C . ASN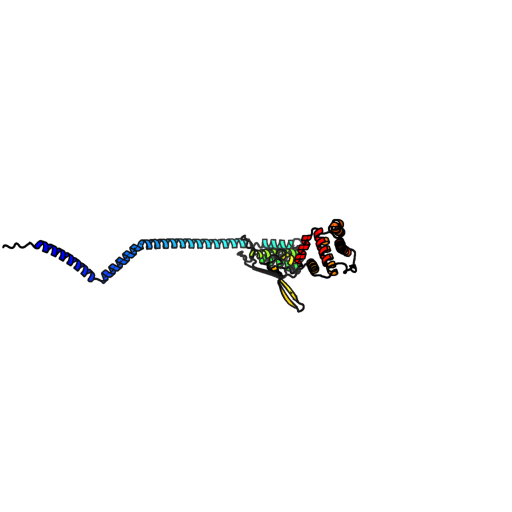 A 1 360 ? 28.878 2.220 -34.673 1.00 63.62 360 ASN A C 1
ATOM 2888 O O . ASN A 1 360 ? 29.927 2.605 -34.159 1.00 63.62 360 ASN A O 1
ATOM 2892 N N . VAL A 1 361 ? 28.156 3.006 -35.474 1.00 59.78 361 VAL A N 1
ATOM 2893 C CA . VAL A 1 361 ? 28.592 4.344 -35.915 1.00 59.78 361 VAL A CA 1
ATOM 2894 C C . VAL A 1 361 ? 28.643 5.364 -34.766 1.00 59.78 361 VAL A C 1
ATOM 2896 O O . VAL A 1 361 ? 29.465 6.278 -34.802 1.00 59.78 361 VAL A O 1
ATOM 2899 N N . GLY A 1 362 ? 27.835 5.192 -33.714 1.00 52.41 362 GLY A N 1
ATOM 2900 C CA . GLY A 1 362 ? 27.872 6.060 -32.527 1.00 52.41 362 GLY A CA 1
ATOM 2901 C C . GLY A 1 362 ? 29.072 5.817 -31.601 1.00 52.41 362 GLY A C 1
ATOM 2902 O O . GLY A 1 362 ? 29.416 6.687 -30.806 1.00 52.41 362 GLY A O 1
ATOM 2903 N N . ALA A 1 363 ? 29.742 4.664 -31.715 1.00 49.34 363 ALA A N 1
ATOM 2904 C CA . ALA A 1 363 ? 30.836 4.278 -30.821 1.00 49.34 363 ALA A CA 1
ATOM 2905 C C . ALA A 1 363 ? 32.184 4.952 -31.155 1.00 49.34 363 ALA A C 1
ATOM 2907 O O . ALA A 1 363 ? 33.103 4.910 -30.339 1.00 49.34 363 ALA A O 1
ATOM 2908 N N . THR A 1 364 ? 32.328 5.567 -32.339 1.00 49.34 364 THR A N 1
ATOM 2909 C CA . THR A 1 364 ? 33.628 6.039 -32.862 1.00 49.34 364 THR A CA 1
ATOM 2910 C C . THR A 1 364 ? 33.770 7.557 -33.055 1.00 49.34 364 THR A C 1
ATOM 2912 O O . THR A 1 364 ? 34.824 7.994 -33.511 1.00 49.34 364 THR A O 1
ATOM 2915 N N . GLY A 1 365 ? 32.782 8.385 -32.689 1.00 49.34 365 GLY A N 1
ATOM 2916 C CA . GLY A 1 365 ? 32.915 9.855 -32.692 1.00 49.34 365 GLY A CA 1
ATOM 2917 C C . GLY A 1 365 ? 31.637 10.623 -33.053 1.00 49.34 365 GLY A C 1
ATOM 2918 O O . GLY A 1 365 ? 30.645 10.031 -33.467 1.00 49.34 365 GLY A O 1
ATOM 2919 N N . PHE A 1 366 ? 31.671 11.955 -32.894 1.00 39.44 366 PHE A N 1
ATOM 2920 C CA . PHE A 1 366 ? 30.605 12.870 -33.332 1.00 39.44 366 PHE A CA 1
ATOM 2921 C C . PHE A 1 366 ? 30.426 12.730 -34.851 1.00 39.44 366 PHE A C 1
ATOM 2923 O O . PHE A 1 366 ? 31.343 13.064 -35.601 1.00 39.44 366 PHE A O 1
ATOM 2930 N N . ASN A 1 367 ? 29.282 12.211 -35.297 1.00 50.41 367 ASN A N 1
ATOM 2931 C CA . ASN A 1 367 ? 29.007 11.991 -36.714 1.00 50.41 367 ASN A CA 1
ATOM 2932 C C . ASN A 1 367 ? 27.816 12.847 -37.169 1.00 50.41 367 ASN A C 1
ATOM 2934 O O . ASN A 1 367 ? 26.784 12.883 -36.500 1.00 50.41 367 ASN A O 1
ATOM 2938 N N . ASP A 1 368 ? 27.987 13.532 -38.297 1.00 42.78 368 ASP A N 1
ATOM 2939 C CA . ASP A 1 368 ? 27.110 14.562 -38.877 1.00 42.78 368 ASP A CA 1
ATOM 2940 C C . ASP A 1 368 ? 25.908 13.944 -39.618 1.00 42.78 368 ASP A C 1
ATOM 2942 O O . ASP A 1 368 ? 25.652 14.224 -40.786 1.00 42.78 368 ASP A O 1
ATOM 2946 N N . GLY A 1 369 ? 25.212 13.021 -38.945 1.00 50.16 369 GLY A N 1
ATOM 2947 C CA . GLY A 1 369 ? 24.145 12.215 -39.536 1.00 50.16 369 GLY A CA 1
ATOM 2948 C C . GLY A 1 369 ? 24.659 11.173 -40.539 1.00 50.16 369 GLY A C 1
ATOM 2949 O O . GLY A 1 369 ? 25.658 11.346 -41.232 1.00 50.16 369 GLY A O 1
ATOM 2950 N N . LEU A 1 370 ? 23.984 10.026 -40.611 1.00 51.34 370 LEU A N 1
ATOM 2951 C CA . LEU A 1 370 ? 24.209 9.072 -41.695 1.00 51.34 370 LEU A CA 1
ATOM 2952 C C . LEU A 1 370 ? 23.417 9.533 -42.919 1.00 51.34 370 LEU A C 1
ATOM 2954 O O . LEU A 1 370 ? 22.219 9.784 -42.814 1.00 51.34 370 LEU A O 1
ATOM 2958 N N . TYR A 1 371 ? 24.070 9.579 -44.080 1.00 48.88 371 TYR A N 1
ATOM 2959 C CA . TYR A 1 371 ? 23.396 9.699 -45.373 1.00 48.88 371 TYR A CA 1
ATOM 2960 C C . TYR A 1 371 ? 22.696 8.371 -45.683 1.00 48.88 371 TYR A C 1
ATOM 2962 O O . TYR A 1 371 ? 23.238 7.500 -46.362 1.00 48.88 371 TYR A O 1
ATOM 2970 N N . TYR A 1 372 ? 21.518 8.191 -45.096 1.00 53.94 372 TYR A N 1
ATOM 2971 C CA . TYR A 1 372 ? 20.598 7.116 -45.424 1.00 53.94 372 TYR A CA 1
ATOM 2972 C C . TYR A 1 372 ? 19.697 7.580 -46.567 1.00 53.94 372 TYR A C 1
ATOM 2974 O O . TYR A 1 372 ? 19.130 8.669 -46.500 1.00 53.94 372 TYR A O 1
ATOM 2982 N N . ASP A 1 373 ? 19.574 6.781 -47.625 1.00 54.59 373 ASP A N 1
ATOM 2983 C CA . ASP A 1 373 ? 18.599 7.056 -48.677 1.00 54.59 373 ASP A CA 1
ATOM 2984 C C . ASP A 1 373 ? 17.204 6.680 -48.162 1.00 54.59 373 ASP A C 1
ATOM 2986 O O . ASP A 1 373 ? 16.800 5.516 -48.209 1.00 54.59 373 ASP A O 1
ATOM 2990 N N . SER A 1 374 ? 16.472 7.665 -47.637 1.00 49.94 374 SER A N 1
ATOM 2991 C CA . SER A 1 374 ? 15.123 7.473 -47.098 1.00 49.94 374 SER A CA 1
ATOM 2992 C C . SER A 1 374 ? 14.097 7.044 -48.150 1.00 49.94 374 SER A C 1
ATOM 2994 O O . SER A 1 374 ? 13.005 6.612 -47.788 1.00 49.94 374 SER A O 1
ATOM 2996 N N . SER A 1 375 ? 14.448 7.081 -49.442 1.00 52.97 375 SER A N 1
ATOM 2997 C CA . SER A 1 375 ? 13.605 6.560 -50.522 1.00 52.97 375 SER A CA 1
ATOM 2998 C C . SER A 1 375 ? 13.706 5.039 -50.718 1.00 52.97 375 SER A C 1
ATOM 3000 O O . SER A 1 375 ? 12.881 4.465 -51.429 1.00 52.97 375 SER A O 1
ATOM 3002 N N . ALA A 1 376 ? 14.680 4.375 -50.082 1.00 56.28 376 ALA A N 1
ATOM 3003 C CA . ALA A 1 376 ? 14.986 2.962 -50.306 1.00 56.28 376 ALA A CA 1
ATOM 3004 C C . ALA A 1 376 ? 14.352 1.987 -49.296 1.00 56.28 376 ALA A C 1
ATOM 3006 O O . ALA A 1 376 ? 14.449 0.778 -49.508 1.00 56.28 376 ALA A O 1
ATOM 3007 N N . ALA A 1 377 ? 13.707 2.461 -48.221 1.00 61.50 377 ALA A N 1
ATOM 3008 C CA . ALA A 1 377 ? 13.085 1.578 -47.232 1.00 61.50 377 ALA A CA 1
ATOM 3009 C C . ALA A 1 377 ? 11.667 1.985 -46.846 1.00 61.50 377 ALA A C 1
ATOM 3011 O O . ALA A 1 377 ? 11.390 3.118 -46.456 1.00 61.50 377 ALA A O 1
ATOM 3012 N N . ASP A 1 378 ? 10.779 0.998 -46.906 1.00 80.94 378 ASP A N 1
ATOM 3013 C CA . ASP A 1 378 ? 9.398 1.099 -46.456 1.00 80.94 378 ASP A CA 1
ATOM 3014 C C . ASP A 1 378 ? 9.319 0.930 -44.927 1.00 80.94 378 ASP A C 1
ATOM 3016 O O . ASP A 1 378 ? 9.933 0.025 -44.356 1.00 80.94 378 ASP A O 1
ATOM 3020 N N . VAL A 1 379 ? 8.509 1.756 -44.258 1.00 84.69 379 VAL A N 1
ATOM 3021 C CA . VAL A 1 379 ? 8.218 1.676 -42.813 1.00 84.69 379 VAL A CA 1
ATOM 3022 C C . VAL A 1 379 ? 7.797 0.259 -42.421 1.00 84.69 379 VAL A C 1
ATOM 3024 O O . VAL A 1 379 ? 8.233 -0.267 -41.393 1.00 84.69 379 VAL A O 1
ATOM 3027 N N . LYS A 1 380 ? 6.987 -0.402 -43.259 1.00 87.44 380 LYS A N 1
ATOM 3028 C CA . LYS A 1 380 ? 6.540 -1.780 -43.007 1.00 87.44 380 LYS A CA 1
ATOM 3029 C C . LYS A 1 380 ? 7.695 -2.771 -43.038 1.00 87.44 380 LYS A C 1
ATOM 3031 O O . LYS A 1 380 ? 7.760 -3.651 -42.181 1.00 87.44 380 LYS A O 1
ATOM 3036 N N . GLN A 1 381 ? 8.611 -2.613 -43.991 1.00 86.81 381 GLN A N 1
ATOM 3037 C CA . GLN A 1 381 ? 9.804 -3.446 -44.083 1.00 86.81 381 GLN A CA 1
ATOM 3038 C C . GLN A 1 381 ? 10.691 -3.249 -42.852 1.00 86.81 381 GLN A C 1
ATOM 3040 O O . GLN A 1 381 ? 11.090 -4.229 -42.230 1.00 86.81 381 GLN A O 1
ATOM 3045 N N . LEU A 1 382 ? 10.932 -2.001 -42.438 1.00 88.19 382 LEU A N 1
ATOM 3046 C CA . LEU A 1 382 ? 11.731 -1.696 -41.249 1.00 88.19 382 LEU A CA 1
ATOM 3047 C C . LEU A 1 382 ? 11.142 -2.326 -39.980 1.00 88.19 382 LEU A C 1
ATOM 3049 O O . LEU A 1 382 ? 11.871 -2.932 -39.197 1.00 88.19 382 LEU A O 1
ATOM 3053 N N . ARG A 1 383 ? 9.820 -2.250 -39.789 1.00 92.25 383 ARG A N 1
ATOM 3054 C CA . ARG A 1 383 ? 9.152 -2.884 -38.640 1.00 92.25 383 ARG A CA 1
ATOM 3055 C C . ARG A 1 383 ? 9.231 -4.408 -38.691 1.00 92.25 383 ARG A C 1
ATOM 3057 O O . ARG A 1 383 ? 9.550 -5.016 -37.673 1.00 92.25 383 ARG A O 1
ATOM 3064 N N . SER A 1 384 ? 9.005 -5.001 -39.866 1.00 91.38 384 SER A N 1
ATOM 3065 C CA . SER A 1 384 ? 9.095 -6.451 -40.089 1.00 91.38 384 SER A CA 1
ATOM 3066 C C . SER A 1 384 ? 10.499 -6.984 -39.793 1.00 91.38 384 SER A C 1
ATOM 3068 O O . SER A 1 384 ? 10.664 -7.940 -39.038 1.00 91.38 384 SER A O 1
ATOM 3070 N N . VAL A 1 385 ? 11.529 -6.328 -40.333 1.00 89.69 385 VAL A N 1
ATOM 3071 C CA . VAL A 1 385 ? 12.931 -6.700 -40.106 1.00 89.69 385 VAL A CA 1
ATOM 3072 C C . VAL A 1 385 ? 13.303 -6.528 -38.636 1.00 89.69 385 VAL A C 1
ATOM 3074 O O . VAL A 1 385 ? 13.934 -7.409 -38.058 1.00 89.69 385 VAL A O 1
ATOM 3077 N N . PHE A 1 386 ? 12.867 -5.444 -37.998 1.00 92.44 386 PHE A N 1
ATOM 3078 C CA . PHE A 1 386 ? 13.100 -5.226 -36.575 1.00 92.44 386 PHE A CA 1
ATOM 3079 C C . PHE A 1 386 ? 12.453 -6.307 -35.697 1.00 92.44 386 PHE A C 1
ATOM 3081 O O . PHE A 1 386 ? 13.119 -6.853 -34.824 1.00 92.44 386 PHE A O 1
ATOM 3088 N N . GLU A 1 387 ? 11.199 -6.692 -35.946 1.00 93.56 387 GLU A N 1
ATOM 3089 C CA . GLU A 1 387 ? 10.555 -7.815 -35.246 1.00 93.56 387 GLU A CA 1
ATOM 3090 C C . GLU A 1 387 ? 11.323 -9.132 -35.462 1.00 93.56 387 GLU A C 1
ATOM 3092 O O . GLU A 1 387 ? 11.559 -9.904 -34.527 1.00 93.56 387 GLU A O 1
ATOM 3097 N N . LYS A 1 388 ? 11.774 -9.368 -36.698 1.00 91.38 388 LYS A N 1
ATOM 3098 C CA . LYS A 1 388 ? 12.549 -10.549 -37.087 1.00 91.38 388 LYS A CA 1
ATOM 3099 C C . LYS A 1 388 ? 13.880 -10.646 -36.342 1.00 91.38 388 LYS A C 1
ATOM 3101 O O . LYS A 1 388 ? 14.255 -11.744 -35.935 1.00 91.38 388 LYS A O 1
ATOM 3106 N N . ILE A 1 389 ? 14.542 -9.518 -36.072 1.00 90.50 389 ILE A N 1
ATOM 3107 C CA . ILE A 1 389 ? 15.747 -9.465 -35.232 1.00 90.50 389 ILE A CA 1
ATOM 3108 C C . ILE A 1 389 ? 15.475 -10.057 -33.841 1.00 90.50 389 ILE A C 1
ATOM 3110 O O . ILE A 1 389 ? 16.221 -10.925 -33.388 1.00 90.50 389 ILE A O 1
ATOM 3114 N N . PHE A 1 390 ? 14.385 -9.658 -33.176 1.00 92.38 390 PHE A N 1
ATOM 3115 C CA . PHE A 1 390 ? 14.031 -10.209 -31.861 1.00 92.38 390 PHE A CA 1
ATOM 3116 C C . PHE A 1 390 ? 13.690 -11.702 -31.926 1.00 92.38 390 PHE A C 1
ATOM 3118 O O . PHE A 1 390 ? 14.043 -12.441 -31.008 1.00 92.38 390 PHE A O 1
ATOM 3125 N N . LYS A 1 391 ? 13.053 -12.167 -33.006 1.00 90.81 391 LYS A N 1
ATOM 3126 C CA . LYS A 1 391 ? 12.741 -13.590 -33.216 1.00 90.81 391 LYS A CA 1
ATOM 3127 C C . LYS A 1 391 ? 13.996 -14.447 -33.380 1.00 90.81 391 LYS A C 1
ATOM 3129 O O . LYS A 1 391 ? 14.153 -15.422 -32.645 1.00 90.81 391 LYS A O 1
ATOM 3134 N N . VAL A 1 392 ? 14.908 -14.063 -34.275 1.00 89.31 392 VAL A N 1
ATOM 3135 C CA . VAL A 1 392 ? 16.164 -14.799 -34.531 1.00 89.31 392 VAL A CA 1
ATOM 3136 C C . VAL A 1 392 ? 17.035 -14.842 -33.272 1.00 89.31 392 VAL A C 1
ATOM 3138 O O . VAL A 1 392 ? 17.542 -15.897 -32.896 1.00 89.31 392 VAL A O 1
ATOM 3141 N N . MET A 1 393 ? 17.105 -13.732 -32.530 1.00 87.38 393 MET A N 1
ATOM 3142 C CA . MET A 1 393 ? 17.838 -13.653 -31.259 1.00 87.38 393 MET A CA 1
ATOM 3143 C C . MET A 1 393 ? 17.124 -14.332 -30.077 1.00 87.38 393 MET A C 1
ATOM 3145 O O . MET A 1 393 ? 17.629 -14.289 -28.955 1.00 87.38 393 MET A O 1
ATOM 3149 N N . LYS A 1 394 ? 15.959 -14.961 -30.295 1.00 88.88 394 LYS A N 1
ATOM 3150 C CA . LYS A 1 394 ? 15.134 -15.620 -29.263 1.00 88.88 394 LYS A CA 1
ATOM 3151 C C . LYS A 1 394 ? 14.676 -14.685 -28.130 1.00 88.88 394 LYS A C 1
ATOM 3153 O O . LYS A 1 394 ? 14.491 -15.127 -27.001 1.00 88.88 394 LYS A O 1
ATOM 3158 N N . GLN A 1 395 ? 14.456 -13.408 -28.439 1.00 90.31 395 GLN A N 1
ATOM 3159 C CA . GLN A 1 395 ? 13.970 -12.360 -27.528 1.00 90.31 395 GLN A CA 1
ATOM 3160 C C . GLN A 1 395 ? 12.562 -11.851 -27.900 1.00 90.31 395 GLN A C 1
ATOM 3162 O O . GLN A 1 395 ? 12.166 -10.744 -27.537 1.00 90.31 395 GLN A O 1
ATOM 3167 N N . GLU A 1 396 ? 11.771 -12.656 -28.615 1.00 89.56 396 GLU A N 1
ATOM 3168 C CA . GLU A 1 396 ? 10.416 -12.296 -29.071 1.00 89.56 396 GLU A CA 1
ATOM 3169 C C . GLU A 1 396 ? 9.471 -11.908 -27.917 1.00 89.56 396 GLU A C 1
ATOM 3171 O O . GLU A 1 396 ? 8.613 -11.041 -28.073 1.00 89.56 396 GLU A O 1
ATOM 3176 N N . GLN A 1 397 ? 9.654 -12.497 -26.730 1.00 87.06 397 GLN A N 1
ATOM 3177 C CA . GLN A 1 397 ? 8.860 -12.160 -25.544 1.00 87.06 397 GLN A CA 1
ATOM 3178 C C . GLN A 1 397 ? 8.981 -10.678 -25.168 1.00 87.06 397 GLN A C 1
ATOM 3180 O O . GLN A 1 397 ? 7.973 -10.045 -24.853 1.00 87.06 397 GLN A O 1
ATOM 3185 N N . HIS A 1 398 ? 10.190 -10.112 -25.248 1.00 86.88 398 HIS A N 1
ATOM 3186 C CA . HIS A 1 398 ? 10.429 -8.701 -24.947 1.00 86.88 398 HIS A CA 1
ATOM 3187 C C . HIS A 1 398 ? 9.775 -7.788 -25.983 1.00 86.88 398 HIS A C 1
ATOM 3189 O O . HIS A 1 398 ? 9.096 -6.833 -25.611 1.00 86.88 398 HIS A O 1
ATOM 3195 N N . TYR A 1 399 ? 9.905 -8.120 -27.272 1.00 91.06 399 TYR A N 1
ATOM 3196 C CA . TYR A 1 399 ? 9.216 -7.399 -28.345 1.00 91.06 399 TYR A CA 1
ATOM 3197 C C . TYR A 1 399 ? 7.701 -7.387 -28.105 1.00 91.06 399 TYR A C 1
ATOM 3199 O O . TYR A 1 399 ? 7.089 -6.324 -28.037 1.00 91.06 399 TYR A O 1
ATOM 3207 N N . ASN A 1 400 ? 7.089 -8.551 -27.877 1.00 87.62 400 ASN A N 1
ATOM 3208 C CA . ASN A 1 400 ? 5.647 -8.662 -27.641 1.00 87.62 400 ASN A CA 1
ATOM 3209 C C . ASN A 1 400 ? 5.183 -7.897 -26.391 1.00 87.62 400 ASN A C 1
ATOM 3211 O O . ASN A 1 400 ? 4.113 -7.289 -26.401 1.00 87.62 400 ASN A O 1
ATOM 3215 N N . MET A 1 401 ? 5.981 -7.907 -25.322 1.00 83.25 401 MET A N 1
ATOM 3216 C CA . MET A 1 401 ? 5.699 -7.152 -24.100 1.00 83.25 401 MET A CA 1
ATOM 3217 C C . MET A 1 401 ? 5.714 -5.641 -24.358 1.00 83.25 401 MET A C 1
ATOM 3219 O O . MET A 1 401 ? 4.756 -4.951 -24.014 1.00 83.25 401 MET A O 1
ATOM 3223 N N . MET A 1 402 ? 6.776 -5.126 -24.984 1.00 86.12 402 MET A N 1
ATOM 3224 C CA . MET A 1 402 ? 6.926 -3.688 -25.217 1.00 86.12 402 MET A CA 1
ATOM 3225 C C . MET A 1 402 ? 5.934 -3.166 -26.256 1.00 86.12 402 MET A C 1
ATOM 3227 O O . MET A 1 402 ? 5.363 -2.095 -26.078 1.00 86.12 402 MET A O 1
ATOM 3231 N N . THR A 1 403 ? 5.664 -3.947 -27.301 1.00 84.25 403 THR A N 1
ATOM 3232 C CA . THR A 1 403 ? 4.677 -3.588 -28.323 1.00 84.25 403 THR A CA 1
ATOM 3233 C C . THR A 1 403 ? 3.246 -3.579 -27.797 1.00 84.25 403 THR A C 1
ATOM 3235 O O . THR A 1 403 ? 2.476 -2.720 -28.203 1.00 84.25 403 THR A O 1
ATOM 3238 N N . ARG A 1 404 ? 2.877 -4.482 -26.877 1.00 78.38 404 ARG A N 1
ATOM 3239 C CA . ARG A 1 404 ? 1.576 -4.420 -26.186 1.00 78.38 404 ARG A CA 1
ATOM 3240 C C . ARG A 1 404 ? 1.443 -3.202 -25.287 1.00 78.38 404 ARG A C 1
ATOM 3242 O O . ARG A 1 404 ? 0.356 -2.664 -25.192 1.00 78.38 404 ARG A O 1
ATOM 3249 N N . ARG A 1 405 ? 2.528 -2.799 -24.626 1.00 70.38 405 ARG A N 1
ATOM 3250 C CA . ARG A 1 405 ? 2.537 -1.655 -23.707 1.00 70.38 405 ARG A CA 1
ATOM 3251 C C . ARG A 1 405 ? 2.507 -0.299 -24.425 1.00 70.38 405 ARG A C 1
ATOM 3253 O O . ARG A 1 405 ? 2.149 0.693 -23.806 1.00 70.38 405 ARG A O 1
ATOM 3260 N N . ALA A 1 406 ? 2.939 -0.266 -25.684 1.00 68.62 406 ALA A N 1
ATOM 3261 C CA . ALA A 1 406 ? 2.980 0.924 -26.537 1.00 68.62 406 ALA A CA 1
ATOM 3262 C C . ALA A 1 406 ? 1.812 1.010 -27.542 1.00 68.62 406 ALA A C 1
ATOM 3264 O O . ALA A 1 406 ? 1.782 1.933 -28.352 1.00 68.62 406 ALA A O 1
ATOM 3265 N N . ARG A 1 407 ? 0.908 0.024 -27.538 1.00 61.62 407 ARG A N 1
ATOM 3266 C CA . ARG A 1 407 ? -0.386 0.072 -28.233 1.00 61.62 407 ARG A CA 1
ATOM 3267 C C . ARG A 1 407 ? -1.417 0.690 -27.314 1.00 61.62 407 ARG A C 1
ATOM 3269 O O . ARG A 1 407 ? -2.310 1.363 -27.867 1.00 61.62 407 ARG A O 1
#